Protein 1QO2 (pdb70)

Structure (mmCIF, N/CA/C/O backbone):
data_1QO2
#
_entry.id   1QO2
#
_cell.length_a   46.780
_cell.length_b   73.160
_cell.length_c   62.700
_cell.angle_alpha   90.00
_cell.angle_beta   97.42
_cell.angle_gamma   90.00
#
_symmetry.space_grou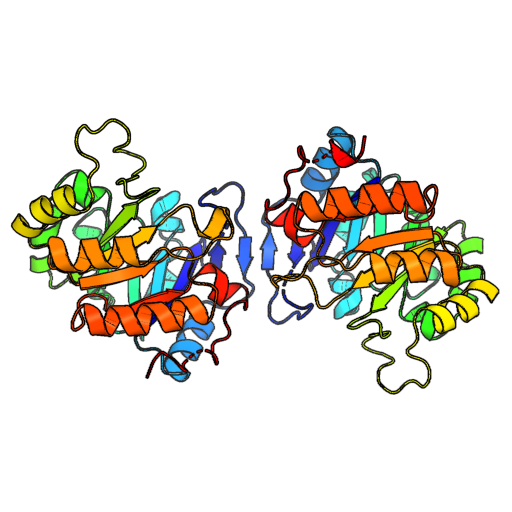p_name_H-M   'P 1 21 1'
#
loop_
_entity.id
_entity.type
_entity.pdbx_description
1 polymer '1-(5-phosphoribosyl)-5-[(5-phosphoribosylamino)methylideneamino] imidazole-4-carboxamide isomerase'
2 water water
#
loop_
_atom_site.group_PDB
_atom_site.id
_atom_site.type_symbol
_atom_site.label_atom_id
_atom_site.label_alt_id
_atom_site.label_comp_id
_atom_site.label_asym_id
_atom_site.label_entity_id
_atom_site.label_seq_id
_atom_site.pdbx_PDB_ins_code
_atom_site.Cartn_x
_atom_site.Cartn_y
_atom_site.Cartn_z
_atom_site.occupancy
_atom_site.B_iso_or_equiv
_atom_site.auth_seq_id
_atom_site.auth_comp_id
_atom_site.auth_asym_id
_atom_site.auth_atom_id
_atom_site.pdbx_PDB_model_num
ATOM 9 N N . LEU A 1 2 ? 2.389 0.372 37.409 1.00 16.23 2 LEU A N 1
ATOM 10 C CA . LEU A 1 2 ? 2.663 -0.212 36.106 1.00 15.92 2 LEU A CA 1
ATOM 11 C C . LEU A 1 2 ? 3.040 0.860 35.092 1.00 14.55 2 LEU A C 1
ATOM 12 O O . LEU A 1 2 ? 2.415 1.916 35.029 1.00 14.23 2 LEU A O 1
ATOM 17 N N . VAL A 1 3 ? 4.079 0.588 34.312 1.00 13.14 3 VAL A N 1
ATOM 18 C CA . VAL A 1 3 ? 4.493 1.495 33.250 1.00 12.88 3 VAL A CA 1
ATOM 19 C C . VAL A 1 3 ? 4.378 0.586 32.036 1.00 12.37 3 VAL A C 1
ATOM 20 O O . VAL A 1 3 ? 5.203 -0.299 31.827 1.00 13.10 3 VAL A O 1
ATOM 24 N N . VAL A 1 4 ? 3.323 0.801 31.258 1.00 12.89 4 VAL A N 1
ATOM 25 C CA . VAL A 1 4 ? 3.009 -0.042 30.107 1.00 11.42 4 VAL A CA 1
ATOM 26 C C . VAL A 1 4 ? 3.447 0.461 28.734 1.00 12.13 4 VAL A C 1
ATOM 27 O O . VAL A 1 4 ? 2.882 1.424 28.205 1.00 12.41 4 VAL A O 1
ATOM 31 N N . PRO A 1 5 ? 4.461 -0.185 28.132 1.00 11.57 5 PRO A N 1
ATOM 32 C CA . PRO A 1 5 ? 4.885 0.281 26.809 1.00 11.82 5 PRO A CA 1
ATOM 33 C C . PRO A 1 5 ? 3.744 -0.050 25.853 1.00 11.67 5 PRO A C 1
ATOM 34 O O . PRO A 1 5 ? 3.050 -1.051 26.044 1.00 11.26 5 PRO A O 1
ATOM 38 N N . ALA A 1 6 ? 3.540 0.786 24.843 1.00 10.99 6 ALA A N 1
ATOM 39 C CA . ALA A 1 6 ? 2.466 0.556 23.891 1.00 10.85 6 ALA A CA 1
ATOM 40 C C . ALA A 1 6 ? 2.956 0.664 22.458 1.00 11.09 6 ALA A C 1
ATOM 41 O O . ALA A 1 6 ? 3.777 1.522 22.134 1.00 10.64 6 ALA A O 1
ATOM 43 N N . ILE A 1 7 ? 2.455 -0.222 21.603 1.00 11.05 7 ILE A N 1
ATOM 44 C CA . ILE A 1 7 ? 2.834 -0.199 20.199 1.00 13.59 7 ILE A CA 1
ATOM 45 C C . ILE A 1 7 ? 1.628 -0.530 19.340 1.00 13.52 7 ILE A C 1
ATOM 46 O O . ILE A 1 7 ? 0.762 -1.320 19.732 1.00 14.84 7 ILE A O 1
ATOM 51 N N . ASP A 1 8 ? 1.572 0.099 18.175 1.00 13.34 8 ASP A N 1
ATOM 52 C CA . ASP A 1 8 ? 0.504 -0.133 17.220 1.00 12.56 8 ASP A CA 1
ATOM 53 C C . ASP A 1 8 ? 1.107 -1.025 16.147 1.00 12.41 8 ASP A C 1
ATOM 54 O O . ASP A 1 8 ? 2.306 -0.919 15.837 1.00 12.47 8 ASP A O 1
ATOM 59 N N . LEU A 1 9 ? 0.285 -1.916 15.604 1.00 11.21 9 LEU A N 1
ATOM 60 C CA . LEU A 1 9 ? 0.710 -2.832 14.554 1.00 12.58 9 LEU A CA 1
ATOM 61 C C . LEU A 1 9 ? -0.145 -2.565 13.331 1.00 12.50 9 LEU A C 1
ATOM 62 O O . LEU A 1 9 ? -1.359 -2.437 13.429 1.00 12.42 9 LEU A O 1
ATOM 67 N N . PHE A 1 10 ? 0.498 -2.473 12.179 1.00 14.38 10 PHE A N 1
ATOM 68 C CA . PHE A 1 10 ? -0.223 -2.212 10.947 1.00 16.25 10 PHE A CA 1
ATOM 69 C C . PHE A 1 10 ? 0.513 -2.957 9.849 1.00 16.80 10 PHE A C 1
ATOM 70 O O . PHE A 1 10 ? 1.695 -2.722 9.625 1.00 16.55 10 PHE A O 1
ATOM 78 N N . ARG A 1 11 ? -0.181 -3.879 9.191 1.00 18.39 11 ARG A N 1
ATOM 79 C CA . ARG A 1 11 ? 0.413 -4.654 8.105 1.00 19.69 11 ARG A CA 1
ATOM 80 C C . ARG A 1 11 ? 1.686 -5.380 8.547 1.00 19.62 11 ARG A C 1
ATOM 81 O O . ARG A 1 11 ? 2.692 -5.390 7.834 1.00 19.70 11 ARG A O 1
ATOM 89 N N . GLY A 1 12 ? 1.632 -5.976 9.735 1.00 18.63 12 GLY A N 1
ATOM 90 C CA . GLY A 1 12 ? 2.766 -6.716 10.258 1.00 18.16 12 GLY A CA 1
ATOM 91 C C . GLY A 1 12 ? 3.925 -5.903 10.808 1.00 18.04 12 GLY A C 1
ATOM 92 O O . GLY A 1 12 ? 4.922 -6.475 11.249 1.00 17.84 12 GLY A O 1
ATOM 93 N N . LYS A 1 13 ? 3.802 -4.580 10.814 1.00 17.11 13 LYS A N 1
ATOM 94 C CA . LYS A 1 13 ? 4.893 -3.737 11.298 1.00 17.55 13 LYS A CA 1
ATOM 95 C C . LYS A 1 13 ? 4.511 -2.794 12.437 1.00 16.50 13 LYS A C 1
ATOM 96 O O . LYS A 1 13 ? 3.351 -2.424 12.587 1.00 15.22 13 LYS A O 1
ATOM 102 N N . VAL A 1 14 ? 5.505 -2.416 13.235 1.00 16.02 14 VAL A N 1
ATOM 103 C CA . VAL A 1 14 ? 5.299 -1.471 14.328 1.00 15.53 14 VAL A CA 1
ATOM 104 C C . VAL A 1 14 ? 4.967 -0.156 13.626 1.00 15.90 14 VAL A C 1
ATOM 105 O O . VAL A 1 14 ? 5.713 0.289 12.749 1.00 15.46 14 VAL A O 1
ATOM 109 N N . ALA A 1 15 ? 3.855 0.464 14.000 1.00 16.17 15 ALA A N 1
ATOM 110 C CA . ALA A 1 15 ? 3.438 1.694 13.343 1.00 17.53 15 ALA A CA 1
ATOM 111 C C . ALA A 1 15 ? 2.881 2.761 14.266 1.00 19.22 15 ALA A C 1
ATOM 112 O O . ALA A 1 15 ? 2.718 2.555 15.471 1.00 18.34 15 ALA A O 1
ATOM 114 N N . ARG A 1 16 ? 2.575 3.908 13.672 1.00 20.28 16 ARG A N 1
ATOM 115 C CA . ARG A 1 16 ? 2.036 5.036 14.407 1.00 22.60 16 ARG A CA 1
ATOM 116 C C . ARG A 1 16 ? 1.331 5.956 13.421 1.00 23.32 16 ARG A C 1
ATOM 117 O O . ARG A 1 16 ? 1.904 6.327 12.398 1.00 23.52 16 ARG A O 1
ATOM 133 N N . ILE A 1 18 ? -0.108 9.531 13.055 1.00 26.54 18 ILE A N 1
ATOM 134 C CA . ILE A 1 18 ? -0.071 10.855 13.666 1.00 26.80 18 ILE A CA 1
ATOM 135 C C . ILE A 1 18 ? -1.449 11.439 13.957 1.00 26.85 18 ILE A C 1
ATOM 136 O O . ILE A 1 18 ? -2.282 11.584 13.060 1.00 25.36 18 ILE A O 1
ATOM 141 N N . LYS A 1 19 ? -1.668 11.768 15.229 1.00 27.57 19 LYS A N 1
ATOM 142 C CA . LYS A 1 19 ? -2.925 12.338 15.706 1.00 28.62 19 LYS A CA 1
ATOM 143 C C . LYS A 1 19 ? -4.149 11.566 15.223 1.00 29.04 19 LYS A C 1
ATOM 144 O O . LYS A 1 19 ? -5.196 12.148 14.932 1.00 29.36 19 LYS A O 1
ATOM 150 N N . GLY A 1 20 ? -4.000 10.246 15.145 1.00 29.64 20 GLY A N 1
ATOM 151 C CA . GLY A 1 20 ? -5.089 9.383 14.726 1.00 29.87 20 GLY A CA 1
ATOM 152 C C . GLY A 1 20 ? -5.482 9.468 13.265 1.00 30.12 20 GLY A C 1
ATOM 153 O O . GLY A 1 20 ? -6.552 8.986 12.886 1.00 30.55 20 GLY A O 1
ATOM 154 N N . ARG A 1 21 ? -4.630 10.068 12.441 1.00 29.49 21 ARG A N 1
ATOM 155 C CA . ARG A 1 21 ? -4.923 10.202 11.016 1.00 29.53 21 ARG A CA 1
ATOM 156 C C . ARG A 1 21 ? -4.197 9.140 10.191 1.00 29.05 21 ARG A C 1
ATOM 157 O O . ARG A 1 21 ? -2.970 9.097 10.164 1.00 28.45 21 ARG A O 1
ATOM 165 N N . LYS A 1 22 ? -4.960 8.292 9.508 1.00 28.94 22 LYS A N 1
ATOM 166 C CA . LYS A 1 22 ? -4.376 7.227 8.696 1.00 29.20 22 LYS A CA 1
ATOM 167 C C . LYS A 1 22 ? -3.589 7.728 7.493 1.00 29.29 22 LYS A C 1
ATOM 168 O O . LYS A 1 22 ? -2.659 7.063 7.036 1.00 29.25 22 LYS A O 1
ATOM 174 N N . GLU A 1 23 ? -3.958 8.893 6.971 1.00 29.11 23 GLU A N 1
ATOM 175 C CA . GLU A 1 23 ? -3.248 9.443 5.823 1.00 29.38 23 GLU A CA 1
ATOM 176 C C . GLU A 1 23 ? -1.831 9.834 6.237 1.00 29.46 23 GLU A C 1
ATOM 177 O O . GLU A 1 23 ? -0.978 10.086 5.388 1.00 29.49 23 GLU A O 1
ATOM 183 N N . ASN A 1 24 ? -1.593 9.890 7.546 1.00 28.80 24 ASN A N 1
ATOM 184 C CA . ASN A 1 24 ? -0.277 10.238 8.076 1.00 28.09 24 ASN A CA 1
ATOM 185 C C . ASN A 1 24 ? 0.249 9.082 8.916 1.00 27.34 24 ASN A C 1
ATOM 186 O O . ASN A 1 24 ? 0.410 9.200 10.130 1.00 26.39 24 ASN A O 1
ATOM 191 N N . THR A 1 25 ? 0.513 7.962 8.253 1.00 26.52 25 THR A N 1
ATOM 192 C CA . THR A 1 25 ? 1.014 6.773 8.925 1.00 26.11 25 THR A CA 1
ATOM 193 C C . THR A 1 25 ? 2.521 6.638 8.773 1.00 25.37 25 THR A C 1
ATOM 194 O O . THR A 1 25 ? 3.086 6.944 7.719 1.00 24.63 25 THR A O 1
ATOM 198 N N . ILE A 1 26 ? 3.172 6.181 9.836 1.00 24.15 26 ILE A N 1
ATOM 199 C CA . ILE A 1 26 ? 4.612 5.980 9.801 1.00 23.31 26 ILE A CA 1
ATOM 200 C C . ILE A 1 26 ? 4.910 4.573 10.310 1.00 23.06 26 ILE A C 1
ATOM 201 O O . ILE A 1 26 ? 4.146 4.015 11.102 1.00 22.02 26 ILE A O 1
ATOM 206 N N . PHE A 1 27 ? 6.015 4.006 9.838 1.00 22.00 27 PHE A N 1
ATOM 207 C CA . PHE A 1 27 ? 6.429 2.664 10.224 1.00 22.17 27 PHE A CA 1
ATOM 208 C C . PHE A 1 27 ? 7.803 2.698 10.877 1.00 21.90 27 PHE A C 1
ATOM 209 O O . PHE A 1 27 ? 8.725 3.334 10.366 1.00 21.74 27 PHE A O 1
ATOM 217 N N . TYR A 1 28 ? 7.937 2.016 12.009 1.00 21.34 28 TYR A N 1
ATOM 218 C CA . TYR A 1 28 ? 9.212 1.968 12.709 1.00 21.58 28 TYR A CA 1
ATOM 219 C C . TYR A 1 28 ? 10.002 0.757 12.246 1.00 22.62 28 TYR A C 1
ATOM 220 O O . TYR A 1 28 ? 9.440 -0.315 12.040 1.00 23.51 28 TYR A O 1
ATOM 229 N N . GLU A 1 29 ? 11.305 0.930 12.067 1.00 23.33 29 GLU A N 1
ATOM 230 C CA . GLU A 1 29 ? 12.146 -0.177 11.646 1.00 25.23 29 GLU A CA 1
ATOM 231 C C . GLU A 1 29 ? 12.536 -0.964 12.884 1.00 25.16 29 GLU A C 1
ATOM 232 O O . GLU A 1 29 ? 13.660 -0.871 13.384 1.00 26.55 29 GLU A O 1
ATOM 238 N N . LYS A 1 30 ? 11.582 -1.726 13.392 1.00 24.95 30 LYS A N 1
ATOM 239 C CA . LYS A 1 30 ? 11.810 -2.534 14.570 1.00 24.40 30 LYS A CA 1
ATOM 240 C C . LYS A 1 30 ? 10.912 -3.749 14.451 1.00 22.87 30 LYS A C 1
ATOM 241 O O . LYS A 1 30 ? 9.711 -3.617 14.213 1.00 21.94 30 LYS A O 1
ATOM 247 N N . ASP A 1 31 ? 11.497 -4.933 14.588 1.00 21.21 31 ASP A N 1
ATOM 248 C CA . ASP A 1 31 ? 10.717 -6.155 14.506 1.00 20.01 31 ASP A CA 1
ATOM 249 C C . ASP A 1 31 ? 9.794 -6.218 15.719 1.00 19.05 31 ASP A C 1
ATOM 250 O O . ASP A 1 31 ? 10.250 -6.139 16.857 1.00 19.41 31 ASP A O 1
ATOM 255 N N . PRO A 1 32 ? 8.481 -6.367 15.493 1.00 18.21 32 PRO A N 1
ATOM 256 C CA . PRO A 1 32 ? 7.539 -6.428 16.618 1.00 17.42 32 PRO A CA 1
ATOM 257 C C . PRO A 1 32 ? 7.813 -7.524 17.652 1.00 16.99 32 PRO A C 1
ATOM 258 O O . PRO A 1 32 ? 7.640 -7.311 18.852 1.00 15.44 32 PRO A O 1
ATOM 262 N N . VAL A 1 33 ? 8.245 -8.694 17.195 1.00 17.25 33 VAL A N 1
ATOM 263 C CA . VAL A 1 33 ? 8.525 -9.786 18.120 1.00 17.74 33 VAL A CA 1
ATOM 264 C C . VAL A 1 33 ? 9.779 -9.525 18.950 1.00 17.27 33 VAL A C 1
ATOM 265 O O . VAL A 1 33 ? 9.778 -9.743 20.161 1.00 18.17 33 VAL A O 1
ATOM 269 N N . GLU A 1 34 ? 10.845 -9.057 18.307 1.00 16.89 34 GLU A N 1
ATOM 270 C CA . GLU A 1 34 ? 12.085 -8.771 19.025 1.00 16.49 34 GLU A CA 1
ATOM 271 C C . GLU A 1 34 ? 11.856 -7.637 20.023 1.00 15.30 34 GLU A C 1
ATOM 272 O O . GLU A 1 34 ? 12.430 -7.630 21.107 1.00 14.06 34 GLU A O 1
ATOM 278 N N . LEU A 1 35 ? 11.017 -6.677 19.645 1.00 14.43 35 LEU A N 1
ATOM 279 C CA . LEU A 1 35 ? 10.709 -5.538 20.513 1.00 13.67 35 LEU A CA 1
ATOM 280 C C . LEU A 1 35 ? 10.010 -6.018 21.787 1.00 13.30 35 LEU A C 1
ATOM 281 O O . LEU A 1 35 ? 10.425 -5.688 22.900 1.00 13.27 35 LEU A O 1
ATOM 286 N N . VAL A 1 36 ? 8.947 -6.798 21.626 1.00 12.52 36 VAL A N 1
ATOM 287 C CA . VAL A 1 36 ? 8.219 -7.315 22.780 1.00 13.92 36 VAL A CA 1
ATOM 288 C C . VAL A 1 36 ? 9.129 -8.192 23.641 1.00 14.39 36 VAL A C 1
ATOM 289 O O . VAL A 1 36 ? 9.090 -8.122 24.866 1.00 15.28 36 VAL A O 1
ATOM 293 N N . GLU A 1 37 ? 9.946 -9.021 22.998 1.00 16.71 37 GLU A N 1
ATOM 294 C CA . GLU A 1 37 ? 10.864 -9.887 23.729 1.00 17.81 37 GLU A CA 1
ATOM 295 C C . GLU A 1 37 ? 11.816 -9.060 24.591 1.00 17.18 37 GLU A C 1
ATOM 296 O O . GLU A 1 37 ? 12.087 -9.410 25.740 1.00 16.72 37 GLU A O 1
ATOM 302 N N . LYS A 1 38 ? 12.324 -7.967 24.029 1.00 16.72 38 LYS A N 1
ATOM 303 C CA . LYS A 1 38 ? 13.242 -7.091 24.756 1.00 16.83 38 LYS A CA 1
ATOM 304 C C . LYS A 1 38 ? 12.547 -6.457 25.958 1.00 16.67 38 LYS A C 1
ATOM 305 O O . LYS A 1 38 ? 13.130 -6.356 27.036 1.00 15.02 38 LYS A O 1
ATOM 311 N N . LEU A 1 39 ? 11.303 -6.021 25.763 1.00 16.22 39 LEU A N 1
ATOM 312 C CA . LEU A 1 39 ? 10.538 -5.399 26.842 1.00 16.51 39 LEU A CA 1
ATOM 313 C C . LEU A 1 39 ? 10.320 -6.387 27.987 1.00 16.84 39 LEU A C 1
ATOM 314 O O . LEU A 1 39 ? 10.436 -6.028 29.159 1.00 16.41 39 LEU A O 1
ATOM 319 N N . ILE A 1 40 ? 10.002 -7.630 27.644 1.00 17.43 40 ILE A N 1
ATOM 320 C CA . ILE A 1 40 ? 9.796 -8.665 28.651 1.00 18.88 40 ILE A CA 1
ATOM 321 C C . ILE A 1 40 ? 11.108 -8.861 29.419 1.00 19.95 40 ILE A C 1
ATOM 322 O O . ILE A 1 40 ? 11.116 -9.005 30.645 1.00 19.42 40 ILE A O 1
ATOM 327 N N . GLU A 1 41 ? 12.218 -8.853 28.688 1.00 20.73 41 GLU A N 1
ATOM 328 C CA . GLU A 1 41 ? 13.529 -9.023 29.297 1.00 22.29 41 GLU A CA 1
ATOM 329 C C . GLU A 1 41 ? 13.881 -7.844 30.203 1.00 22.60 41 GLU A C 1
ATOM 330 O O . GLU A 1 41 ? 14.512 -8.021 31.250 1.00 22.28 41 GLU A O 1
ATOM 336 N N . GLU A 1 42 ? 13.470 -6.642 29.806 1.00 22.03 42 GLU A N 1
ATOM 337 C CA . GLU A 1 42 ? 13.750 -5.450 30.601 1.00 22.24 42 GLU A CA 1
ATOM 338 C C . GLU A 1 42 ? 12.852 -5.345 31.834 1.00 21.55 42 GLU A C 1
ATOM 339 O O . GLU A 1 42 ? 12.915 -4.365 32.577 1.00 22.06 42 GLU A O 1
ATOM 345 N N . GLY A 1 43 ? 12.013 -6.353 32.046 1.00 20.94 43 GLY A N 1
ATOM 346 C CA . GLY A 1 43 ? 11.157 -6.359 33.219 1.00 19.87 43 GLY A CA 1
ATOM 347 C C . GLY A 1 43 ? 9.719 -5.882 33.110 1.00 19.67 43 GLY A C 1
ATOM 348 O O . GLY A 1 43 ? 8.993 -5.909 34.105 1.00 19.09 43 GLY A O 1
ATOM 349 N N . PHE A 1 44 ? 9.289 -5.438 31.935 1.00 18.52 44 PHE A N 1
ATOM 350 C CA . PHE A 1 44 ? 7.911 -4.980 31.805 1.00 18.77 44 PHE A CA 1
ATOM 351 C C . PHE A 1 44 ? 6.978 -6.188 31.841 1.00 17.99 44 PHE A C 1
ATOM 352 O O . PHE A 1 44 ? 7.222 -7.191 31.170 1.00 19.35 44 PHE A O 1
ATOM 360 N N . THR A 1 45 ? 5.917 -6.095 32.637 1.00 16.82 45 THR A N 1
ATOM 361 C CA . THR A 1 45 ? 4.970 -7.195 32.773 1.00 15.97 45 THR A CA 1
ATOM 362 C C . THR A 1 45 ? 3.665 -7.000 32.002 1.00 14.68 45 THR A C 1
ATOM 363 O O . THR A 1 45 ? 2.893 -7.944 31.835 1.00 15.17 45 THR A O 1
ATOM 367 N N . LEU A 1 46 ? 3.421 -5.780 31.537 1.00 13.24 46 LEU A N 1
ATOM 368 C CA . LEU A 1 46 ? 2.213 -5.490 30.773 1.00 11.85 46 LEU A CA 1
ATOM 369 C C . LEU A 1 46 ? 2.554 -4.589 29.595 1.00 11.16 46 LEU A C 1
ATOM 370 O O . LEU A 1 46 ? 3.182 -3.544 29.763 1.00 10.07 46 LEU A O 1
ATOM 375 N N . ILE A 1 47 ? 2.143 -5.015 28.403 1.00 10.40 47 ILE A N 1
ATOM 376 C CA . ILE A 1 47 ? 2.401 -4.278 27.170 1.00 9.87 47 ILE A CA 1
ATOM 377 C C . ILE A 1 47 ? 1.078 -4.071 26.427 1.00 9.98 47 ILE A C 1
ATOM 378 O O . ILE A 1 47 ? 0.283 -5.004 26.298 1.00 9.94 47 ILE A O 1
ATOM 383 N N . HIS A 1 48 ? 0.853 -2.847 25.952 1.00 10.02 48 HIS A N 1
ATOM 384 C CA . HIS A 1 48 ? -0.376 -2.469 25.240 1.00 10.39 48 HIS A CA 1
ATOM 385 C C . HIS A 1 48 ? -0.151 -2.567 23.729 1.00 10.05 48 HIS A C 1
ATOM 386 O O . HIS A 1 48 ? 0.675 -1.841 23.169 1.00 9.26 48 HIS A O 1
ATOM 393 N N . VAL A 1 49 ? -0.889 -3.460 23.074 1.00 9.61 49 VAL A N 1
ATOM 394 C CA . VAL A 1 49 ? -0.747 -3.655 21.631 1.00 9.58 49 VAL A CA 1
ATOM 395 C C . VAL A 1 49 ? -2.063 -3.430 20.908 1.00 10.33 49 VAL A C 1
ATOM 396 O O . VAL A 1 49 ? -3.093 -3.972 21.302 1.00 9.10 49 VAL A O 1
ATOM 400 N N . VAL A 1 50 ? -2.023 -2.621 19.853 1.00 10.24 50 VAL A N 1
ATOM 401 C CA . VAL A 1 50 ? -3.220 -2.335 19.077 1.00 11.20 50 VAL A CA 1
ATOM 402 C C . VAL A 1 50 ? -3.046 -2.765 17.633 1.00 11.35 50 VAL A C 1
ATOM 403 O O . VAL A 1 50 ? -2.104 -2.344 16.955 1.00 10.86 50 VAL A O 1
ATOM 407 N N . ASP A 1 51 ? -3.957 -3.622 17.180 1.00 11.73 51 ASP A N 1
ATOM 408 C CA . ASP A 1 51 ? -3.947 -4.130 15.812 1.00 11.74 51 ASP A CA 1
ATOM 409 C C . ASP A 1 51 ? -4.733 -3.158 14.940 1.00 11.63 51 ASP A C 1
ATOM 410 O O . ASP A 1 51 ? -5.956 -3.246 14.854 1.00 11.16 51 ASP A O 1
ATOM 415 N N . LEU A 1 52 ? -4.026 -2.228 14.306 1.00 12.51 52 LEU A N 1
ATOM 416 C CA . LEU A 1 52 ? -4.667 -1.244 13.448 1.00 13.06 52 LEU A CA 1
ATOM 417 C C . LEU A 1 52 ? -5.185 -1.852 12.145 1.00 13.64 52 LEU A C 1
ATOM 418 O O . LEU A 1 52 ? -6.137 -1.335 11.558 1.00 15.07 52 LEU A O 1
ATOM 423 N N . SER A 1 53 ? -4.568 -2.936 11.683 1.00 13.71 53 SER A N 1
ATOM 424 C CA . SER A 1 53 ? -5.035 -3.573 10.451 1.00 14.64 53 SER A CA 1
ATOM 425 C C . SER A 1 53 ? -6.459 -4.076 10.638 1.00 13.93 53 SER A C 1
ATOM 426 O O . SER A 1 53 ? -7.283 -3.969 9.736 1.00 14.82 53 SER A O 1
ATOM 429 N N . ASN A 1 54 ? -6.753 -4.625 11.813 1.00 13.95 54 ASN A N 1
ATOM 430 C CA . ASN A 1 54 ? -8.097 -5.125 12.081 1.00 13.14 54 ASN A CA 1
ATOM 431 C C . ASN A 1 54 ? -9.043 -3.968 12.368 1.00 13.72 54 ASN A C 1
ATOM 432 O O . ASN A 1 54 ? -10.177 -3.935 11.882 1.00 13.73 54 ASN A O 1
ATOM 437 N N . ALA A 1 55 ? -8.565 -3.010 13.151 1.00 13.80 55 ALA A N 1
ATOM 438 C CA . ALA A 1 55 ? -9.375 -1.865 13.528 1.00 14.79 55 ALA A CA 1
ATOM 439 C C . ALA A 1 55 ? -9.754 -0.952 12.368 1.00 16.29 55 ALA A C 1
ATOM 440 O O . ALA A 1 55 ? -10.916 -0.551 12.243 1.00 17.42 55 ALA A O 1
ATOM 442 N N . ILE A 1 56 ? -8.785 -0.639 11.516 1.00 16.60 56 ILE A N 1
ATOM 443 C CA . ILE A 1 56 ? -9.017 0.275 10.397 1.00 18.75 56 ILE A CA 1
ATOM 444 C C . ILE A 1 56 ? -9.329 -0.342 9.038 1.00 18.81 56 ILE A C 1
ATOM 445 O O . ILE A 1 56 ? -10.127 0.205 8.277 1.00 19.32 56 ILE A O 1
ATOM 450 N N . GLU A 1 57 ? -8.701 -1.467 8.725 1.00 18.36 57 GLU A N 1
ATOM 451 C CA . GLU A 1 57 ? -8.920 -2.090 7.428 1.00 19.23 57 GLU A CA 1
ATOM 452 C C . GLU A 1 57 ? -9.592 -3.453 7.466 1.00 19.13 57 GLU A C 1
ATOM 453 O O . GLU A 1 57 ? -9.635 -4.145 6.450 1.00 18.97 57 GLU A O 1
ATOM 459 N N . ASN A 1 58 ? -10.116 -3.831 8.631 1.00 19.16 58 ASN A N 1
ATOM 460 C CA . ASN A 1 58 ? -10.801 -5.112 8.792 1.00 19.57 58 ASN A CA 1
ATOM 461 C C . ASN A 1 58 ? -9.963 -6.235 8.179 1.00 18.81 58 ASN A C 1
ATOM 462 O O . ASN A 1 58 ? -10.489 -7.187 7.595 1.00 18.37 58 ASN A O 1
ATOM 467 N N . SER A 1 59 ? -8.647 -6.110 8.331 1.00 17.36 59 SER A N 1
ATOM 468 C CA . SER A 1 59 ? -7.698 -7.082 7.798 1.00 16.47 59 SER A CA 1
ATOM 469 C C . SER A 1 59 ? -7.071 -7.954 8.879 1.00 16.70 59 SER A C 1
ATOM 470 O O . SER A 1 59 ? -6.832 -7.498 9.999 1.00 15.49 59 SER A O 1
ATOM 473 N N . GLY A 1 60 ? -6.804 -9.210 8.531 1.00 15.44 60 GLY A N 1
ATOM 474 C CA . GLY A 1 60 ? -6.179 -10.125 9.470 1.00 16.34 60 GLY A CA 1
ATOM 475 C C . GLY A 1 60 ? -4.671 -10.208 9.276 1.00 16.17 60 GLY A C 1
ATOM 476 O O . GLY A 1 60 ? -4.023 -11.116 9.801 1.00 16.75 60 GLY A O 1
ATOM 477 N N . GLU A 1 61 ? -4.106 -9.256 8.535 1.00 16.46 61 GLU A N 1
ATOM 478 C CA . GLU A 1 61 ? -2.666 -9.237 8.263 1.00 16.81 61 GLU A CA 1
ATOM 479 C C . GLU A 1 61 ? -1.768 -9.330 9.496 1.00 16.89 61 GLU A C 1
ATOM 480 O O . GLU A 1 61 ? -0.636 -9.808 9.401 1.00 16.24 61 GLU A O 1
ATOM 486 N N . ASN A 1 62 ? -2.260 -8.873 10.646 1.00 16.08 62 ASN A N 1
ATOM 487 C CA . ASN A 1 62 ? -1.465 -8.926 11.873 1.00 15.97 62 ASN A CA 1
ATOM 488 C C . ASN A 1 62 ? -1.611 -10.214 12.679 1.00 16.19 62 ASN A C 1
ATOM 489 O O . ASN A 1 62 ? -0.919 -10.401 13.688 1.00 15.03 62 ASN A O 1
ATOM 494 N N . LEU A 1 63 ? -2.493 -11.108 12.244 1.00 16.08 63 LEU A N 1
ATOM 495 C CA . LEU A 1 63 ? -2.684 -12.358 12.970 1.00 17.11 63 LEU A CA 1
ATOM 496 C C . LEU A 1 63 ? -1.398 -13.168 13.126 1.00 16.99 63 LEU A C 1
ATOM 497 O O . LEU A 1 63 ? -1.099 -13.656 14.216 1.00 16.44 63 LEU A O 1
ATOM 502 N N . PRO A 1 64 ? -0.623 -13.337 12.042 1.00 17.29 64 PRO A N 1
ATOM 503 C CA . PRO A 1 64 ? 0.612 -14.113 12.217 1.00 17.46 64 PRO A CA 1
ATOM 504 C C . PRO A 1 64 ? 1.549 -13.559 13.293 1.00 16.97 64 PRO A C 1
ATOM 505 O O . PRO A 1 64 ? 2.170 -14.328 14.033 1.00 16.53 64 PRO A O 1
ATOM 509 N N . VAL A 1 65 ? 1.648 -12.233 13.382 1.00 16.43 65 VAL A N 1
ATOM 510 C CA . VAL A 1 65 ? 2.498 -11.599 14.392 1.00 15.97 65 VAL A CA 1
ATOM 511 C C . VAL A 1 65 ? 1.887 -11.826 15.770 1.00 15.29 65 VAL A C 1
ATOM 512 O O . VAL A 1 65 ? 2.599 -12.126 16.728 1.00 14.63 65 VAL A O 1
ATOM 516 N N . LEU A 1 66 ? 0.567 -11.687 15.870 1.00 14.08 66 LEU A N 1
ATOM 517 C CA . LEU A 1 66 ? -0.107 -11.893 17.149 1.00 14.38 66 LEU A CA 1
ATOM 518 C C . LEU A 1 66 ? 0.004 -13.351 17.598 1.00 14.83 66 LEU A C 1
ATOM 519 O O . LEU A 1 66 ? -0.030 -13.645 18.796 1.00 14.82 66 LEU A O 1
ATOM 524 N N . GLU A 1 67 ? 0.141 -14.267 16.644 1.00 15.20 67 GLU A N 1
ATOM 525 C CA . GLU A 1 67 ? 0.276 -15.672 17.004 1.00 15.83 67 GLU A CA 1
ATOM 526 C C . GLU A 1 67 ? 1.712 -15.905 17.476 1.00 15.53 67 GLU A C 1
ATOM 527 O O . GLU A 1 67 ? 1.960 -16.717 18.366 1.00 14.49 67 GLU A O 1
ATOM 533 N N . LYS A 1 68 ? 2.660 -15.176 16.893 1.00 15.13 68 LYS A N 1
ATOM 534 C CA . LYS A 1 68 ? 4.051 -15.306 17.312 1.00 16.19 68 LYS A CA 1
ATOM 535 C C . LYS A 1 68 ? 4.226 -14.633 18.676 1.00 15.86 68 LYS A C 1
ATOM 536 O O . LYS A 1 68 ? 5.103 -15.001 19.453 1.00 16.86 68 LYS A O 1
ATOM 542 N N . LEU A 1 69 ? 3.379 -13.651 18.969 1.00 15.00 69 LEU A N 1
ATOM 543 C CA . LEU A 1 69 ? 3.446 -12.947 20.249 1.00 14.79 69 LEU A CA 1
ATOM 544 C C . LEU A 1 69 ? 2.619 -13.643 21.334 1.00 15.46 69 LEU A C 1
ATOM 545 O O . LEU A 1 69 ? 2.654 -13.241 22.499 1.00 14.12 69 LEU A O 1
ATOM 550 N N . SER A 1 70 ? 1.877 -14.682 20.958 1.00 15.97 70 SER A N 1
ATOM 551 C CA . SER A 1 70 ? 1.047 -15.395 21.929 1.00 16.93 70 SER A CA 1
ATOM 552 C C . SER A 1 70 ? 1.910 -15.969 23.050 1.00 16.58 70 SER A C 1
ATOM 553 O O . SER A 1 70 ? 1.422 -16.250 24.142 1.00 16.18 70 SER A O 1
ATOM 556 N N . GLU A 1 71 ? 3.200 -16.131 22.773 1.00 17.14 71 GLU A N 1
ATOM 557 C CA . GLU A 1 71 ? 4.142 -16.648 23.753 1.00 17.66 71 GLU A CA 1
ATOM 558 C C . GLU A 1 71 ? 4.222 -15.699 24.954 1.00 17.05 71 GLU A C 1
ATOM 559 O O . GLU A 1 71 ? 4.572 -16.108 26.062 1.00 16.85 71 GLU A O 1
ATOM 565 N N . PHE A 1 72 ? 3.890 -14.432 24.725 1.00 16.16 72 PHE A N 1
ATOM 566 C CA . PHE A 1 72 ? 3.934 -13.423 25.780 1.00 15.53 72 PHE A CA 1
ATOM 567 C C . PHE A 1 72 ? 2.550 -12.854 26.076 1.00 14.59 72 PHE A C 1
ATOM 568 O O . PHE A 1 72 ? 2.426 -11.853 26.780 1.00 13.61 72 PHE A O 1
ATOM 576 N N . ALA A 1 73 ? 1.518 -13.503 25.546 1.00 13.60 73 ALA A N 1
ATOM 577 C CA . ALA A 1 73 ? 0.140 -13.044 25.704 1.00 13.77 73 ALA A CA 1
ATOM 578 C C . ALA A 1 73 ? -0.318 -12.696 27.118 1.00 13.73 73 ALA A C 1
ATOM 579 O O . ALA A 1 73 ? -1.176 -11.837 27.290 1.00 12.71 73 ALA A O 1
ATOM 581 N N . GLU A 1 74 ? 0.237 -13.354 28.131 1.00 13.85 74 GLU A N 1
ATOM 582 C CA . GLU A 1 74 ? -0.176 -13.059 29.500 1.00 13.84 74 GLU A CA 1
ATOM 583 C C . GLU A 1 74 ? 0.264 -11.659 29.905 1.00 13.13 74 GLU A C 1
ATOM 584 O O . GLU A 1 74 ? -0.270 -11.072 30.847 1.00 12.69 74 GLU A O 1
ATOM 590 N N . HIS A 1 75 ? 1.240 -11.127 29.182 1.00 11.86 75 HIS A N 1
ATOM 591 C CA . HIS A 1 75 ? 1.776 -9.805 29.465 1.00 11.84 75 HIS A CA 1
ATOM 592 C C . HIS A 1 75 ? 1.329 -8.788 28.429 1.00 11.53 75 HIS A C 1
ATOM 593 O O . HIS A 1 75 ? 1.886 -7.693 28.335 1.00 11.34 75 HIS A O 1
ATOM 600 N N . ILE A 1 76 ? 0.315 -9.149 27.653 1.00 9.94 76 ILE A N 1
ATOM 601 C CA . ILE A 1 76 ? -0.172 -8.245 26.618 1.00 9.59 76 ILE A CA 1
ATOM 602 C C . ILE A 1 76 ? -1.671 -7.993 26.688 1.00 9.82 76 ILE A C 1
ATOM 603 O O . ILE A 1 76 ? -2.459 -8.926 26.854 1.00 10.03 76 ILE A O 1
ATOM 608 N N . GLN A 1 77 ? -2.060 -6.727 26.583 1.00 8.62 77 GLN A N 1
ATOM 609 C CA . GLN A 1 77 ? -3.472 -6.398 26.528 1.00 9.04 77 GLN A CA 1
ATOM 610 C C . GLN A 1 77 ? -3.614 -5.937 25.084 1.00 9.54 77 GLN A C 1
ATOM 611 O O . GLN A 1 77 ? -2.905 -5.036 24.627 1.00 10.49 77 GLN A O 1
ATOM 617 N N . ILE A 1 78 ? -4.503 -6.601 24.354 1.00 9.54 78 ILE A N 1
ATOM 618 C CA . ILE A 1 78 ? -4.696 -6.332 22.933 1.00 8.03 78 ILE A CA 1
ATOM 619 C C . ILE A 1 78 ? -5.989 -5.605 22.581 1.00 8.24 78 ILE A C 1
ATOM 620 O O . ILE A 1 78 ? -7.048 -5.879 23.149 1.00 8.12 78 ILE A O 1
ATOM 625 N N . GLY A 1 79 ? -5.886 -4.675 21.636 1.00 8.20 79 GLY A N 1
ATOM 626 C CA . GLY A 1 79 ? -7.054 -3.939 21.185 1.00 8.92 79 GLY A CA 1
ATOM 627 C C . GLY A 1 79 ? -7.034 -3.847 19.669 1.00 9.72 79 GLY A C 1
ATOM 628 O O . GLY A 1 79 ? -6.073 -4.291 19.030 1.00 9.37 79 GLY A O 1
ATOM 629 N N . GLY A 1 80 ? -8.095 -3.293 19.089 1.00 9.78 80 GLY A N 1
ATOM 630 C CA . GLY A 1 80 ? -8.135 -3.131 17.646 1.00 10.85 80 GLY A CA 1
ATOM 631 C C . GLY A 1 80 ? -9.261 -3.850 16.934 1.00 10.91 80 GLY A C 1
ATOM 632 O O . GLY A 1 80 ? -9.082 -4.964 16.448 1.00 12.16 80 GLY A O 1
ATOM 633 N N . GLY A 1 81 ? -10.426 -3.215 16.874 1.00 11.40 81 GLY A N 1
ATOM 634 C CA . GLY A 1 81 ? -11.554 -3.818 16.188 1.00 11.06 81 GLY A CA 1
ATOM 635 C C . GLY A 1 81 ? -12.182 -5.025 16.856 1.00 11.40 81 GLY A C 1
ATOM 636 O O . GLY A 1 81 ? -12.800 -5.854 16.184 1.00 10.66 81 GLY A O 1
ATOM 637 N N . ILE A 1 82 ? -12.030 -5.142 18.172 1.00 10.77 82 ILE A N 1
ATOM 638 C CA . ILE A 1 82 ? -12.629 -6.261 18.888 1.00 11.27 82 ILE A CA 1
ATOM 639 C C . ILE A 1 82 ? -14.093 -5.906 19.109 1.00 12.46 82 ILE A C 1
ATOM 640 O O . ILE A 1 82 ? -14.452 -5.292 20.115 1.00 12.54 82 ILE A O 1
ATOM 645 N N . ARG A 1 83 ? -14.932 -6.306 18.156 1.00 13.42 83 ARG A N 1
ATOM 646 C CA . ARG A 1 83 ? -16.359 -5.996 18.199 1.00 14.68 83 ARG A CA 1
ATOM 647 C C . ARG A 1 83 ? -17.281 -7.210 18.155 1.00 14.77 83 ARG A C 1
ATOM 648 O O . ARG A 1 83 ? -18.498 -7.060 18.033 1.00 14.94 83 ARG A O 1
ATOM 656 N N . SER A 1 84 ? -16.719 -8.409 18.242 1.00 13.64 84 SER A N 1
ATOM 657 C CA . SER A 1 84 ? -17.546 -9.606 18.211 1.00 12.98 84 SER A CA 1
ATOM 658 C C . SER A 1 84 ? -17.008 -10.652 19.173 1.00 13.25 84 SER A C 1
ATOM 659 O O . SER A 1 84 ? -15.819 -10.675 19.477 1.00 12.40 84 SER A O 1
ATOM 662 N N . LEU A 1 85 ? -17.893 -11.516 19.653 1.00 12.66 85 LEU A N 1
ATOM 663 C CA . LEU A 1 85 ? -17.489 -12.564 20.572 1.00 14.16 85 LEU A CA 1
ATOM 664 C C . LEU A 1 85 ? -16.621 -13.607 19.881 1.00 14.17 85 LEU A C 1
ATOM 665 O O . LEU A 1 85 ? -15.715 -14.167 20.500 1.00 12.93 85 LEU A O 1
ATOM 670 N N . ASP A 1 86 ? -16.890 -13.869 18.602 1.00 14.36 86 ASP A N 1
ATOM 671 C CA . ASP A 1 86 ? -16.095 -14.846 17.866 1.00 15.49 86 ASP A CA 1
ATOM 672 C C . ASP A 1 86 ? -14.626 -14.417 17.819 1.00 14.71 86 ASP A C 1
ATOM 673 O O . ASP A 1 86 ? -13.721 -15.232 18.022 1.00 13.61 86 ASP A O 1
ATOM 678 N N . TYR A 1 87 ? -14.389 -13.135 17.556 1.00 14.06 87 TYR A N 1
ATOM 679 C CA . TYR A 1 87 ? -13.022 -12.639 17.490 1.00 13.68 87 TYR A CA 1
ATOM 680 C C . TYR A 1 87 ? -12.379 -12.610 18.877 1.00 12.57 87 TYR A C 1
ATOM 681 O O . TYR A 1 87 ? -11.198 -12.910 19.024 1.00 12.10 87 TYR A O 1
ATOM 690 N N . ALA A 1 88 ? -13.149 -12.246 19.897 1.00 11.60 88 ALA A N 1
ATOM 691 C CA . ALA A 1 88 ? -12.607 -12.222 21.253 1.00 11.40 88 ALA A CA 1
ATOM 692 C C . ALA A 1 88 ? -12.183 -13.633 21.654 1.00 11.97 88 ALA A C 1
ATOM 693 O O . ALA A 1 88 ? -11.134 -13.830 22.274 1.00 10.12 88 ALA A O 1
ATOM 695 N N . GLU A 1 89 ? -13.001 -14.619 21.296 1.00 12.60 89 GLU A N 1
ATOM 696 C CA . GLU A 1 89 ? -12.694 -16.007 21.616 1.00 13.34 89 GLU A CA 1
ATOM 697 C C . GLU A 1 89 ? -11.411 -16.447 20.930 1.00 12.69 89 GLU A C 1
ATOM 698 O O . GLU A 1 89 ? -10.618 -17.197 21.503 1.00 13.43 89 GLU A O 1
ATOM 704 N N . LYS A 1 90 ? -11.210 -15.992 19.698 1.00 12.88 90 LYS A N 1
ATOM 705 C CA . LYS A 1 90 ? -10.005 -16.354 18.960 1.00 13.19 90 LYS A CA 1
ATOM 706 C C . LYS A 1 90 ? -8.771 -15.793 19.665 1.00 11.96 90 LYS A C 1
ATOM 707 O O . LYS A 1 90 ? -7.795 -16.511 19.874 1.00 11.30 90 LYS A O 1
ATOM 713 N N . LEU A 1 91 ? -8.819 -14.518 20.042 1.00 11.36 91 LEU A N 1
ATOM 714 C CA . LEU A 1 91 ? -7.686 -13.901 20.733 1.00 10.99 91 LEU A CA 1
ATOM 715 C C . LEU A 1 91 ? -7.465 -14.561 22.091 1.00 10.79 91 LEU A C 1
ATOM 716 O O . LEU A 1 91 ? -6.329 -14.770 22.505 1.00 11.55 91 LEU A O 1
ATOM 721 N N . ARG A 1 92 ? -8.550 -14.884 22.787 1.00 10.36 92 ARG A N 1
ATOM 722 C CA . ARG A 1 92 ? -8.428 -15.524 24.094 1.00 10.03 92 ARG A CA 1
ATOM 723 C C . ARG A 1 92 ? -7.788 -16.908 23.946 1.00 10.80 92 ARG A C 1
ATOM 724 O O . ARG A 1 92 ? -7.033 -17.347 24.816 1.00 10.87 92 ARG A O 1
ATOM 732 N N . LYS A 1 93 ? -8.091 -17.601 22.852 1.00 10.63 93 LYS A N 1
ATOM 733 C 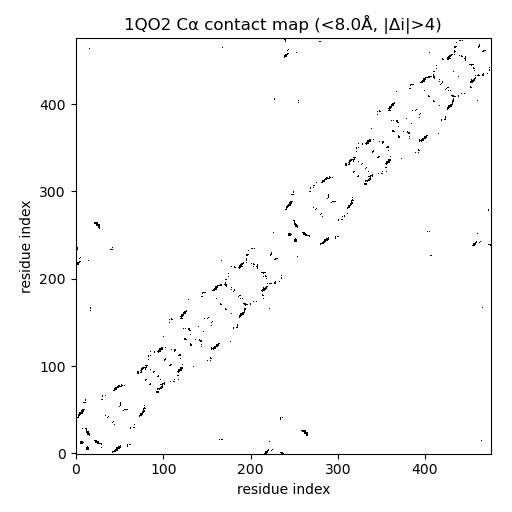CA . LYS A 1 93 ? -7.491 -18.910 22.619 1.00 11.85 93 LYS A CA 1
ATOM 734 C C . LYS A 1 93 ? -5.978 -18.737 22.489 1.00 12.03 93 LYS A C 1
ATOM 735 O O . LYS A 1 93 ? -5.206 -19.628 22.849 1.00 12.19 93 LYS A O 1
ATOM 741 N N . LEU A 1 94 ? -5.562 -17.581 21.974 1.00 11.78 94 LEU A N 1
ATOM 742 C CA . LEU A 1 94 ? -4.143 -17.279 21.794 1.00 11.90 94 LEU A CA 1
ATOM 743 C C . LEU A 1 94 ? -3.498 -16.827 23.097 1.00 11.98 94 LEU A C 1
ATOM 744 O O . LEU A 1 94 ? -2.297 -16.566 23.145 1.00 12.05 94 LEU A O 1
ATOM 749 N N . GLY A 1 95 ? -4.299 -16.731 24.153 1.00 12.38 95 GLY A N 1
ATOM 750 C CA . GLY A 1 95 ? -3.757 -16.334 25.441 1.00 12.64 95 GLY A CA 1
ATOM 751 C C . GLY A 1 95 ? -4.007 -14.890 25.834 1.00 13.02 95 GLY A C 1
ATOM 752 O O . GLY A 1 95 ? -3.634 -14.473 26.932 1.00 12.96 95 GLY A O 1
ATOM 753 N N . TYR A 1 96 ? -4.633 -14.118 24.952 1.00 12.31 96 TYR A N 1
ATOM 754 C CA . TYR A 1 96 ? -4.905 -12.722 25.268 1.00 12.35 96 TYR A CA 1
ATOM 755 C C . TYR A 1 96 ? -6.152 -12.624 26.125 1.00 12.13 96 TYR A C 1
ATOM 756 O O . TYR A 1 96 ? -7.277 -12.647 25.628 1.00 12.58 96 TYR A O 1
ATOM 765 N N . ARG A 1 97 ? -5.934 -12.532 27.429 1.00 12.21 97 ARG A N 1
ATOM 766 C CA . ARG A 1 97 ? -7.022 -12.453 28.385 1.00 12.40 97 ARG A CA 1
ATOM 767 C C . ARG A 1 97 ? -7.517 -11.025 28.551 1.00 11.40 97 ARG A C 1
ATOM 768 O O . ARG A 1 97 ? -8.723 -10.792 28.686 1.00 11.49 97 ARG A O 1
ATOM 776 N N . ARG A 1 98 ? -6.587 -10.074 28.544 1.00 10.08 98 ARG A N 1
ATOM 777 C CA . ARG A 1 98 ? -6.932 -8.659 28.656 1.00 9.57 98 ARG A CA 1
ATOM 778 C C . ARG A 1 98 ? -7.165 -8.116 27.253 1.00 9.14 98 ARG A C 1
ATOM 779 O O . ARG A 1 98 ? -6.239 -8.064 26.434 1.00 8.59 98 ARG A O 1
ATOM 787 N N . GLN A 1 99 ? -8.402 -7.714 26.980 1.00 8.34 99 GLN A N 1
ATOM 788 C CA . GLN A 1 99 ? -8.756 -7.180 25.674 1.00 8.28 99 GLN A CA 1
ATOM 789 C C . GLN A 1 99 ? -9.362 -5.784 25.788 1.00 8.21 99 GLN A C 1
ATOM 790 O O . GLN A 1 99 ? -10.250 -5.535 26.614 1.00 8.07 99 GLN A O 1
ATOM 796 N N . ILE A 1 100 ? -8.855 -4.883 24.954 1.00 8.65 100 ILE A N 1
ATOM 797 C CA . ILE A 1 100 ? -9.300 -3.498 24.915 1.00 9.61 100 ILE A CA 1
ATOM 798 C C . ILE A 1 100 ? -10.511 -3.385 23.998 1.00 9.86 100 ILE A C 1
ATOM 799 O O . ILE A 1 100 ? -10.466 -3.802 22.840 1.00 9.69 100 ILE A O 1
ATOM 804 N N . VAL A 1 101 ? -11.598 -2.829 24.513 1.00 9.92 101 VAL A N 1
ATOM 805 C CA . VAL A 1 101 ? -12.806 -2.692 23.711 1.00 11.06 101 VAL A CA 1
ATOM 806 C C . VAL A 1 101 ? -13.394 -1.308 23.897 1.00 12.04 101 VAL A C 1
ATOM 807 O O . VAL A 1 101 ? -13.119 -0.639 24.896 1.00 10.70 101 VAL A O 1
ATOM 811 N N . SER A 1 102 ? -14.209 -0.870 22.943 1.00 12.44 102 SER A N 1
ATOM 812 C CA . SER A 1 102 ? -14.796 0.454 23.065 1.00 13.91 102 SER A CA 1
ATOM 813 C C . SER A 1 102 ? -16.149 0.646 22.394 1.00 14.28 102 SER A C 1
ATOM 814 O O . SER A 1 102 ? -17.196 0.576 23.047 1.00 12.29 102 SER A O 1
ATOM 817 N N . SER A 1 103 ? -16.125 0.902 21.091 1.00 14.93 103 SER A N 1
ATOM 818 C CA . SER A 1 103 ? -17.354 1.149 20.348 1.00 16.35 103 SER A CA 1
ATOM 819 C C . SER A 1 103 ? -18.426 0.073 20.505 1.00 15.91 103 SER A C 1
ATOM 820 O O . SER A 1 103 ? -19.610 0.391 20.634 1.00 16.48 103 SER A O 1
ATOM 823 N N . LYS A 1 104 ? -18.024 -1.196 20.495 1.00 15.02 104 LYS A N 1
ATOM 824 C CA . LYS A 1 104 ? -18.994 -2.280 20.630 1.00 15.22 104 LYS A CA 1
ATOM 825 C C . LYS A 1 104 ? -19.721 -2.198 21.967 1.00 14.66 104 LYS A C 1
ATOM 826 O O . LYS A 1 104 ? -20.916 -2.475 22.046 1.00 13.44 104 LYS A O 1
ATOM 832 N N . VAL A 1 105 ? -18.999 -1.814 23.017 1.00 13.89 105 VAL A N 1
ATOM 833 C CA . VAL A 1 105 ? -19.594 -1.698 24.346 1.00 14.39 105 VAL A CA 1
ATOM 834 C C . VAL A 1 105 ? -20.619 -0.568 24.394 1.00 15.75 105 VAL A C 1
ATOM 835 O O . VAL A 1 105 ? -21.638 -0.670 25.084 1.00 16.05 105 VAL A O 1
ATOM 839 N N . LEU A 1 106 ? -20.343 0.509 23.664 1.00 16.93 106 LEU A N 1
ATOM 840 C CA . LEU A 1 106 ? -21.253 1.648 23.612 1.00 17.95 106 LEU A CA 1
ATOM 841 C C . LEU A 1 106 ? -22.523 1.274 22.848 1.00 18.65 106 LEU A C 1
ATOM 842 O O . LEU A 1 106 ? -23.612 1.763 23.150 1.00 19.46 106 LEU A O 1
ATOM 847 N N . GLU A 1 107 ? -22.373 0.401 21.860 1.00 19.13 107 GLU A N 1
ATOM 848 C CA . GLU A 1 107 ? -23.498 -0.053 21.053 1.00 19.53 107 GLU A CA 1
ATOM 849 C C . GLU A 1 107 ? -24.312 -1.119 21.790 1.00 19.31 107 GLU A C 1
ATOM 850 O O . GLU A 1 107 ? -25.544 -1.114 21.759 1.00 18.71 107 GLU A O 1
ATOM 856 N N . ASP A 1 108 ? -23.607 -2.023 22.461 1.00 18.86 108 ASP A N 1
ATOM 857 C CA . ASP A 1 108 ? -24.227 -3.120 23.198 1.00 19.20 108 ASP A CA 1
ATOM 858 C C . ASP A 1 108 ? -23.450 -3.398 24.483 1.00 18.63 108 ASP A C 1
ATOM 859 O O . ASP A 1 108 ? -22.521 -4.205 24.498 1.00 18.69 108 ASP A O 1
ATOM 864 N N . PRO A 1 109 ? -23.823 -2.729 25.584 1.00 18.41 109 PRO A N 1
ATOM 865 C CA . PRO A 1 109 ? -23.125 -2.931 26.859 1.00 17.75 109 PRO A CA 1
ATOM 866 C C . PRO A 1 109 ? -23.108 -4.365 27.392 1.00 17.06 109 PRO A C 1
ATOM 867 O O . PRO A 1 109 ? -22.261 -4.708 28.218 1.00 15.80 109 PRO A O 1
ATOM 871 N N . SER A 1 110 ? -24.026 -5.204 26.920 1.00 16.27 110 SER A N 1
ATOM 872 C CA . SER A 1 110 ? -24.060 -6.589 27.376 1.00 15.80 110 SER A CA 1
ATOM 873 C C . SER A 1 110 ? -22.814 -7.327 26.880 1.00 15.02 110 SER A C 1
ATOM 874 O O . SER A 1 110 ? -22.494 -8.418 27.358 1.00 14.81 110 SER A O 1
ATOM 877 N N . PHE A 1 111 ? -22.114 -6.715 25.925 1.00 14.34 111 PHE A N 1
ATOM 878 C CA . PHE A 1 111 ? -20.886 -7.280 25.362 1.00 13.76 111 PHE A CA 1
ATOM 879 C C . PHE A 1 111 ? -19.887 -7.530 26.498 1.00 12.75 111 PHE A C 1
ATOM 880 O O . PHE A 1 111 ? -19.152 -8.520 26.495 1.00 11.84 111 PHE A O 1
ATOM 888 N N . LEU A 1 112 ? -19.876 -6.634 27.481 1.00 12.74 112 LEU A N 1
ATOM 889 C CA . LEU A 1 112 ? -18.978 -6.765 28.628 1.00 13.30 112 LEU A CA 1
ATOM 890 C C . LEU A 1 112 ? -19.166 -8.082 29.386 1.00 14.68 112 LEU A C 1
ATOM 891 O O . LEU A 1 112 ? -18.192 -8.760 29.735 1.00 14.02 112 LEU A O 1
ATOM 896 N N . LYS A 1 113 ? -20.421 -8.436 29.647 1.00 15.03 113 LYS A N 1
ATOM 897 C CA . LYS A 1 113 ? -20.746 -9.667 30.361 1.00 15.95 113 LYS A CA 1
ATOM 898 C C . LYS A 1 113 ? -20.403 -10.875 29.503 1.00 15.18 113 LYS A C 1
ATOM 899 O O . LYS A 1 113 ? -19.894 -11.883 29.997 1.00 14.20 113 LYS A O 1
ATOM 905 N N . SER A 1 114 ? -20.697 -10.773 28.212 1.00 15.35 114 SER A N 1
ATOM 906 C CA . SER A 1 114 ? -20.416 -11.855 27.276 1.00 15.18 114 SER A CA 1
ATOM 907 C C . SER A 1 114 ? -18.929 -12.178 27.223 1.00 14.52 114 SER A C 1
ATOM 908 O O . SER A 1 114 ? -18.539 -13.337 27.081 1.00 14.37 114 SER A O 1
ATOM 911 N N . LEU A 1 115 ? -18.096 -11.148 27.325 1.00 14.22 115 LEU A N 1
ATOM 912 C CA . LEU A 1 115 ? -16.656 -11.349 27.290 1.00 13.70 115 LEU A CA 1
ATOM 913 C C . LEU A 1 115 ? -16.194 -12.045 28.562 1.00 13.95 115 LEU A C 1
ATOM 914 O O . LEU A 1 115 ? -15.297 -12.886 28.530 1.00 13.35 115 LEU A O 1
ATOM 919 N N . ARG A 1 116 ? -16.812 -11.701 29.687 1.00 15.04 116 ARG A N 1
ATOM 920 C CA . ARG A 1 116 ? -16.437 -12.326 30.948 1.00 16.31 116 ARG A CA 1
ATOM 921 C C . ARG A 1 116 ? -16.795 -13.806 30.944 1.00 16.45 116 ARG A C 1
ATOM 922 O O . ARG A 1 116 ? -16.162 -14.607 31.629 1.00 16.60 116 ARG A O 1
ATOM 930 N N . GLU A 1 117 ? -17.798 -14.169 30.152 1.00 17.35 117 GLU A N 1
ATOM 931 C CA . GLU A 1 117 ? -18.219 -15.558 30.060 1.00 18.77 117 GLU A CA 1
ATOM 932 C C . GLU A 1 117 ? -17.153 -16.433 29.410 1.00 17.83 117 GLU A C 1
ATOM 933 O O . GLU A 1 117 ? -17.152 -17.651 29.583 1.00 17.45 117 GLU A O 1
ATOM 939 N N . ILE A 1 118 ? -16.247 -15.816 28.661 1.00 16.32 118 ILE A N 1
ATOM 940 C CA . ILE A 1 118 ? -15.178 -16.569 28.017 1.00 15.26 118 ILE A CA 1
ATOM 941 C C . ILE A 1 118 ? -13.844 -16.242 28.683 1.00 14.49 118 ILE A C 1
ATOM 942 O O . ILE A 1 118 ? -12.783 -16.400 28.089 1.00 15.04 118 ILE A O 1
ATOM 947 N N . ASP A 1 119 ? -13.920 -15.806 29.934 1.00 13.89 119 ASP A N 1
ATOM 948 C CA . ASP A 1 119 ? -12.755 -15.437 30.735 1.00 13.66 119 ASP A CA 1
ATOM 949 C C . ASP A 1 119 ? -11.846 -14.400 30.089 1.00 13.89 119 ASP A C 1
ATOM 950 O O . ASP A 1 119 ? -10.635 -14.585 29.986 1.00 14.06 119 ASP A O 1
ATOM 955 N N . VAL A 1 120 ? -12.448 -13.307 29.642 1.00 13.67 120 VAL A N 1
ATOM 956 C CA . VAL A 1 120 ? -11.697 -12.203 29.069 1.00 12.61 120 VAL A CA 1
ATOM 957 C C . VAL A 1 120 ? -11.942 -11.053 30.037 1.00 13.56 120 VAL A C 1
ATOM 958 O O . VAL A 1 120 ? -13.032 -10.939 30.597 1.00 14.10 120 VAL A O 1
ATOM 962 N N . GLU A 1 121 ? -10.927 -10.231 30.278 1.00 12.90 121 GLU A N 1
ATOM 963 C CA . GLU A 1 121 ? -11.102 -9.078 31.146 1.00 13.50 121 GLU A CA 1
ATOM 964 C C . GLU A 1 121 ? -11.301 -7.934 30.155 1.00 12.90 121 GLU A C 1
ATOM 965 O O . GLU A 1 121 ? -10.352 -7.488 29.520 1.00 13.04 121 GLU A O 1
ATOM 971 N N . PRO A 1 122 ? -12.543 -7.460 29.992 1.00 13.09 122 PRO A N 1
ATOM 972 C CA . PRO A 1 122 ? -12.784 -6.369 29.043 1.00 13.50 122 PRO A CA 1
ATOM 973 C C . PRO A 1 122 ? -12.346 -5.009 29.568 1.00 13.09 122 PRO A C 1
ATOM 974 O O . PRO A 1 122 ? -12.997 -4.438 30.442 1.00 14.71 122 PRO A O 1
ATOM 978 N N . VAL A 1 123 ? -11.243 -4.494 29.038 1.00 12.09 123 VAL A N 1
ATOM 979 C CA . VAL A 1 123 ? -10.750 -3.194 29.470 1.00 11.09 123 VAL A CA 1
ATOM 980 C C . VAL A 1 123 ? -11.318 -2.143 28.523 1.00 11.01 123 VAL A C 1
ATOM 981 O O . VAL A 1 123 ? -10.950 -2.079 27.350 1.00 10.04 123 VAL A O 1
ATOM 985 N N . PHE A 1 124 ? -12.235 -1.337 29.046 1.00 10.98 124 PHE A N 1
ATOM 986 C CA . PHE A 1 124 ? -12.889 -0.293 28.265 1.00 10.74 124 PHE A CA 1
ATOM 987 C C . PHE A 1 124 ? -11.975 0.888 27.980 1.00 11.25 124 PHE A C 1
ATOM 988 O O . PHE A 1 124 ? -11.355 1.443 28.891 1.00 10.71 124 PHE A O 1
ATOM 996 N N . SER A 1 125 ? -11.887 1.276 26.713 1.00 12.25 125 SER A N 1
ATOM 997 C CA . SER A 1 125 ? -11.058 2.412 26.350 1.00 14.28 125 SER A CA 1
ATOM 998 C C . SER A 1 125 ? -11.918 3.678 26.399 1.00 14.36 125 SER A C 1
ATOM 999 O O . SER A 1 125 ? -12.721 3.936 25.498 1.00 14.81 125 SER A O 1
ATOM 1002 N N . LEU A 1 126 ? -11.762 4.440 27.481 1.00 13.18 126 LEU A N 1
ATOM 1003 C CA . LEU A 1 126 ? -12.499 5.686 27.682 1.00 12.60 126 LEU A CA 1
ATOM 1004 C C . LEU A 1 126 ? -11.692 6.856 27.133 1.00 12.52 126 LEU A C 1
ATOM 1005 O O . LEU A 1 126 ? -10.657 7.225 27.693 1.00 11.89 126 LEU A O 1
ATOM 1010 N N . ASP A 1 127 ? -12.172 7.434 26.039 1.00 11.66 127 ASP A N 1
ATOM 1011 C CA . ASP A 1 127 ? -11.501 8.567 25.407 1.00 12.32 127 ASP A CA 1
ATOM 1012 C C . ASP A 1 127 ? -12.169 9.866 25.823 1.00 11.97 127 ASP A C 1
ATOM 1013 O O . ASP A 1 127 ? -13.395 9.998 25.733 1.00 11.65 127 ASP A O 1
ATOM 1018 N N . THR A 1 128 ? -11.366 10.830 26.261 1.00 12.19 128 THR A N 1
ATOM 1019 C CA . THR A 1 128 ? -11.900 12.120 26.672 1.00 12.06 128 THR A CA 1
ATOM 1020 C C . THR A 1 128 ? -11.051 13.280 26.165 1.00 12.76 128 THR A C 1
ATOM 1021 O O . THR A 1 128 ? -9.877 13.113 25.826 1.00 12.01 128 THR A O 1
ATOM 1025 N N . ARG A 1 129 ? -11.670 14.455 26.115 1.00 12.34 129 ARG A N 1
ATOM 1026 C CA . ARG A 1 129 ? -10.991 15.682 25.725 1.00 13.08 129 ARG A CA 1
ATOM 1027 C C . ARG A 1 129 ? -11.633 16.815 26.518 1.00 13.23 129 ARG A C 1
ATOM 1028 O O . ARG A 1 129 ? -12.850 16.996 26.472 1.00 13.18 129 ARG A O 1
ATOM 1036 N N . GLY A 1 130 ? -10.821 17.566 27.256 1.00 13.64 130 GLY A N 1
ATOM 1037 C CA . GLY A 1 130 ? -11.364 18.655 28.047 1.00 14.56 130 GLY A CA 1
ATOM 1038 C C . GLY A 1 130 ? -12.307 18.152 29.126 1.00 14.92 130 GLY A C 1
ATOM 1039 O O . GLY A 1 130 ? -13.197 18.878 29.574 1.00 15.66 130 GLY A O 1
ATOM 1040 N N . GLY A 1 131 ? -12.114 16.901 29.537 1.00 15.39 131 GLY A N 1
ATOM 1041 C CA . GLY A 1 131 ? -12.952 16.307 30.566 1.00 15.56 131 GLY A CA 1
ATOM 1042 C C . GLY A 1 131 ? -14.268 15.747 30.055 1.00 16.04 131 GLY A C 1
ATOM 1043 O O . GLY A 1 131 ? -15.083 15.248 30.835 1.00 17.15 131 GLY A O 1
ATOM 1044 N N . ARG A 1 132 ? -14.478 15.818 28.746 1.00 15.09 132 ARG A N 1
ATOM 1045 C CA . ARG A 1 132 ? -15.709 15.320 28.140 1.00 14.98 132 ARG A CA 1
ATOM 1046 C C . ARG A 1 132 ? -15.453 14.041 27.341 1.00 14.41 132 ARG A C 1
ATOM 1047 O O . ARG A 1 132 ? -14.393 13.885 26.725 1.00 12.50 132 ARG A O 1
ATOM 1055 N N . VAL A 1 133 ? -16.420 13.125 27.360 1.00 13.52 133 VAL A N 1
ATOM 1056 C CA . VAL A 1 133 ? -16.296 11.874 26.615 1.00 13.33 133 VAL A CA 1
ATOM 1057 C C . VAL A 1 133 ? -16.256 12.262 25.142 1.00 13.74 133 VAL A C 1
ATOM 1058 O O . VAL A 1 133 ? -17.119 13.001 24.669 1.00 13.29 133 VAL A O 1
ATOM 1062 N N . ALA A 1 134 ? -15.250 11.771 24.425 1.00 13.72 134 ALA A N 1
ATOM 1063 C CA . ALA A 1 134 ? -15.084 12.100 23.011 1.00 14.91 134 ALA A CA 1
ATOM 1064 C C . ALA A 1 134 ? -14.879 10.870 22.129 1.00 15.84 134 ALA A C 1
ATOM 1065 O O . ALA A 1 134 ? -13.746 10.455 21.892 1.00 16.91 134 ALA A O 1
ATOM 1067 N N . PHE A 1 135 ? -15.978 10.296 21.640 1.00 17.46 135 PHE A N 1
ATOM 1068 C CA . PHE A 1 135 ? -15.924 9.112 20.776 1.00 18.49 135 PHE A CA 1
ATOM 1069 C C . PHE A 1 135 ? -16.467 9.412 19.377 1.00 19.97 135 PHE A C 1
ATOM 1070 O O . PHE A 1 135 ? -17.480 10.091 19.228 1.00 18.70 135 PHE A O 1
ATOM 1078 N N . LYS A 1 136 ? -15.801 8.877 18.358 1.00 21.24 136 LYS A N 1
ATOM 1079 C CA . LYS A 1 136 ? -16.204 9.098 16.975 1.00 23.95 136 LYS A CA 1
ATOM 1080 C C . LYS A 1 136 ? -17.697 8.934 16.695 1.00 24.59 136 LYS A C 1
ATOM 1081 O O . LYS A 1 136 ? -18.296 9.764 16.020 1.00 25.62 136 LYS A O 1
ATOM 1087 N N . GLY A 1 137 ? -18.306 7.873 17.205 1.00 25.95 137 GLY A N 1
ATOM 1088 C CA . GLY A 1 137 ? -19.719 7.668 16.931 1.00 27.62 137 GLY A CA 1
ATOM 1089 C C . GLY A 1 137 ? -20.703 8.176 17.966 1.00 28.24 137 GLY A C 1
ATOM 1090 O O . GLY A 1 137 ? -21.898 7.904 17.860 1.00 29.70 137 GLY A O 1
ATOM 1091 N N . TRP A 1 138 ? -20.220 8.918 18.957 1.00 28.19 138 TRP A N 1
ATOM 1092 C CA . TRP A 1 138 ? -21.085 9.434 20.016 1.00 28.35 138 TRP A CA 1
ATOM 1093 C C . TRP A 1 138 ? -20.922 10.937 20.242 1.00 27.04 138 TRP A C 1
ATOM 1094 O O . TRP A 1 138 ? -21.020 11.422 21.370 1.00 25.24 138 TRP A O 1
ATOM 1105 N N . LEU A 1 139 ? -20.694 11.670 19.159 1.00 26.12 139 LEU A N 1
ATOM 1106 C CA . LEU A 1 139 ? -20.492 13.111 19.235 1.00 26.09 139 LEU A CA 1
ATOM 1107 C C . LEU A 1 139 ? -21.756 13.926 19.495 1.00 26.25 139 LEU A C 1
ATOM 1108 O O . LEU A 1 139 ? -21.681 15.068 19.949 1.00 25.84 139 LEU A O 1
ATOM 1113 N N . ALA A 1 140 ? -22.915 13.343 19.216 1.00 26.76 140 ALA A N 1
ATOM 1114 C CA . ALA A 1 140 ? -24.177 14.046 19.414 1.00 27.92 140 ALA A CA 1
ATOM 1115 C C . ALA A 1 140 ? -24.921 13.590 20.665 1.00 29.17 140 ALA A C 1
ATOM 1116 O O . ALA A 1 140 ? -25.977 14.133 20.995 1.00 29.46 140 ALA A O 1
ATOM 1118 N N . GLU A 1 141 ? -24.368 12.602 21.361 1.00 30.68 141 GLU A N 1
ATOM 1119 C CA . GLU A 1 141 ? -24.988 12.079 22.575 1.00 32.56 141 GLU A CA 1
ATOM 1120 C C . GLU A 1 141 ? -25.217 13.136 23.647 1.00 34.03 141 GLU A C 1
ATOM 1121 O O . GLU A 1 141 ? -24.376 14.005 23.875 1.00 34.01 141 GLU A O 1
ATOM 1127 N N . GLU A 1 142 ? -26.362 13.038 24.315 1.00 35.15 142 GLU A N 1
ATOM 1128 C CA . GLU A 1 142 ? -26.733 13.983 25.361 1.00 36.58 142 GLU A CA 1
ATOM 1129 C C . GLU A 1 142 ? -25.773 13.942 26.548 1.00 36.52 142 GLU A C 1
ATOM 1130 O O . GLU A 1 142 ? -25.348 14.985 27.045 1.00 37.39 142 GLU A O 1
ATOM 1136 N N . GLU A 1 143 ? -25.433 12.740 27.002 1.00 36.60 143 GLU A N 1
ATOM 1137 C CA . GLU A 1 143 ? -24.519 12.591 28.131 1.00 35.95 143 GLU A CA 1
ATOM 1138 C C . GLU A 1 143 ? -23.082 12.359 27.685 1.00 34.50 143 GLU A C 1
ATOM 1139 O O . GLU A 1 143 ? -22.792 11.408 26.956 1.00 34.77 143 GLU A O 1
ATOM 1145 N N . ILE A 1 144 ? -22.181 13.228 28.128 1.00 31.95 144 ILE A N 1
ATOM 1146 C CA . ILE A 1 144 ? -20.775 13.090 27.783 1.00 29.20 144 ILE A CA 1
ATOM 1147 C C . ILE A 1 144 ? -19.896 13.310 29.007 1.00 27.32 144 ILE A C 1
ATOM 1148 O O . ILE A 1 144 ? -18.749 13.745 28.896 1.00 25.11 144 ILE A O 1
ATOM 1153 N N . ASP A 1 145 ? -20.458 13.016 30.179 1.00 25.61 145 ASP A N 1
ATOM 1154 C CA . ASP A 1 145 ? -19.736 13.127 31.442 1.00 24.09 145 ASP A CA 1
ATOM 1155 C C . ASP A 1 145 ? -19.116 11.749 31.669 1.00 21.97 145 ASP A C 1
ATOM 1156 O O . ASP A 1 145 ? -19.828 10.750 31.776 1.00 21.95 145 ASP A O 1
ATOM 1161 N N . PRO A 1 146 ? -17.777 11.680 31.735 1.00 20.25 146 PRO A N 1
ATOM 1162 C CA . PRO A 1 146 ? -17.039 10.428 31.937 1.00 18.30 146 PRO A CA 1
ATOM 1163 C C . PRO A 1 146 ? -17.536 9.541 33.074 1.00 16.99 146 PRO A C 1
ATOM 1164 O O . PRO A 1 146 ? -17.821 8.363 32.869 1.00 15.72 146 PRO A O 1
ATOM 1168 N N . VAL A 1 147 ? -17.629 10.108 34.273 1.00 16.25 147 VAL A N 1
ATOM 1169 C CA . VAL A 1 147 ? -18.062 9.347 35.442 1.00 15.69 147 VAL A CA 1
ATOM 1170 C C . VAL A 1 147 ? -19.448 8.755 35.252 1.00 15.39 147 VAL A C 1
ATOM 1171 O O . VAL A 1 147 ? -19.684 7.599 35.604 1.00 14.49 147 VAL A O 1
ATOM 1175 N N . SER A 1 148 ? -20.352 9.554 34.686 1.00 15.66 148 SER A N 1
ATOM 1176 C CA . SER A 1 148 ? -21.726 9.136 34.426 1.00 16.05 148 SER A CA 1
ATOM 1177 C C . SER A 1 148 ? -21.748 7.916 33.516 1.00 15.99 148 SER A C 1
ATOM 1178 O O . SER A 1 148 ? -22.458 6.945 33.773 1.00 15.88 148 SER A O 1
ATOM 1181 N N . LEU A 1 149 ? -20.969 7.975 32.444 1.00 16.19 149 LEU A N 1
ATOM 1182 C CA . LEU A 1 149 ? -20.889 6.873 31.494 1.00 15.76 149 LEU A CA 1
ATOM 1183 C C . LEU A 1 149 ? -20.358 5.604 32.153 1.00 15.44 149 LEU A C 1
ATOM 1184 O O . LEU A 1 149 ? -20.909 4.521 31.969 1.00 15.20 149 LEU A O 1
ATOM 1189 N N . LEU A 1 150 ? -19.284 5.740 32.923 1.00 15.83 150 LEU A N 1
ATOM 1190 C CA . LEU A 1 150 ? -18.688 4.584 33.580 1.00 16.03 150 LEU A CA 1
ATOM 1191 C C . LEU A 1 150 ? -19.617 3.941 34.602 1.00 16.56 150 LEU A C 1
ATOM 1192 O O . LEU A 1 150 ? -19.683 2.717 34.697 1.00 15.79 150 LEU A O 1
ATOM 1197 N N . LYS A 1 151 ? -20.333 4.759 35.368 1.00 17.68 151 LYS A N 1
ATOM 1198 C CA . LYS A 1 151 ? -21.257 4.225 36.362 1.00 18.93 151 LYS A CA 1
ATOM 1199 C C . LYS A 1 151 ? -22.271 3.324 35.672 1.00 19.34 151 LYS A C 1
ATOM 1200 O O . LYS A 1 151 ? -22.640 2.269 36.186 1.00 19.01 151 LYS A O 1
ATOM 1206 N N . ARG A 1 152 ? -22.706 3.752 34.493 1.00 19.71 152 ARG A N 1
ATOM 1207 C CA . ARG A 1 152 ? -23.679 3.010 33.708 1.00 20.17 152 ARG A CA 1
ATOM 1208 C C . ARG A 1 152 ? -23.102 1.661 33.262 1.00 19.37 152 ARG A C 1
ATOM 1209 O O . ARG A 1 152 ? -23.783 0.636 33.313 1.00 18.99 152 ARG A O 1
ATOM 1217 N N . LEU A 1 153 ? -21.841 1.666 32.835 1.00 18.31 153 LEU A N 1
ATOM 1218 C CA . LEU A 1 153 ? -21.183 0.448 32.369 1.00 17.19 153 LEU A CA 1
ATOM 1219 C C . LEU A 1 153 ? -20.819 -0.523 33.491 1.00 17.69 153 LEU A C 1
ATOM 1220 O O . LEU A 1 153 ? -20.696 -1.724 33.259 1.00 17.58 153 LEU A O 1
ATOM 1225 N N . LYS A 1 154 ? -20.646 -0.019 34.707 1.00 18.46 154 LYS A N 1
ATOM 1226 C CA . LYS A 1 154 ? -20.298 -0.907 35.808 1.00 19.95 154 LYS A CA 1
ATOM 1227 C C . LYS A 1 154 ? -21.453 -1.854 36.102 1.00 20.57 154 LYS A C 1
ATOM 1228 O O . LYS A 1 154 ? -21.244 -2.966 36.586 1.00 20.32 154 LYS A O 1
ATOM 1234 N N . GLU A 1 155 ? -22.670 -1.411 35.805 1.00 21.77 155 GLU A N 1
ATOM 1235 C CA . GLU A 1 155 ? -23.845 -2.245 36.024 1.00 23.40 155 GLU A CA 1
ATOM 1236 C C . GLU A 1 155 ? -23.722 -3.467 35.128 1.00 23.02 155 GLU A C 1
ATOM 1237 O O . GLU A 1 155 ? -24.267 -4.530 35.423 1.00 23.86 155 GLU A O 1
ATOM 1243 N N . TYR A 1 156 ? -22.995 -3.307 34.029 1.00 21.86 156 TYR A N 1
ATOM 1244 C CA . TYR A 1 156 ? -22.797 -4.400 33.097 1.00 20.91 156 TYR A CA 1
ATOM 1245 C C . TYR A 1 156 ? -21.505 -5.171 33.340 1.00 20.02 156 TYR A C 1
ATOM 1246 O O . TYR A 1 156 ? -21.088 -5.962 32.500 1.00 20.28 156 TYR A O 1
ATOM 1255 N N . GLY A 1 157 ? -20.871 -4.937 34.485 1.00 19.09 157 GLY A N 1
ATOM 1256 C CA . GLY A 1 157 ? -19.655 -5.665 34.805 1.00 18.14 157 GLY A CA 1
ATOM 1257 C C . GLY A 1 157 ? -18.317 -4.975 34.603 1.00 17.31 157 GLY A C 1
ATOM 1258 O O . GLY A 1 157 ? -17.277 -5.563 34.909 1.00 17.42 157 GLY A O 1
ATOM 1259 N N . LEU A 1 158 ? -18.324 -3.742 34.104 1.00 16.50 158 LEU A N 1
ATOM 1260 C CA . LEU A 1 158 ? -17.074 -3.019 33.882 1.00 15.90 158 LEU A CA 1
ATOM 1261 C C . LEU A 1 158 ? -16.289 -2.837 35.178 1.00 15.87 158 LEU A C 1
ATOM 1262 O O . LEU A 1 158 ? -16.843 -2.406 36.190 1.00 15.36 158 LEU A O 1
ATOM 1267 N N . GLU A 1 159 ? -14.998 -3.166 35.145 1.00 16.26 159 GLU A N 1
ATOM 1268 C CA . GLU A 1 159 ? -14.143 -3.009 36.320 1.00 16.58 159 GLU A CA 1
ATOM 1269 C C . GLU A 1 159 ? -12.858 -2.225 36.032 1.00 16.26 159 GLU A C 1
ATOM 1270 O O . GLU A 1 159 ? -12.290 -1.608 36.938 1.00 16.68 159 GLU A O 1
ATOM 1276 N N . GLU A 1 160 ? -12.399 -2.243 34.782 1.00 14.71 160 GLU A N 1
ATOM 1277 C CA . GLU A 1 160 ? -11.161 -1.549 34.434 1.00 14.09 160 GLU A CA 1
ATOM 1278 C C . GLU A 1 160 ? -11.224 -0.802 33.108 1.00 12.74 160 GLU A C 1
ATOM 1279 O O . GLU A 1 160 ? -11.925 -1.209 32.186 1.00 10.29 160 GLU A O 1
ATOM 1285 N N . ILE A 1 161 ? -10.460 0.282 33.014 1.00 10.94 161 ILE A N 1
ATOM 1286 C CA . ILE A 1 161 ? -10.440 1.078 31.797 1.00 10.18 161 ILE A CA 1
ATOM 1287 C C . ILE A 1 161 ? -9.059 1.630 31.498 1.00 10.65 161 ILE A C 1
ATOM 1288 O O . ILE A 1 161 ? -8.133 1.541 32.309 1.00 9.90 161 ILE A O 1
ATOM 1293 N N . VAL A 1 162 ? -8.942 2.193 30.304 1.00 9.72 162 VAL A N 1
ATOM 1294 C CA . VAL A 1 162 ? -7.741 2.886 29.894 1.00 9.58 162 VAL A CA 1
ATOM 1295 C C . VAL A 1 162 ? -8.333 4.278 29.711 1.00 9.97 162 VAL A C 1
ATOM 1296 O O . VAL A 1 162 ? -9.288 4.445 28.947 1.00 9.21 162 VAL A O 1
ATOM 1300 N N . HIS A 1 163 ? -7.828 5.266 30.441 1.00 9.76 163 HIS A N 1
ATOM 1301 C CA . HIS A 1 163 ? -8.352 6.611 30.262 1.00 9.81 163 HIS A CA 1
ATOM 1302 C C . HIS A 1 163 ? -7.366 7.399 29.420 1.00 10.19 163 HIS A C 1
ATOM 1303 O O . HIS A 1 163 ? -6.249 7.699 29.862 1.00 10.56 163 HIS A O 1
ATOM 1310 N N . THR A 1 164 ? -7.776 7.724 28.202 1.00 9.31 164 THR A N 1
ATOM 1311 C CA . THR A 1 164 ? -6.917 8.476 27.302 1.00 8.71 164 THR A CA 1
ATOM 1312 C C . THR A 1 164 ? -7.432 9.888 27.068 1.00 8.69 164 THR A C 1
ATOM 1313 O O . THR A 1 164 ? -8.561 10.077 26.619 1.00 9.05 164 THR A O 1
ATOM 1317 N N . GLU A 1 165 ? -6.610 10.877 27.411 1.00 9.12 165 GLU A N 1
ATOM 1318 C CA . GLU A 1 165 ? -6.944 12.272 27.157 1.00 9.81 165 GLU A CA 1
ATOM 1319 C C . GLU A 1 165 ? -6.362 12.407 25.750 1.00 9.95 165 GLU A C 1
ATOM 1320 O O . GLU A 1 165 ? -5.173 12.653 25.563 1.00 10.59 165 GLU A O 1
ATOM 1326 N N . ILE A 1 166 ? -7.233 12.213 24.763 1.00 12.25 166 ILE A N 1
ATOM 1327 C CA . ILE A 1 166 ? -6.855 12.178 23.352 1.00 12.90 166 ILE A CA 1
ATOM 1328 C C . ILE A 1 166 ? -6.166 13.327 22.629 1.00 13.79 166 ILE A C 1
ATOM 1329 O O . ILE A 1 166 ? -5.571 13.100 21.577 1.00 13.58 166 ILE A O 1
ATOM 1334 N N . GLU A 1 167 ? -6.213 14.541 23.161 1.00 14.67 167 GLU A N 1
ATOM 1335 C CA . GLU A 1 167 ? -5.568 15.646 22.454 1.00 15.94 167 GLU A CA 1
ATOM 1336 C C . GLU A 1 167 ? -4.150 15.972 22.922 1.00 15.81 167 GLU A C 1
ATOM 1337 O O . GLU A 1 167 ? -3.432 16.722 22.252 1.00 15.58 167 GLU A O 1
ATOM 1343 N N . LYS A 1 168 ? -3.736 15.399 24.052 1.00 14.82 168 LYS A N 1
ATOM 1344 C CA . LYS A 1 168 ? -2.410 15.681 24.605 1.00 15.45 168 LYS A CA 1
ATOM 1345 C C . LYS A 1 168 ? -1.223 15.407 23.685 1.00 15.56 168 LYS A C 1
ATOM 1346 O O . LYS A 1 168 ? -0.348 16.265 23.539 1.00 16.21 168 LYS A O 1
ATOM 1352 N N . ASP A 1 169 ? -1.173 14.221 23.084 1.00 15.73 169 ASP A N 1
ATOM 1353 C CA . ASP A 1 169 ? -0.069 13.879 22.189 1.00 17.10 169 ASP A CA 1
ATOM 1354 C C . ASP A 1 169 ? 0.044 14.884 21.049 1.00 18.34 169 ASP A C 1
ATOM 1355 O O . ASP A 1 169 ? 1.138 15.160 20.558 1.00 19.98 169 ASP A O 1
ATOM 1360 N N . GLY A 1 170 ? -1.093 15.418 20.620 1.00 19.07 170 GLY A N 1
ATOM 1361 C CA . GLY A 1 170 ? -1.084 16.370 19.526 1.00 19.69 170 GLY A CA 1
ATOM 1362 C C . GLY A 1 170 ? -0.706 17.785 19.922 1.00 20.59 170 GLY A C 1
ATOM 1363 O O . GLY A 1 170 ? 0.042 18.458 19.210 1.00 20.79 170 GLY A O 1
ATOM 1364 N N . THR A 1 171 ? -1.225 18.238 21.057 1.00 19.96 171 THR A N 1
ATOM 1365 C CA . THR A 1 171 ? -0.962 19.587 21.546 1.00 20.10 171 THR A CA 1
ATOM 1366 C C . THR A 1 171 ? 0.384 19.697 22.253 1.00 20.42 171 THR A C 1
ATOM 1367 O O . THR A 1 171 ? 0.748 20.762 22.751 1.00 21.59 171 THR A O 1
ATOM 1371 N N . LEU A 1 172 ? 1.118 18.591 22.294 1.00 20.26 172 LEU A N 1
ATOM 1372 C CA . LEU A 1 172 ? 2.421 18.548 22.943 1.00 20.62 172 LEU A CA 1
ATOM 1373 C C . LEU A 1 172 ? 2.352 18.996 24.399 1.00 20.09 172 LEU A C 1
ATOM 1374 O O . LEU A 1 172 ? 3.238 19.696 24.888 1.00 20.57 172 LEU A O 1
ATOM 1379 N N . GLN A 1 173 ? 1.284 18.591 25.079 1.00 18.24 173 GLN A N 1
ATOM 1380 C CA . GLN A 1 173 ? 1.081 18.900 26.491 1.00 17.20 173 GLN A CA 1
ATOM 1381 C C . GLN A 1 173 ? 1.068 17.567 27.230 1.00 16.53 173 GLN A C 1
ATOM 1382 O O . GLN A 1 173 ? 0.877 16.517 26.613 1.00 15.09 173 GLN A O 1
ATOM 1388 N N . GLU A 1 174 ? 1.275 17.603 28.542 1.00 15.15 174 GLU A N 1
ATOM 1389 C CA . GLU A 1 174 ? 1.281 16.380 29.332 1.00 14.82 174 GLU A CA 1
ATOM 1390 C C . GLU A 1 174 ? -0.084 16.069 29.929 1.00 14.01 174 GLU A C 1
ATOM 1391 O O . GLU A 1 174 ? -0.961 16.929 29.995 1.00 13.22 174 GLU A O 1
ATOM 1397 N N . HIS A 1 175 ? -0.240 14.826 30.366 1.00 12.71 175 HIS A N 1
ATOM 1398 C CA . HIS A 1 175 ? -1.481 14.332 30.954 1.00 12.42 175 HIS A CA 1
ATOM 1399 C C . HIS A 1 175 ? -1.949 15.172 32.146 1.00 12.51 175 HIS A C 1
ATOM 1400 O O . HIS A 1 175 ? -1.137 15.657 32.931 1.00 11.89 175 HIS A O 1
ATOM 1407 N N . ASP A 1 176 ? -3.262 15.338 32.264 1.00 12.33 176 ASP A N 1
ATOM 1408 C CA . ASP A 1 176 ? -3.860 16.056 33.387 1.00 12.77 176 ASP A CA 1
ATOM 1409 C C . ASP A 1 176 ? -4.375 14.946 34.298 1.00 11.91 176 ASP A C 1
ATOM 1410 O O . ASP A 1 176 ? -5.432 14.360 34.047 1.00 11.40 176 ASP A O 1
ATOM 1415 N N . PHE A 1 177 ? -3.621 14.646 35.346 1.00 11.66 177 PHE A N 1
ATOM 1416 C CA . PHE A 1 177 ? -4.003 13.581 36.258 1.00 11.88 177 PHE A CA 1
ATOM 1417 C C . PHE A 1 177 ? -5.158 13.890 37.202 1.00 12.32 177 PHE A C 1
ATOM 1418 O O . PHE A 1 177 ? -5.670 12.984 37.862 1.00 11.84 177 PHE A O 1
ATOM 1426 N N . SER A 1 178 ? -5.574 15.150 37.285 1.00 12.50 178 SER A N 1
ATOM 1427 C CA . SER A 1 178 ? -6.690 15.472 38.172 1.00 12.33 178 SER A CA 1
ATOM 1428 C C . SER A 1 178 ? -7.960 14.798 37.650 1.00 12.94 178 SER A C 1
ATOM 1429 O O . SER A 1 178 ? -8.771 14.290 38.434 1.00 11.66 178 SER A O 1
ATOM 1432 N N . LEU A 1 179 ? -8.120 14.782 36.328 1.00 12.47 179 LEU A N 1
ATOM 1433 C CA . LEU A 1 179 ? -9.292 14.165 35.704 1.00 13.29 179 LEU A CA 1
ATOM 1434 C C . LEU A 1 179 ? -9.247 12.654 35.906 1.00 12.34 179 LEU A C 1
ATOM 1435 O O . LEU A 1 179 ? -10.242 12.034 36.278 1.00 14.08 179 LEU A O 1
ATOM 1440 N N . THR A 1 180 ? -8.089 12.066 35.640 1.00 10.97 180 THR A N 1
ATOM 1441 C CA . THR A 1 180 ? -7.902 10.633 35.809 1.00 10.94 180 THR A CA 1
ATOM 1442 C C . THR A 1 180 ? -8.205 10.224 37.246 1.00 11.11 180 THR A C 1
ATOM 1443 O O . THR A 1 180 ? -8.846 9.206 37.487 1.00 10.01 180 THR A O 1
ATOM 1447 N N . LYS A 1 181 ? -7.735 11.021 38.198 1.00 11.43 181 LYS A N 1
ATOM 1448 C CA . LYS A 1 181 ? -7.971 10.739 39.608 1.00 12.17 181 LYS A CA 1
ATOM 1449 C C . LYS A 1 181 ? -9.462 10.792 39.912 1.00 12.33 181 LYS A C 1
ATOM 1450 O O . LYS A 1 181 ? -10.003 9.907 40.579 1.00 13.41 181 LYS A O 1
ATOM 1456 N N . LYS A 1 182 ? -10.118 11.841 39.430 1.00 13.30 182 LYS A N 1
ATOM 1457 C CA . LYS A 1 182 ? -11.548 12.015 39.647 1.00 13.71 182 LYS A CA 1
ATOM 1458 C C . LYS A 1 182 ? -12.311 10.809 39.104 1.00 13.41 182 LYS A C 1
ATOM 1459 O O . LYS A 1 182 ? -13.197 10.272 39.768 1.00 12.90 182 LYS A O 1
ATOM 1465 N N . ILE A 1 183 ? -11.970 10.390 37.890 1.00 13.37 183 ILE A N 1
ATOM 1466 C CA . ILE A 1 183 ? -12.630 9.238 37.279 1.00 13.00 183 ILE A CA 1
ATOM 1467 C C . ILE A 1 183 ? -12.398 7.981 38.110 1.00 13.02 183 ILE A C 1
ATOM 1468 O O . ILE A 1 183 ? -13.334 7.239 38.409 1.00 13.80 183 ILE A O 1
ATOM 1473 N N . ALA A 1 184 ? -11.146 7.746 38.487 1.00 12.86 184 ALA A N 1
ATOM 1474 C CA . ALA A 1 184 ? -10.804 6.569 39.273 1.00 13.88 184 ALA A CA 1
ATOM 1475 C C . ALA A 1 184 ? -11.609 6.489 40.562 1.00 14.63 184 ALA A C 1
ATOM 1476 O O . ALA A 1 184 ? -12.265 5.483 40.837 1.00 14.78 184 ALA A O 1
ATOM 1478 N N . ILE A 1 185 ? -11.558 7.559 41.348 1.00 15.48 185 ILE A N 1
ATOM 1479 C CA . ILE A 1 185 ? -12.253 7.607 42.630 1.00 15.91 185 ILE A CA 1
ATOM 1480 C C . ILE A 1 185 ? -13.780 7.625 42.561 1.00 16.86 185 ILE A C 1
ATOM 1481 O O . ILE A 1 185 ? -14.446 6.840 43.243 1.00 17.27 185 ILE A O 1
ATOM 1486 N N . GLU A 1 186 ? -14.340 8.506 41.739 1.00 17.41 186 GLU A N 1
ATOM 1487 C CA . GLU A 1 186 ? -15.791 8.615 41.643 1.00 17.71 186 GLU A CA 1
ATOM 1488 C C . GLU A 1 186 ? -16.496 7.432 40.977 1.00 17.73 186 GLU A C 1
ATOM 1489 O O . GLU A 1 186 ? -17.571 7.027 41.418 1.00 17.72 186 GLU A O 1
ATOM 1495 N N . ALA A 1 187 ? -15.902 6.869 39.930 1.00 17.18 187 ALA A N 1
ATOM 1496 C CA . ALA A 1 187 ? -16.520 5.725 39.262 1.00 17.45 187 ALA A CA 1
ATOM 1497 C C . ALA A 1 187 ? -16.069 4.434 39.934 1.00 17.72 187 ALA A C 1
ATOM 1498 O O . ALA A 1 187 ? -16.655 3.373 39.720 1.00 17.65 187 ALA A O 1
ATOM 1500 N N . GLU A 1 188 ? -15.026 4.543 40.750 1.00 18.18 188 GLU A N 1
ATOM 1501 C CA . GLU A 1 188 ? -14.468 3.410 41.474 1.00 18.94 188 GLU A CA 1
ATOM 1502 C C . GLU A 1 188 ? -14.076 2.303 40.498 1.00 18.74 188 GLU A C 1
ATOM 1503 O O . GLU A 1 188 ? -14.537 1.158 40.598 1.00 18.76 188 GLU A O 1
ATOM 1509 N N . VAL A 1 189 ? -13.219 2.668 39.547 1.00 17.13 189 VAL A N 1
ATOM 1510 C CA . VAL A 1 189 ? -12.725 1.745 38.531 1.00 16.25 189 VAL A CA 1
ATOM 1511 C C . VAL A 1 189 ? -11.199 1.782 38.491 1.00 15.21 189 VAL A C 1
ATOM 1512 O O . VAL A 1 189 ? -10.573 2.775 38.890 1.00 14.10 189 VAL A O 1
ATOM 1516 N N . LYS A 1 190 ? -10.609 0.690 38.018 1.00 13.41 190 LYS A N 1
ATOM 1517 C CA . LYS A 1 190 ? -9.164 0.591 37.893 1.00 12.78 190 LYS A CA 1
ATOM 1518 C C . LYS A 1 190 ? -8.840 1.314 36.596 1.00 12.40 190 LYS A C 1
ATOM 1519 O O . LYS A 1 190 ? -9.520 1.131 35.583 1.00 12.13 190 LYS A O 1
ATOM 1525 N N . VAL A 1 191 ? -7.796 2.127 36.627 1.00 10.49 191 VAL A N 1
ATOM 1526 C CA . VAL A 1 191 ? -7.448 2.938 35.471 1.00 10.00 191 VAL A CA 1
ATOM 1527 C C . VAL A 1 191 ? -5.989 2.899 35.055 1.00 9.88 191 VAL A C 1
ATOM 1528 O O . VAL A 1 191 ? -5.093 2.843 35.894 1.00 8.40 191 VAL A O 1
ATOM 1532 N N . LEU A 1 192 ? -5.775 2.909 33.742 1.00 9.97 192 LEU A N 1
ATOM 1533 C CA . LEU A 1 192 ? -4.439 3.000 33.162 1.00 9.78 192 LEU A CA 1
ATOM 1534 C C . LEU A 1 192 ? -4.527 4.330 32.414 1.00 10.40 192 LEU A C 1
ATOM 1535 O O . LEU A 1 192 ? -5.346 4.484 31.503 1.00 10.97 192 LEU A O 1
ATOM 1540 N N . ALA A 1 193 ? -3.717 5.301 32.823 1.00 9.89 193 ALA A N 1
ATOM 1541 C CA . ALA A 1 193 ? -3.731 6.620 32.197 1.00 10.09 193 ALA A CA 1
ATOM 1542 C C . ALA A 1 193 ? -2.915 6.662 30.910 1.00 9.97 193 ALA A C 1
ATOM 1543 O O . ALA A 1 193 ? -1.797 6.153 30.872 1.00 9.27 193 ALA A O 1
ATOM 1545 N N . ALA A 1 194 ? -3.473 7.288 29.871 1.00 10.06 194 ALA A N 1
ATOM 1546 C CA . ALA A 1 194 ? -2.798 7.414 28.576 1.00 9.86 194 ALA A 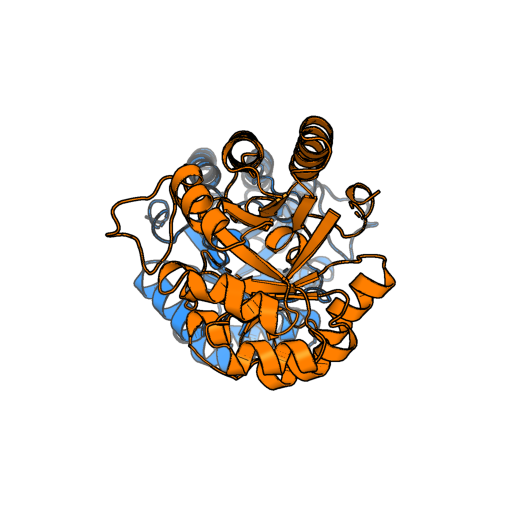CA 1
ATOM 1547 C C . ALA A 1 194 ? -2.989 8.808 27.985 1.00 9.87 194 ALA A C 1
ATOM 1548 O O . ALA A 1 194 ? -3.895 9.544 28.379 1.00 9.52 194 ALA A O 1
ATOM 1550 N N . GLY A 1 195 ? -2.130 9.160 27.031 1.00 10.06 195 GLY A N 1
ATOM 1551 C CA . GLY A 1 195 ? -2.200 10.468 26.407 1.00 10.23 195 GLY A CA 1
ATOM 1552 C C . GLY A 1 195 ? -1.355 11.458 27.190 1.00 10.23 195 GLY A C 1
ATOM 1553 O O . GLY A 1 195 ? -1.563 11.626 28.391 1.00 10.33 195 GLY A O 1
ATOM 1554 N N . GLY A 1 196 ? -0.398 12.104 26.530 1.00 9.61 196 GLY A N 1
ATOM 1555 C CA . GLY A 1 196 ? 0.443 13.063 27.234 1.00 10.26 196 GLY A CA 1
ATOM 1556 C C . GLY A 1 196 ? 1.349 12.449 28.293 1.00 10.86 196 GLY A C 1
ATOM 1557 O O . GLY A 1 196 ? 1.579 13.041 29.348 1.00 11.76 196 GLY A O 1
ATOM 1558 N N . ILE A 1 197 ? 1.855 11.251 28.030 1.00 11.09 197 ILE A N 1
ATOM 1559 C CA . ILE A 1 197 ? 2.757 10.584 28.967 1.00 11.42 197 ILE A CA 1
ATOM 1560 C C . ILE A 1 197 ? 4.128 10.590 28.295 1.00 12.79 197 ILE A C 1
ATOM 1561 O O . ILE A 1 197 ? 4.544 9.585 27.706 1.00 12.44 197 ILE A O 1
ATOM 1566 N N . SER A 1 198 ? 4.830 11.718 28.369 1.00 13.49 198 SER A N 1
ATOM 1567 C CA . SER A 1 198 ? 6.129 11.812 27.710 1.00 15.56 198 SER A CA 1
ATOM 1568 C C . SER A 1 198 ? 7.241 12.478 28.504 1.00 16.33 198 SER A C 1
ATOM 1569 O O . SER A 1 198 ? 8.250 12.878 27.929 1.00 17.52 198 SER A O 1
ATOM 1572 N N . SER A 1 199 ? 7.075 12.587 29.818 1.00 16.68 199 SER A N 1
ATOM 1573 C CA . SER A 1 199 ? 8.108 13.198 30.649 1.00 16.63 199 SER A CA 1
ATOM 1574 C C . SER A 1 199 ? 8.199 12.498 31.994 1.00 17.33 199 SER A C 1
ATOM 1575 O O . SER A 1 199 ? 7.257 11.823 32.426 1.00 17.00 199 SER A O 1
ATOM 1578 N N . GLU A 1 200 ? 9.332 12.665 32.666 1.00 17.16 200 GLU A N 1
ATOM 1579 C CA . GLU A 1 200 ? 9.503 12.040 33.965 1.00 18.39 200 GLU A CA 1
ATOM 1580 C C . GLU A 1 200 ? 8.512 12.626 34.966 1.00 17.63 200 GLU A C 1
ATOM 1581 O O . GLU A 1 200 ? 8.051 11.926 35.864 1.00 17.38 200 GLU A O 1
ATOM 1587 N N . ASN A 1 201 ? 8.174 13.906 34.811 1.00 16.55 201 ASN A N 1
ATOM 1588 C CA . ASN A 1 201 ? 7.237 14.533 35.737 1.00 16.04 201 ASN A CA 1
ATOM 1589 C C . ASN A 1 201 ? 5.889 13.835 35.673 1.00 15.76 201 ASN A C 1
ATOM 1590 O O . ASN A 1 201 ? 5.211 13.678 36.684 1.00 15.05 201 ASN A O 1
ATOM 1595 N N . SER A 1 202 ? 5.495 13.423 34.475 1.00 15.04 202 SER A N 1
ATOM 1596 C CA . SER A 1 202 ? 4.229 12.723 34.324 1.00 14.98 202 SER A CA 1
ATOM 1597 C C . SER A 1 202 ? 4.271 11.389 35.057 1.00 13.90 202 SER A C 1
ATOM 1598 O O . SER A 1 202 ? 3.281 10.976 35.649 1.00 14.48 202 SER A O 1
ATOM 1601 N N . LEU A 1 203 ? 5.413 10.710 35.016 1.00 14.21 203 LEU A N 1
ATOM 1602 C CA . LEU A 1 203 ? 5.537 9.429 35.709 1.00 14.25 203 LEU A CA 1
ATOM 1603 C C . LEU A 1 203 ? 5.553 9.662 37.211 1.00 13.84 203 LEU A C 1
ATOM 1604 O O . LEU A 1 203 ? 4.939 8.923 37.975 1.00 13.85 203 LEU A O 1
ATOM 1609 N N . LYS A 1 204 ? 6.280 10.691 37.630 1.00 14.66 204 LYS A N 1
ATOM 1610 C CA . LYS A 1 204 ? 6.377 11.023 39.048 1.00 14.87 204 LYS A CA 1
ATOM 1611 C C . LYS A 1 204 ? 4.984 11.351 39.590 1.00 14.12 204 LYS A C 1
ATOM 1612 O O . LYS A 1 204 ? 4.606 10.911 40.684 1.00 13.52 204 LYS A O 1
ATOM 1618 N N . THR A 1 205 ? 4.223 12.113 38.812 1.00 13.61 205 THR A N 1
ATOM 1619 C CA . THR A 1 205 ? 2.870 12.519 39.202 1.00 13.98 205 THR A CA 1
ATOM 1620 C C . THR A 1 205 ? 1.944 11.309 39.269 1.00 13.67 205 THR A C 1
ATOM 1621 O O . THR A 1 205 ? 1.184 11.152 40.224 1.00 13.53 205 THR A O 1
ATOM 1625 N N . ALA A 1 206 ? 2.009 10.458 38.249 1.00 12.88 206 ALA A N 1
ATOM 1626 C CA . ALA A 1 206 ? 1.180 9.258 38.204 1.00 13.56 206 ALA A CA 1
ATOM 1627 C C . ALA A 1 206 ? 1.422 8.382 39.435 1.00 14.16 206 ALA A C 1
ATOM 1628 O O . ALA A 1 206 ? 0.481 7.830 39.999 1.00 13.17 206 ALA A O 1
ATOM 1630 N N . GLN A 1 207 ? 2.681 8.260 39.851 1.00 14.65 207 GLN A N 1
ATOM 1631 C CA . GLN A 1 207 ? 3.012 7.445 41.021 1.00 16.42 207 GLN A CA 1
ATOM 1632 C C . GLN A 1 207 ? 2.352 8.013 42.277 1.00 16.13 207 GLN A C 1
ATOM 1633 O O . GLN A 1 207 ? 1.934 7.270 43.166 1.00 15.99 207 GLN A O 1
ATOM 1639 N N . LYS A 1 208 ? 2.272 9.337 42.347 1.00 16.54 208 LYS A N 1
ATOM 1640 C CA . LYS A 1 208 ? 1.652 10.009 43.486 1.00 16.81 208 LYS A CA 1
ATOM 1641 C C . LYS A 1 208 ? 0.152 9.738 43.481 1.00 16.62 208 LYS A C 1
ATOM 1642 O O . LYS A 1 208 ? -0.434 9.405 44.510 1.00 16.57 208 LYS A O 1
ATOM 1648 N N . VAL A 1 209 ? -0.466 9.884 42.312 1.00 15.81 209 VAL A N 1
ATOM 1649 C CA . VAL A 1 209 ? -1.897 9.652 42.175 1.00 15.48 209 VAL A CA 1
ATOM 1650 C C . VAL A 1 209 ? -2.200 8.171 42.381 1.00 15.86 209 VAL A C 1
ATOM 1651 O O . VAL A 1 209 ? -3.292 7.801 42.804 1.00 15.23 209 VAL A O 1
ATOM 1655 N N . HIS A 1 210 ? -1.221 7.324 42.081 1.00 16.56 210 HIS A N 1
ATOM 1656 C CA . HIS A 1 210 ? -1.361 5.882 42.266 1.00 17.78 210 HIS A CA 1
ATOM 1657 C C . HIS A 1 210 ? -1.605 5.650 43.753 1.00 18.29 210 HIS A C 1
ATOM 1658 O O . HIS A 1 210 ? -2.434 4.823 44.147 1.00 18.51 210 HIS A O 1
ATOM 1665 N N . THR A 1 211 ? -0.880 6.404 44.573 1.00 18.18 211 THR A N 1
ATOM 1666 C CA . THR A 1 211 ? -0.993 6.303 46.023 1.00 19.06 211 THR A CA 1
ATOM 1667 C C . THR A 1 211 ? -2.246 6.993 46.554 1.00 18.41 211 THR A C 1
ATOM 1668 O O . THR A 1 211 ? -2.955 6.439 47.390 1.00 19.43 211 THR A O 1
ATOM 1672 N N . GLU A 1 212 ? -2.526 8.196 46.062 1.00 18.17 212 GLU A N 1
ATOM 1673 C CA . GLU A 1 212 ? -3.696 8.944 46.515 1.00 17.79 212 GLU A CA 1
ATOM 1674 C C . GLU A 1 212 ? -4.996 8.195 46.218 1.00 17.88 212 GLU A C 1
ATOM 1675 O O . GLU A 1 212 ? -6.006 8.399 46.895 1.00 17.46 212 GLU A O 1
ATOM 1681 N N . THR A 1 213 ? -4.964 7.326 45.209 1.00 17.45 213 THR A N 1
ATOM 1682 C CA . THR A 1 213 ? -6.144 6.557 44.820 1.00 18.03 213 THR A CA 1
ATOM 1683 C C . THR A 1 213 ? -6.112 5.137 45.373 1.00 18.34 213 THR A C 1
ATOM 1684 O O . THR A 1 213 ? -6.944 4.305 45.023 1.00 18.74 213 THR A O 1
ATOM 1688 N N . ASN A 1 214 ? -5.150 4.872 46.248 1.00 19.71 214 ASN A N 1
ATOM 1689 C CA . ASN A 1 214 ? -4.995 3.556 46.854 1.00 20.15 214 ASN A CA 1
ATOM 1690 C C . ASN A 1 214 ? -4.957 2.442 45.810 1.00 19.54 214 ASN A C 1
ATOM 1691 O O . ASN A 1 214 ? -5.550 1.376 45.995 1.00 18.32 214 ASN A O 1
ATOM 1696 N N . GLY A 1 215 ? -4.262 2.704 44.703 1.00 17.01 215 GLY A N 1
ATOM 1697 C CA . GLY A 1 215 ? -4.125 1.695 43.668 1.00 16.17 215 GLY A CA 1
ATOM 1698 C C . GLY A 1 215 ? -5.091 1.694 42.501 1.00 14.54 215 GLY A C 1
ATOM 1699 O O . GLY A 1 215 ? -4.831 1.015 41.507 1.00 13.79 215 GLY A O 1
ATOM 1700 N N . LEU A 1 216 ? -6.196 2.426 42.600 1.00 14.16 216 LEU A N 1
ATOM 1701 C CA . LEU A 1 216 ? -7.161 2.457 41.502 1.00 14.23 216 LEU A CA 1
ATOM 1702 C C . LEU A 1 216 ? -6.456 2.892 40.221 1.00 13.65 216 LEU A C 1
ATOM 1703 O O . LEU A 1 216 ? -6.703 2.329 39.151 1.00 13.15 216 LEU A O 1
ATOM 1708 N N . LEU A 1 217 ? -5.591 3.900 40.318 1.00 13.23 217 LEU A N 1
ATOM 1709 C CA . LEU A 1 217 ? -4.817 4.298 39.142 1.00 12.92 217 LEU A CA 1
ATOM 1710 C C . LEU A 1 217 ? -3.694 3.275 39.165 1.00 13.19 217 LEU A C 1
ATOM 1711 O O . LEU A 1 217 ? -2.783 3.380 39.983 1.00 12.56 217 LEU A O 1
ATOM 1716 N N . LYS A 1 218 ? -3.768 2.288 38.275 1.00 12.66 218 LYS A N 1
ATOM 1717 C CA . LYS A 1 218 ? -2.785 1.211 38.217 1.00 13.20 218 LYS A CA 1
ATOM 1718 C C . LYS A 1 218 ? -1.442 1.617 37.644 1.00 12.96 218 LYS A C 1
ATOM 1719 O O . LYS A 1 218 ? -0.417 1.004 37.948 1.00 12.90 218 LYS A O 1
ATOM 1725 N N . GLY A 1 219 ? -1.449 2.640 36.803 1.00 11.93 219 GLY A N 1
ATOM 1726 C CA . GLY A 1 219 ? -0.218 3.069 36.182 1.00 10.75 219 GLY A CA 1
ATOM 1727 C C . GLY A 1 219 ? -0.515 3.837 34.920 1.00 10.01 219 GLY A C 1
ATOM 1728 O O . GLY A 1 219 ? -1.619 4.352 34.745 1.00 9.28 219 GLY A O 1
ATOM 1729 N N . VAL A 1 220 ? 0.460 3.885 34.022 1.00 10.01 220 VAL A N 1
ATOM 1730 C CA . VAL A 1 220 ? 0.310 4.641 32.794 1.00 9.28 220 VAL A CA 1
ATOM 1731 C C . VAL A 1 220 ? 0.722 3.861 31.554 1.00 10.03 220 VAL A C 1
ATOM 1732 O O . VAL A 1 220 ? 1.387 2.825 31.637 1.00 9.06 220 VAL A O 1
ATOM 1736 N N . ILE A 1 221 ? 0.330 4.391 30.402 1.00 9.01 221 ILE A N 1
ATOM 1737 C CA . ILE A 1 221 ? 0.661 3.785 29.119 1.00 10.73 221 ILE A CA 1
ATOM 1738 C C . ILE A 1 221 ? 1.557 4.754 28.364 1.00 10.86 221 ILE A C 1
ATOM 1739 O O . ILE A 1 221 ? 1.187 5.909 28.150 1.00 10.73 221 ILE A O 1
ATOM 1744 N N . VAL A 1 222 ? 2.742 4.285 27.979 1.00 11.48 222 VAL A N 1
ATOM 1745 C CA . VAL A 1 222 ? 3.690 5.115 27.246 1.00 12.21 222 VAL A CA 1
ATOM 1746 C C . VAL A 1 222 ? 3.707 4.678 25.788 1.00 12.56 222 VAL A C 1
ATOM 1747 O O . VAL A 1 222 ? 4.146 3.574 25.473 1.00 12.78 222 VAL A O 1
ATOM 1751 N N . GLY A 1 223 ? 3.221 5.545 24.904 1.00 13.15 223 GLY A N 1
ATOM 1752 C CA . GLY A 1 223 ? 3.184 5.212 23.491 1.00 14.20 223 GLY A CA 1
ATOM 1753 C C . GLY A 1 223 ? 4.207 5.969 22.665 1.00 14.50 223 GLY A C 1
ATOM 1754 O O . GLY A 1 223 ? 5.359 5.550 22.544 1.00 13.79 223 GLY A O 1
ATOM 1755 N N . ARG A 1 224 ? 3.778 7.088 22.094 1.00 15.53 224 ARG A N 1
ATOM 1756 C CA . ARG A 1 224 ? 4.639 7.925 21.262 1.00 16.66 224 ARG A CA 1
ATOM 1757 C C . ARG A 1 224 ? 6.005 8.186 21.896 1.00 16.02 224 ARG A C 1
ATOM 1758 O O . ARG A 1 224 ? 7.039 8.026 21.245 1.00 15.65 224 ARG A O 1
ATOM 1766 N N . ALA A 1 225 ? 6.001 8.584 23.168 1.00 15.19 225 ALA A N 1
ATOM 1767 C CA . ALA A 1 225 ? 7.232 8.890 23.893 1.00 15.33 225 ALA A CA 1
ATOM 1768 C C . ALA A 1 225 ? 8.173 7.696 24.005 1.00 15.35 225 ALA A C 1
ATOM 1769 O O . ALA A 1 225 ? 9.395 7.854 24.073 1.00 15.29 225 ALA A O 1
ATOM 1771 N N . PHE A 1 226 ? 7.599 6.500 24.044 1.00 15.02 226 PHE A N 1
ATOM 1772 C CA . PHE A 1 226 ? 8.383 5.281 24.140 1.00 15.36 226 PHE A CA 1
ATOM 1773 C C . PHE A 1 226 ? 9.049 4.990 22.797 1.00 15.95 226 PHE A C 1
ATOM 1774 O O . PHE A 1 226 ? 10.270 4.834 22.721 1.00 15.82 226 PHE A O 1
ATOM 1782 N N . LEU A 1 227 ? 8.244 4.933 21.741 1.00 16.47 227 LEU A N 1
ATOM 1783 C CA . LEU A 1 227 ? 8.751 4.657 20.400 1.00 17.85 227 LEU A CA 1
ATOM 1784 C C . LEU A 1 227 ? 9.662 5.756 19.848 1.00 18.55 227 LEU A C 1
ATOM 1785 O O . LEU A 1 227 ? 10.548 5.486 19.034 1.00 18.80 227 LEU A O 1
ATOM 1790 N N . GLU A 1 228 ? 9.447 6.992 20.283 1.00 19.10 228 GLU A N 1
ATOM 1791 C CA . GLU A 1 228 ? 10.262 8.112 19.817 1.00 20.12 228 GLU A CA 1
ATOM 1792 C C . GLU A 1 228 ? 11.500 8.309 20.681 1.00 20.70 228 GLU A C 1
ATOM 1793 O O . GLU A 1 228 ? 12.335 9.170 20.396 1.00 21.13 228 GLU A O 1
ATOM 1799 N N . GLY A 1 229 ? 11.615 7.510 21.737 1.00 20.85 229 GLY A N 1
ATOM 1800 C CA . GLY A 1 229 ? 12.764 7.618 22.624 1.00 22.00 229 GLY A CA 1
ATOM 1801 C C . GLY A 1 229 ? 12.757 8.847 23.518 1.00 22.13 229 GLY A C 1
ATOM 1802 O O . GLY A 1 229 ? 13.756 9.152 24.174 1.00 22.31 229 GLY A O 1
ATOM 1803 N N . ILE A 1 230 ? 11.638 9.563 23.546 1.00 22.44 230 ILE A N 1
ATOM 1804 C CA . ILE A 1 230 ? 11.525 10.756 24.377 1.00 22.56 230 ILE A CA 1
ATOM 1805 C C . ILE A 1 230 ? 11.579 10.338 25.847 1.00 23.00 230 ILE A C 1
ATOM 1806 O O . ILE A 1 230 ? 12.103 11.064 26.700 1.00 23.25 230 ILE A O 1
ATOM 1811 N N . LEU A 1 231 ? 11.029 9.160 26.130 1.00 22.61 231 LEU A N 1
ATOM 1812 C CA . LEU A 1 231 ? 11.051 8.577 27.467 1.00 22.25 231 LEU A CA 1
ATOM 1813 C C . LEU A 1 231 ? 11.806 7.264 27.314 1.00 22.94 231 LEU A C 1
ATOM 1814 O O . LEU A 1 231 ? 11.276 6.297 26.769 1.00 22.70 231 LEU A O 1
ATOM 1819 N N . THR A 1 232 ? 13.048 7.238 27.787 1.00 22.98 232 THR A N 1
ATOM 1820 C CA . THR A 1 232 ? 13.888 6.050 27.682 1.00 23.19 232 THR A CA 1
ATOM 1821 C C . THR A 1 232 ? 13.370 4.905 28.543 1.00 23.39 232 THR A C 1
ATOM 1822 O O . THR A 1 232 ? 12.648 5.127 29.516 1.00 23.19 232 THR A O 1
ATOM 1826 N N . VAL A 1 233 ? 13.738 3.678 28.188 1.00 23.77 233 VAL A N 1
ATOM 1827 C CA . VAL A 1 233 ? 13.297 2.526 28.962 1.00 24.76 233 VAL A CA 1
ATOM 1828 C C . VAL A 1 233 ? 13.898 2.594 30.359 1.00 24.47 233 VAL A C 1
ATOM 1829 O O . VAL A 1 233 ? 13.319 2.079 31.314 1.00 24.48 233 VAL A O 1
ATOM 1833 N N . GLU A 1 234 ? 15.059 3.233 30.473 1.00 24.69 234 GLU A N 1
ATOM 1834 C CA . GLU A 1 234 ? 15.726 3.377 31.764 1.00 24.44 234 GLU A CA 1
ATOM 1835 C C . GLU A 1 234 ? 14.795 4.122 32.713 1.00 23.52 234 GLU A C 1
ATOM 1836 O O . GLU A 1 234 ? 14.502 3.650 33.813 1.00 23.20 234 GLU A O 1
ATOM 1842 N N . VAL A 1 235 ? 14.339 5.291 32.270 1.00 22.33 235 VAL A N 1
ATOM 1843 C CA . VAL A 1 235 ? 13.447 6.131 33.059 1.00 22.35 235 VAL A CA 1
ATOM 1844 C C . VAL A 1 235 ? 12.125 5.418 33.310 1.00 22.05 235 VAL A C 1
ATOM 1845 O O . VAL A 1 235 ? 11.580 5.480 34.408 1.00 22.24 235 VAL A O 1
ATOM 1857 N N . LYS A 1 237 ? 11.639 2.203 33.435 1.00 22.25 237 LYS A N 1
ATOM 1858 C CA . LYS A 1 237 ? 11.905 1.123 34.381 1.00 24.15 237 LYS A CA 1
ATOM 1859 C C . LYS A 1 237 ? 12.032 1.630 35.816 1.00 24.57 237 LYS A C 1
ATOM 1860 O O . LYS A 1 237 ? 11.658 0.941 36.767 1.00 24.73 237 LYS A O 1
ATOM 1866 N N . ARG A 1 238 ? 12.567 2.834 35.968 1.00 26.32 238 ARG A N 1
ATOM 1867 C CA . ARG A 1 238 ? 12.748 3.424 37.288 1.00 28.13 238 ARG A CA 1
ATOM 1868 C C . ARG A 1 238 ? 11.418 3.538 38.027 1.00 28.66 238 ARG A C 1
ATOM 1869 O O . ARG A 1 238 ? 11.379 3.497 39.254 1.00 28.00 238 ARG A O 1
ATOM 1877 N N . TYR A 1 239 ? 10.330 3.678 37.276 1.00 29.85 239 TYR A N 1
ATOM 1878 C CA . TYR A 1 239 ? 9.007 3.803 37.878 1.00 31.09 239 TYR A CA 1
ATOM 1879 C C . TYR A 1 239 ? 8.164 2.539 37.773 1.00 31.92 239 TYR A C 1
ATOM 1880 O O . TYR A 1 239 ? 7.049 2.490 38.291 1.00 32.08 239 TYR A O 1
ATOM 1889 N N . ALA A 1 240 ? 8.699 1.521 37.107 1.00 33.45 240 ALA A N 1
ATOM 1890 C CA . ALA A 1 240 ? 7.997 0.253 36.930 1.00 34.77 240 ALA A CA 1
ATOM 1891 C C . ALA A 1 240 ? 7.966 -0.553 38.225 1.00 35.81 240 ALA A C 1
ATOM 1892 O O . ALA A 1 240 ? 6.910 -1.030 38.640 1.00 36.23 240 ALA A O 1
ATOM 1894 N N . ARG A 1 241 ? 9.126 -0.704 38.857 1.00 36.91 241 ARG A N 1
ATOM 1895 C CA . ARG A 1 241 ? 9.240 -1.440 40.116 1.00 38.02 241 ARG A CA 1
ATOM 1896 C C . ARG A 1 241 ? 8.634 -2.846 40.060 1.00 38.59 241 ARG A C 1
ATOM 1897 O O . ARG A 1 241 ? 9.405 -3.825 40.175 1.00 39.53 241 ARG A O 1
ATOM 1908 N N . LEU B 1 2 ? 13.320 32.553 3.979 1.00 16.80 2 LEU B N 1
ATOM 1909 C CA . LEU B 1 2 ? 13.125 31.220 3.433 1.00 15.06 2 LEU B CA 1
ATOM 1910 C C . LEU B 1 2 ? 12.726 30.229 4.517 1.00 14.43 2 LEU B C 1
ATOM 1911 O O . LEU B 1 2 ? 13.336 30.193 5.582 1.00 14.17 2 LEU B O 1
ATOM 1916 N N . VAL B 1 3 ? 11.689 29.445 4.243 1.00 13.43 3 VAL B N 1
ATOM 1917 C CA . VAL B 1 3 ? 11.235 28.397 5.160 1.00 12.54 3 VAL B CA 1
ATOM 1918 C C . VAL B 1 3 ? 11.340 27.145 4.300 1.00 11.99 3 VAL B C 1
ATOM 1919 O O . VAL B 1 3 ? 10.484 26.860 3.460 1.00 12.14 3 VAL B O 1
ATOM 1923 N N . VAL B 1 4 ? 12.421 26.412 4.515 1.00 10.99 4 VAL B N 1
ATOM 1924 C CA . VAL B 1 4 ? 12.734 25.233 3.730 1.00 10.53 4 VAL B CA 1
ATOM 1925 C C . VAL B 1 4 ? 12.255 23.907 4.289 1.00 10.97 4 VAL B C 1
ATOM 1926 O O . VAL B 1 4 ? 12.746 23.451 5.324 1.00 9.88 4 VAL B O 1
ATOM 1930 N N . PRO B 1 5 ? 11.279 23.268 3.612 1.00 11.45 5 PRO B N 1
ATOM 1931 C CA . PRO B 1 5 ? 10.778 21.976 4.087 1.00 12.00 5 PRO B CA 1
ATOM 1932 C C . PRO B 1 5 ? 11.921 20.993 3.868 1.00 12.04 5 PRO B C 1
ATOM 1933 O O . PRO B 1 5 ? 12.644 21.096 2.875 1.00 11.32 5 PRO B O 1
ATOM 1937 N N . ALA B 1 6 ? 12.080 20.036 4.773 1.00 11.99 6 ALA B N 1
ATOM 1938 C CA . ALA B 1 6 ? 13.167 19.081 4.649 1.00 12.81 6 ALA B CA 1
ATOM 1939 C C . ALA B 1 6 ? 12.732 17.637 4.796 1.00 13.34 6 ALA B C 1
ATOM 1940 O O . ALA B 1 6 ? 11.850 17.320 5.591 1.00 12.76 6 ALA B O 1
ATOM 1942 N N . ILE B 1 7 ? 13.358 16.764 4.015 1.00 13.50 7 ILE B N 1
ATOM 1943 C CA . ILE B 1 7 ? 13.066 15.344 4.094 1.00 14.87 7 ILE B CA 1
ATOM 1944 C C . ILE B 1 7 ? 14.363 14.551 3.989 1.00 14.42 7 ILE B C 1
ATOM 1945 O O . ILE B 1 7 ? 15.275 14.922 3.245 1.00 14.56 7 ILE B O 1
ATOM 1950 N N . ASP B 1 8 ? 14.437 13.465 4.751 1.00 13.60 8 ASP B N 1
ATOM 1951 C CA . ASP B 1 8 ? 15.583 12.569 4.727 1.00 13.27 8 ASP B CA 1
ATOM 1952 C C . ASP B 1 8 ? 15.135 11.369 3.897 1.00 13.43 8 ASP B C 1
ATOM 1953 O O . ASP B 1 8 ? 13.952 11.028 3.894 1.00 12.68 8 ASP B O 1
ATOM 1958 N N . LEU B 1 9 ? 16.070 10.745 3.189 1.00 13.40 9 LEU B N 1
ATOM 1959 C CA . LEU B 1 9 ? 15.763 9.573 2.373 1.00 14.06 9 LEU B CA 1
ATOM 1960 C C . LEU B 1 9 ? 16.625 8.408 2.834 1.00 14.45 9 LEU B C 1
ATOM 1961 O O . LEU B 1 9 ? 17.813 8.571 3.117 1.00 13.47 9 LEU B O 1
ATOM 1966 N N . PHE B 1 10 ? 16.015 7.231 2.907 1.00 14.86 10 PHE B N 1
ATOM 1967 C CA . PHE B 1 10 ? 16.717 6.026 3.321 1.00 15.99 10 PHE B CA 1
ATOM 1968 C C . PHE B 1 10 ? 16.043 4.873 2.587 1.00 17.24 10 PHE B C 1
ATOM 1969 O O . PHE B 1 10 ? 14.860 4.607 2.790 1.00 16.56 10 PHE B O 1
ATOM 1977 N N . ARG B 1 11 ? 16.798 4.216 1.711 1.00 18.78 11 ARG B N 1
ATOM 1978 C CA . ARG B 1 11 ? 16.289 3.096 0.924 1.00 20.34 11 ARG B CA 1
ATOM 1979 C C . ARG B 1 11 ? 15.103 3.499 0.050 1.00 20.11 11 ARG B C 1
ATOM 1980 O O . ARG B 1 11 ? 14.108 2.772 -0.041 1.00 20.53 11 ARG B O 1
ATOM 1988 N N . GLY B 1 12 ? 15.214 4.662 -0.585 1.00 19.46 12 GLY B N 1
ATOM 1989 C CA . GLY B 1 12 ? 14.164 5.147 -1.464 1.00 18.71 12 GLY B CA 1
ATOM 1990 C C . GLY B 1 12 ? 12.897 5.652 -0.796 1.00 18.41 12 GLY B C 1
ATOM 1991 O O . GLY B 1 12 ? 11.949 6.048 -1.476 1.00 18.66 12 GLY B O 1
ATOM 1992 N N . LYS B 1 13 ? 12.872 5.662 0.530 1.00 17.71 13 LYS B N 1
ATOM 1993 C CA . LYS B 1 13 ? 11.687 6.107 1.251 1.00 16.84 13 LYS B CA 1
ATOM 1994 C C . LYS B 1 13 ? 11.904 7.355 2.096 1.00 15.93 13 LYS B C 1
ATOM 1995 O O . LYS B 1 13 ? 13.022 7.638 2.529 1.00 14.23 13 LYS B O 1
ATOM 2001 N N . VAL B 1 14 ? 10.828 8.111 2.309 1.00 14.44 14 VAL B N 1
ATOM 2002 C CA . VAL B 1 14 ? 10.899 9.300 3.150 1.00 14.36 14 VAL B CA 1
ATOM 2003 C C . VAL B 1 14 ? 11.126 8.728 4.548 1.00 14.21 14 VAL B C 1
ATOM 2004 O O . VAL B 1 14 ? 10.379 7.854 5.002 1.00 13.01 14 VAL B O 1
ATOM 2008 N N . ALA B 1 15 ? 12.149 9.214 5.236 1.00 13.70 15 ALA B N 1
ATOM 2009 C CA . ALA B 1 15 ? 12.455 8.660 6.541 1.00 14.29 15 ALA B CA 1
ATOM 2010 C C . ALA B 1 15 ? 13.000 9.666 7.538 1.00 14.95 15 ALA B C 1
ATOM 2011 O O . ALA B 1 15 ? 13.195 10.838 7.225 1.00 14.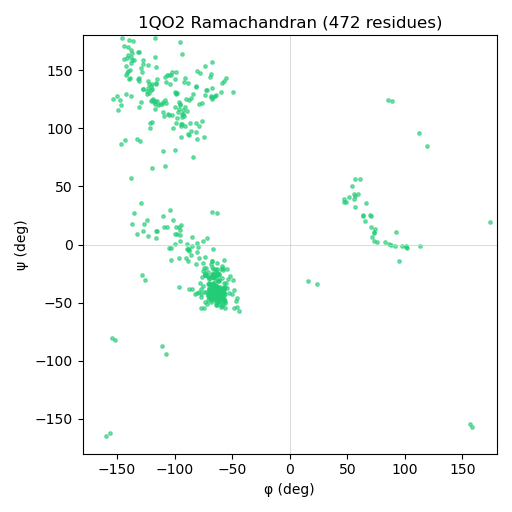67 15 ALA B O 1
ATOM 2013 N N . ARG B 1 16 ? 13.240 9.184 8.749 1.00 15.71 16 ARG B N 1
ATOM 2014 C CA . ARG B 1 16 ? 13.786 10.017 9.808 1.00 17.25 16 ARG B CA 1
ATOM 2015 C C . ARG B 1 16 ? 14.466 9.087 10.799 1.00 17.28 16 ARG B C 1
ATOM 2016 O O . ARG B 1 16 ? 13.949 8.014 11.105 1.00 17.32 16 ARG B O 1
ATOM 2032 N N . ILE B 1 18 ? 15.879 8.811 14.620 1.00 19.59 18 ILE B N 1
ATOM 2033 C CA . ILE B 1 18 ? 15.839 9.456 15.927 1.00 20.72 18 ILE B CA 1
ATOM 2034 C C . ILE B 1 18 ? 17.254 9.630 16.473 1.00 21.17 18 ILE B C 1
ATOM 2035 O O . ILE B 1 18 ? 17.972 8.652 16.681 1.00 21.09 18 ILE B O 1
ATOM 2040 N N . LYS B 1 19 ? 17.645 10.882 16.689 1.00 21.62 19 LYS B N 1
ATOM 2041 C CA . LYS B 1 19 ? 18.975 11.211 17.195 1.00 23.35 19 LYS B CA 1
ATOM 2042 C C . LYS B 1 19 ? 20.040 10.788 16.187 1.00 23.96 19 LYS B C 1
ATOM 2043 O O . LYS B 1 19 ? 21.192 10.533 16.548 1.00 24.57 19 LYS B O 1
ATOM 2049 N N . GLY B 1 20 ? 19.640 10.708 14.920 1.00 24.18 20 GLY B N 1
ATOM 2050 C CA . GLY B 1 20 ? 20.565 10.334 13.866 1.00 24.63 20 GLY B CA 1
ATOM 2051 C C . GLY B 1 20 ? 21.006 8.883 13.844 1.00 25.25 20 GLY B C 1
ATOM 2052 O O . GLY B 1 20 ? 21.869 8.521 13.048 1.00 25.53 20 GLY B O 1
ATOM 2053 N N . ARG B 1 21 ? 20.419 8.048 14.699 1.00 25.64 21 ARG B N 1
ATOM 2054 C CA . ARG B 1 21 ? 20.785 6.636 14.757 1.00 26.21 21 ARG B CA 1
ATOM 2055 C C . ARG B 1 21 ? 19.958 5.759 13.825 1.00 25.98 21 ARG B C 1
ATOM 2056 O O . ARG B 1 21 ? 18.729 5.750 13.886 1.00 25.56 21 ARG B O 1
ATOM 2064 N N . LYS B 1 22 ? 20.649 5.017 12.966 1.00 25.69 22 LYS B N 1
ATOM 2065 C CA . LYS B 1 22 ? 20.009 4.128 12.004 1.00 26.48 22 LYS B CA 1
ATOM 2066 C C . LYS B 1 22 ? 19.213 3.033 12.704 1.00 26.34 22 LYS B C 1
ATOM 2067 O O . LYS B 1 22 ? 18.206 2.556 12.180 1.00 25.85 22 LYS B O 1
ATOM 2073 N N . GLU B 1 23 ? 19.673 2.646 13.890 1.00 26.42 23 GLU B N 1
ATOM 2074 C CA . GLU B 1 23 ? 19.033 1.600 14.678 1.00 27.10 23 GLU B CA 1
ATOM 2075 C C . GLU B 1 23 ? 17.648 2.028 15.154 1.00 26.28 23 GLU B C 1
ATOM 2076 O O . GLU B 1 23 ? 16.936 1.253 15.792 1.00 27.12 23 GLU B O 1
ATOM 2082 N N . ASN B 1 24 ? 17.280 3.270 14.861 1.00 24.60 24 ASN B N 1
ATOM 2083 C CA . ASN B 1 24 ? 15.974 3.798 15.242 1.00 23.06 24 ASN B CA 1
ATOM 2084 C C . ASN B 1 24 ? 15.418 4.607 14.089 1.00 21.39 24 ASN B C 1
ATOM 2085 O O . ASN B 1 24 ? 15.106 5.790 14.225 1.00 20.33 24 ASN B O 1
ATOM 2090 N N . THR B 1 25 ? 15.301 3.936 12.952 1.00 20.21 25 THR B N 1
ATOM 2091 C CA . THR B 1 25 ? 14.799 4.544 11.733 1.00 20.73 25 THR B CA 1
ATOM 2092 C C . THR B 1 25 ? 13.290 4.387 11.609 1.00 20.65 25 THR B C 1
ATOM 2093 O O . THR B 1 25 ? 12.723 3.365 12.007 1.00 20.55 25 THR B O 1
ATOM 2097 N N . ILE B 1 26 ? 12.644 5.415 11.072 1.00 20.00 26 ILE B N 1
ATOM 2098 C CA . ILE B 1 26 ? 11.206 5.378 10.870 1.00 20.17 26 ILE B CA 1
ATOM 2099 C C . ILE B 1 26 ? 10.959 5.747 9.414 1.00 20.11 26 ILE B C 1
ATOM 2100 O O . ILE B 1 26 ? 11.716 6.523 8.823 1.00 19.07 26 ILE B O 1
ATOM 2105 N N . PHE B 1 27 ? 9.905 5.180 8.838 1.00 19.59 27 PHE B N 1
ATOM 2106 C CA . PHE B 1 27 ? 9.558 5.433 7.447 1.00 19.62 27 PHE B CA 1
ATOM 2107 C C . PHE B 1 27 ? 8.163 6.034 7.326 1.00 19.65 27 PHE B C 1
ATOM 2108 O O . PHE B 1 27 ? 7.225 5.594 7.998 1.00 19.29 27 PHE B O 1
ATOM 2116 N N . TYR B 1 28 ? 8.035 7.052 6.480 1.00 18.46 28 TYR B N 1
ATOM 2117 C CA . TYR B 1 28 ? 6.748 7.690 6.231 1.00 19.61 28 TYR B CA 1
ATOM 2118 C C . TYR B 1 28 ? 6.262 7.049 4.936 1.00 20.39 28 TYR B C 1
ATOM 2119 O O . TYR B 1 28 ? 7.004 6.996 3.959 1.00 20.42 28 TYR B O 1
ATOM 2128 N N . GLU B 1 29 ? 5.030 6.556 4.902 1.00 22.92 29 GLU B N 1
ATOM 2129 C CA . GLU B 1 29 ? 4.585 5.905 3.675 1.00 24.86 29 GLU B CA 1
ATOM 2130 C C . GLU B 1 29 ? 4.323 6.861 2.513 1.00 25.42 29 GLU B C 1
ATOM 2131 O O . GLU B 1 29 ? 3.869 6.445 1.446 1.00 26.81 29 GLU B O 1
ATOM 2137 N N . LYS B 1 30 ? 4.639 8.135 2.715 1.00 24.52 30 LYS B N 1
ATOM 2138 C CA . LYS B 1 30 ? 4.444 9.155 1.690 1.00 24.23 30 LYS B CA 1
ATOM 2139 C C . LYS B 1 30 ? 5.449 8.987 0.559 1.00 23.10 30 LYS B C 1
ATOM 2140 O O . LYS B 1 30 ? 6.641 8.809 0.804 1.00 22.60 30 LYS B O 1
ATOM 2146 N N . ASP B 1 31 ? 4.971 9.039 -0.679 1.00 22.26 31 ASP B N 1
ATOM 2147 C CA . ASP B 1 31 ? 5.858 8.916 -1.829 1.00 21.58 31 ASP B CA 1
ATOM 2148 C C . ASP B 1 31 ? 6.730 10.170 -1.886 1.00 21.16 31 ASP B C 1
ATOM 2149 O O . ASP B 1 31 ? 6.215 11.291 -1.866 1.00 20.43 31 ASP B O 1
ATOM 2154 N N . PRO B 1 32 ? 8.062 9.999 -1.951 1.00 20.87 32 PRO B N 1
ATOM 2155 C CA . PRO B 1 32 ? 8.975 11.147 -2.006 1.00 20.53 32 PRO B CA 1
ATOM 2156 C C . PRO B 1 32 ? 8.763 12.133 -3.158 1.00 19.88 32 PRO B C 1
ATOM 2157 O O . PRO B 1 32 ? 8.908 13.338 -2.971 1.00 18.87 32 PRO B O 1
ATOM 2161 N N . VAL B 1 33 ? 8.417 11.636 -4.341 1.00 19.91 33 VAL B N 1
ATOM 2162 C CA . VAL B 1 33 ? 8.191 12.523 -5.482 1.00 20.23 33 VAL B CA 1
ATOM 2163 C C . VAL B 1 33 ? 6.908 13.343 -5.337 1.00 20.62 33 VAL B C 1
ATOM 2164 O O . VAL B 1 33 ? 6.918 14.556 -5.543 1.00 20.99 33 VAL B O 1
ATOM 2168 N N . GLU B 1 34 ? 5.805 12.693 -4.979 1.00 20.41 34 GLU B N 1
ATOM 2169 C CA . GLU B 1 34 ? 4.536 13.403 -4.808 1.00 20.64 34 GLU B CA 1
ATOM 2170 C C . GLU B 1 34 ? 4.656 14.464 -3.715 1.00 19.72 34 GLU B C 1
ATOM 2171 O O . GLU B 1 34 ? 4.088 15.549 -3.826 1.00 19.14 34 GLU B O 1
ATOM 2177 N N . LEU B 1 35 ? 5.394 14.136 -2.656 1.00 18.30 35 LEU B N 1
ATOM 2178 C CA . LEU B 1 35 ? 5.589 15.054 -1.539 1.00 17.82 35 LEU B CA 1
ATOM 2179 C C . LEU B 1 35 ? 6.337 16.307 -1.981 1.00 16.92 35 LEU B C 1
ATOM 2180 O O . LEU B 1 35 ? 5.919 17.427 -1.692 1.00 16.53 35 LEU B O 1
ATOM 2185 N N . VAL B 1 36 ? 7.453 16.113 -2.669 1.00 16.04 36 VAL B N 1
ATOM 2186 C CA . VAL B 1 36 ? 8.249 17.235 -3.140 1.00 16.12 36 VAL B CA 1
ATOM 2187 C C . VAL B 1 36 ? 7.429 18.055 -4.134 1.00 16.87 36 VAL B C 1
ATOM 2188 O O . VAL B 1 36 ? 7.405 19.286 -4.078 1.00 15.88 36 VAL B O 1
ATOM 2192 N N . GLU B 1 37 ? 6.740 17.361 -5.031 1.00 17.69 37 GLU B N 1
ATOM 2193 C CA . GLU B 1 37 ? 5.916 18.025 -6.031 1.00 19.36 37 GLU B CA 1
ATOM 2194 C C . GLU B 1 37 ? 4.866 18.927 -5.381 1.00 19.37 37 GLU B C 1
ATOM 2195 O O . GLU B 1 37 ? 4.700 20.083 -5.772 1.00 19.58 37 GLU B O 1
ATOM 2201 N N . LYS B 1 38 ? 4.164 18.406 -4.382 1.00 19.17 38 LYS B N 1
ATOM 2202 C CA . LYS B 1 38 ? 3.137 19.185 -3.701 1.00 20.11 38 LYS B CA 1
ATOM 2203 C C . LYS B 1 38 ? 3.703 20.453 -3.059 1.00 20.05 38 LYS B C 1
ATOM 2204 O O . LYS B 1 38 ? 3.102 21.524 -3.146 1.00 19.74 38 LYS B O 1
ATOM 2210 N N . LEU B 1 39 ? 4.855 20.327 -2.410 1.00 19.56 39 LEU B N 1
ATOM 2211 C CA . LEU B 1 39 ? 5.494 21.468 -1.765 1.00 19.05 39 LEU B CA 1
ATOM 2212 C C . LEU B 1 39 ? 5.800 22.561 -2.787 1.00 18.92 39 LEU B C 1
ATOM 2213 O O . LEU B 1 39 ? 5.577 23.747 -2.536 1.00 18.65 39 LEU B O 1
ATOM 2218 N N . ILE B 1 40 ? 6.308 22.150 -3.943 1.00 19.21 40 ILE B N 1
ATOM 2219 C CA . ILE B 1 40 ? 6.651 23.088 -4.997 1.00 19.25 40 ILE B CA 1
ATOM 2220 C C . ILE B 1 40 ? 5.394 23.721 -5.584 1.00 19.67 40 ILE B C 1
ATOM 2221 O O . ILE B 1 40 ? 5.400 24.896 -5.954 1.00 18.85 40 ILE B O 1
ATOM 2226 N N . GLU B 1 41 ? 4.316 22.945 -5.659 1.00 20.28 41 GLU B N 1
ATOM 2227 C CA . GLU B 1 41 ? 3.053 23.455 -6.185 1.00 20.65 41 GLU B CA 1
ATOM 2228 C C . GLU B 1 41 ? 2.444 24.403 -5.158 1.00 21.31 41 GLU B C 1
ATOM 2229 O O . GLU B 1 41 ? 1.594 25.230 -5.486 1.00 20.87 41 GLU B O 1
ATOM 2235 N N . GLU B 1 42 ? 2.887 24.275 -3.911 1.00 21.12 42 GLU B N 1
AT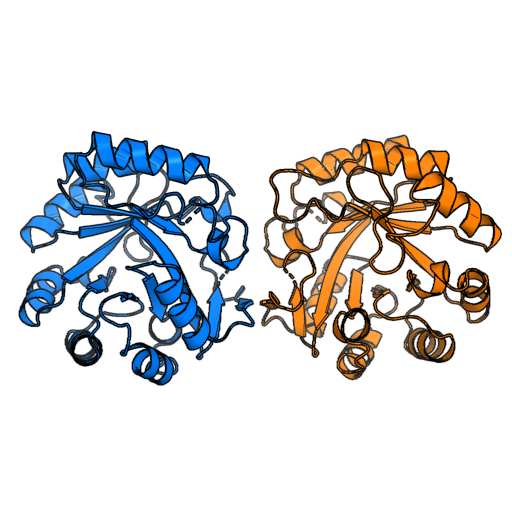OM 2236 C CA . GLU B 1 42 ? 2.394 25.120 -2.830 1.00 21.82 42 GLU B CA 1
ATOM 2237 C C . GLU B 1 42 ? 3.208 26.404 -2.681 1.00 20.94 42 GLU B C 1
ATOM 2238 O O . GLU B 1 42 ? 2.931 27.218 -1.800 1.00 21.50 42 GLU B O 1
ATOM 2244 N N . GLY B 1 43 ? 4.220 26.580 -3.523 1.00 20.08 43 GLY B N 1
ATOM 2245 C CA . GLY B 1 43 ? 5.021 27.789 -3.446 1.00 19.53 43 GLY B CA 1
ATOM 2246 C C . GLY B 1 43 ? 6.377 27.720 -2.761 1.00 18.54 43 GLY B C 1
ATOM 2247 O O . GLY B 1 43 ? 7.070 28.732 -2.684 1.00 18.91 43 GLY B O 1
ATOM 2248 N N . PHE B 1 44 ? 6.770 26.561 -2.242 1.00 17.82 44 PHE B N 1
ATOM 2249 C CA . PHE B 1 44 ? 8.078 26.466 -1.604 1.00 16.06 44 PHE B CA 1
ATOM 2250 C C . PHE B 1 44 ? 9.128 26.421 -2.705 1.00 15.27 44 PHE B C 1
ATOM 2251 O O . PHE B 1 44 ? 9.108 25.541 -3.559 1.00 16.15 44 PHE B O 1
ATOM 2259 N N . THR B 1 45 ? 10.053 27.373 -2.674 1.00 14.64 45 THR B N 1
ATOM 2260 C CA . THR B 1 45 ? 11.080 27.483 -3.700 1.00 13.51 45 THR B CA 1
ATOM 2261 C C . THR B 1 45 ? 12.375 26.726 -3.444 1.00 13.49 45 THR B C 1
ATOM 2262 O O . THR B 1 45 ? 13.200 26.588 -4.345 1.00 13.53 45 THR B O 1
ATOM 2266 N N . LEU B 1 46 ? 12.557 26.235 -2.223 1.00 13.19 46 LEU B N 1
ATOM 2267 C CA . LEU B 1 46 ? 13.772 25.503 -1.886 1.00 12.97 46 LEU B CA 1
ATOM 2268 C C . LEU B 1 46 ? 13.398 24.357 -0.964 1.00 12.81 46 LEU B C 1
ATOM 2269 O O . LEU B 1 46 ? 12.716 24.570 0.039 1.00 12.08 46 LEU B O 1
ATOM 2274 N N . ILE B 1 47 ? 13.851 23.154 -1.306 1.00 12.87 47 ILE B N 1
ATOM 2275 C CA . ILE B 1 47 ? 13.576 21.962 -0.510 1.00 12.39 47 ILE B CA 1
ATOM 2276 C C . ILE B 1 47 ? 14.901 21.312 -0.118 1.00 12.11 47 ILE B C 1
ATOM 2277 O O . ILE B 1 47 ? 15.802 21.158 -0.947 1.00 11.91 47 ILE B O 1
ATOM 2282 N N . HIS B 1 48 ? 15.005 20.923 1.147 1.00 11.71 48 HIS B N 1
ATOM 2283 C CA . HIS B 1 48 ? 16.216 20.300 1.681 1.00 11.76 48 HIS B CA 1
ATOM 2284 C C . HIS B 1 48 ? 16.062 18.777 1.665 1.00 12.23 48 HIS B C 1
ATOM 2285 O O . HIS B 1 48 ? 15.228 18.229 2.384 1.00 12.19 48 HIS B O 1
ATOM 2292 N N . VAL B 1 49 ? 16.863 18.103 0.844 1.00 11.81 49 VAL B N 1
ATOM 2293 C CA . VAL B 1 49 ? 16.808 16.647 0.723 1.00 11.61 49 VAL B CA 1
ATOM 2294 C C . VAL B 1 49 ? 18.150 16.027 1.113 1.00 11.69 49 VAL B C 1
ATOM 2295 O O . VAL B 1 49 ? 19.187 16.385 0.558 1.00 11.36 49 VAL B O 1
ATOM 2299 N N . VAL B 1 50 ? 18.124 15.106 2.075 1.00 11.25 50 VAL B N 1
ATOM 2300 C CA . VAL B 1 50 ? 19.344 14.442 2.537 1.00 11.95 50 VAL B CA 1
ATOM 2301 C C . VAL B 1 50 ? 19.282 12.938 2.294 1.00 12.10 50 VAL B C 1
ATOM 2302 O O . VAL B 1 50 ? 18.342 12.263 2.722 1.00 12.35 50 VAL B O 1
ATOM 2306 N N . ASP B 1 51 ? 20.288 12.431 1.591 1.00 12.16 51 ASP B N 1
ATOM 2307 C CA . ASP B 1 51 ? 20.402 11.015 1.270 1.00 12.32 51 ASP B CA 1
ATOM 2308 C C . ASP B 1 51 ? 21.098 10.323 2.443 1.00 12.79 51 ASP B C 1
ATOM 2309 O O . ASP B 1 51 ? 22.323 10.352 2.541 1.00 12.15 51 ASP B O 1
ATOM 2314 N N . LEU B 1 52 ? 20.318 9.713 3.333 1.00 12.73 52 LEU B N 1
ATOM 2315 C CA . LEU B 1 52 ? 20.889 9.026 4.493 1.00 13.28 52 LEU B CA 1
ATOM 2316 C C . LEU B 1 52 ? 21.517 7.678 4.144 1.00 13.25 52 LEU B C 1
ATOM 2317 O O . LEU B 1 52 ? 22.428 7.221 4.831 1.00 13.38 52 LEU B O 1
ATOM 2322 N N . SER B 1 53 ? 21.030 7.023 3.095 1.00 12.95 53 SER B N 1
ATOM 2323 C CA . SER B 1 53 ? 21.627 5.751 2.716 1.00 12.87 53 SER B CA 1
ATOM 2324 C C . SER B 1 53 ? 23.091 5.998 2.376 1.00 12.90 53 SER B C 1
ATOM 2325 O O . SER B 1 53 ? 23.978 5.264 2.821 1.00 11.55 53 SER B O 1
ATOM 2328 N N . ASN B 1 54 ? 23.356 7.051 1.607 1.00 13.29 54 ASN B N 1
ATOM 2329 C CA . ASN B 1 54 ? 24.731 7.349 1.227 1.00 13.63 54 ASN B CA 1
ATOM 2330 C C . ASN B 1 54 ? 25.523 7.939 2.390 1.00 13.75 54 ASN B C 1
ATOM 2331 O O . ASN B 1 54 ? 26.680 7.580 2.600 1.00 14.58 54 ASN B O 1
ATOM 2336 N N . ALA B 1 55 ? 24.897 8.828 3.157 1.00 13.26 55 ALA B N 1
ATOM 2337 C CA . ALA B 1 55 ? 25.574 9.463 4.292 1.00 13.74 55 ALA B CA 1
ATOM 2338 C C . ALA B 1 55 ? 25.966 8.490 5.400 1.00 14.18 55 ALA B C 1
ATOM 2339 O O . ALA B 1 55 ? 27.100 8.510 5.882 1.00 13.48 55 ALA B O 1
ATOM 2341 N N . ILE B 1 56 ? 25.023 7.649 5.810 1.00 15.55 56 ILE B N 1
ATOM 2342 C CA . ILE B 1 56 ? 25.276 6.697 6.889 1.00 16.34 56 ILE B CA 1
ATOM 2343 C C . ILE B 1 56 ? 25.878 5.360 6.450 1.00 16.78 56 ILE B C 1
ATOM 2344 O O . ILE B 1 56 ? 26.738 4.804 7.143 1.00 17.00 56 ILE B O 1
ATOM 2349 N N . GLU B 1 57 ? 25.444 4.842 5.307 1.00 17.27 57 GLU B N 1
ATOM 2350 C CA . GLU B 1 57 ? 25.935 3.541 4.854 1.00 17.54 57 GLU B CA 1
ATOM 2351 C C . GLU B 1 57 ? 26.738 3.510 3.558 1.00 17.26 57 GLU B C 1
ATOM 2352 O O . GLU B 1 57 ? 27.088 2.431 3.074 1.00 16.69 57 GLU B O 1
ATOM 2358 N N . ASN B 1 58 ? 27.038 4.677 3.001 1.00 16.92 58 ASN B N 1
ATOM 2359 C CA . ASN B 1 58 ? 27.793 4.746 1.752 1.00 16.82 58 ASN B CA 1
ATOM 2360 C C . ASN B 1 58 ? 27.064 3.941 0.681 1.00 16.78 58 ASN B C 1
ATOM 2361 O O . ASN B 1 58 ? 27.691 3.348 -0.198 1.00 17.24 58 ASN B O 1
ATOM 2366 N N . SER B 1 59 ? 25.738 3.923 0.762 1.00 16.44 59 SER B N 1
ATOM 2367 C CA . SER B 1 59 ? 24.917 3.171 -0.180 1.00 15.71 59 SER B CA 1
ATOM 2368 C C . SER B 1 59 ? 24.322 4.011 -1.303 1.00 15.86 59 SER B C 1
ATOM 2369 O O . SER B 1 59 ? 24.017 5.189 -1.123 1.00 15.77 59 SER B O 1
ATOM 2372 N N . GLY B 1 60 ? 24.149 3.388 -2.465 1.00 16.03 60 GLY B N 1
ATOM 2373 C CA . GLY B 1 60 ? 23.568 4.087 -3.598 1.00 15.89 60 GLY B CA 1
ATOM 2374 C C . GLY B 1 60 ? 22.100 3.742 -3.792 1.00 16.47 60 GLY B C 1
ATOM 2375 O O . GLY B 1 60 ? 21.543 3.942 -4.874 1.00 16.50 60 GLY B O 1
ATOM 2376 N N . GLU B 1 61 ? 21.462 3.246 -2.736 1.00 16.25 61 GLU B N 1
ATOM 2377 C CA . GLU B 1 61 ? 20.057 2.860 -2.802 1.00 16.87 61 GLU B CA 1
ATOM 2378 C C . GLU B 1 61 ? 19.086 4.005 -3.094 1.00 17.43 61 GLU B C 1
ATOM 2379 O O . GLU B 1 61 ? 17.933 3.759 -3.453 1.00 17.47 61 GLU B O 1
ATOM 2385 N N . ASN B 1 62 ? 19.535 5.248 -2.942 1.00 16.59 62 ASN B N 1
ATOM 2386 C CA . ASN B 1 62 ? 18.660 6.383 -3.226 1.00 17.13 62 ASN B CA 1
ATOM 2387 C C . ASN B 1 62 ? 18.918 6.993 -4.600 1.00 17.10 62 ASN B C 1
ATOM 2388 O O . ASN B 1 62 ? 18.256 7.953 -4.990 1.00 17.10 62 ASN B O 1
ATOM 2393 N N . LEU B 1 63 ? 19.863 6.430 -5.345 1.00 17.33 63 LEU B N 1
ATOM 2394 C CA . LEU B 1 63 ? 20.162 6.963 -6.666 1.00 18.39 63 LEU B CA 1
ATOM 2395 C C . LEU B 1 63 ? 18.913 6.990 -7.549 1.00 18.65 63 LEU B C 1
ATOM 2396 O O . LEU B 1 63 ? 18.608 8.002 -8.185 1.00 18.40 63 LEU B O 1
ATOM 2401 N N . PRO B 1 64 ? 18.170 5.878 -7.606 1.00 19.42 64 PRO B N 1
ATOM 2402 C CA . PRO B 1 64 ? 16.974 5.920 -8.454 1.00 19.25 64 PRO B CA 1
ATOM 2403 C C . PRO B 1 64 ? 15.981 7.008 -8.030 1.00 19.04 64 PRO B C 1
ATOM 2404 O O . PRO B 1 64 ? 15.406 7.690 -8.880 1.00 18.48 64 PRO B O 1
ATOM 2408 N N . VAL B 1 65 ? 15.782 7.171 -6.722 1.00 18.62 65 VAL B N 1
ATOM 2409 C CA . VAL B 1 65 ? 14.864 8.193 -6.223 1.00 18.85 65 VAL B CA 1
ATOM 2410 C C . VAL B 1 65 ? 15.386 9.594 -6.530 1.00 18.21 65 VAL B C 1
ATOM 2411 O O . VAL B 1 65 ? 14.604 10.501 -6.806 1.00 17.92 65 VAL B O 1
ATOM 2415 N N . LEU B 1 66 ? 16.703 9.775 -6.482 1.00 17.80 66 LEU B N 1
ATOM 2416 C CA . LEU B 1 66 ? 17.274 11.082 -6.771 1.00 17.70 66 LEU B CA 1
ATOM 2417 C C . LEU B 1 66 ? 17.149 11.388 -8.259 1.00 18.13 66 LEU B C 1
ATOM 2418 O O . LEU B 1 66 ? 17.071 12.550 -8.657 1.00 17.40 66 LEU B O 1
ATOM 2423 N N . GLU B 1 67 ? 17.125 10.352 -9.090 1.00 18.69 67 GLU B N 1
ATOM 2424 C CA . GLU B 1 67 ? 16.983 10.589 -10.522 1.00 20.76 67 GLU B CA 1
ATOM 2425 C C . GLU B 1 67 ? 15.532 10.968 -10.803 1.00 20.52 67 GLU B C 1
ATOM 2426 O O . GLU B 1 67 ? 15.259 11.817 -11.651 1.00 21.41 67 GLU B O 1
ATOM 2432 N N . LYS B 1 68 ? 14.606 10.359 -10.065 1.00 20.75 68 LYS B N 1
ATOM 2433 C CA . LYS B 1 68 ? 13.187 10.665 -10.219 1.00 21.39 68 LYS B CA 1
ATOM 2434 C C . LYS B 1 68 ? 12.926 12.099 -9.741 1.00 20.99 68 LYS B C 1
ATOM 2435 O O . LYS B 1 68 ? 12.115 12.818 -10.320 1.00 20.04 68 LYS B O 1
ATOM 2441 N N . LEU B 1 69 ? 13.615 12.501 -8.678 1.00 20.60 69 LEU B N 1
ATOM 2442 C CA . LEU B 1 69 ? 13.457 13.841 -8.119 1.00 21.15 69 LEU B CA 1
ATOM 2443 C C . LEU B 1 69 ? 14.144 14.932 -8.937 1.00 21.97 69 LEU B C 1
ATOM 2444 O O . LEU B 1 69 ? 13.852 16.121 -8.762 1.00 22.00 69 LEU B O 1
ATOM 2449 N N . SER B 1 70 ? 15.050 14.540 -9.831 1.00 22.54 70 SER B N 1
ATOM 2450 C CA . SER B 1 70 ? 15.763 15.517 -10.652 1.00 23.39 70 SER B CA 1
ATOM 2451 C C . SER B 1 70 ? 14.767 16.364 -11.442 1.00 23.53 70 SER B C 1
ATOM 2452 O O . SER B 1 70 ? 15.117 17.401 -12.003 1.00 22.50 70 SER B O 1
ATOM 2455 N N . GLU B 1 71 ? 13.518 15.913 -11.469 1.00 24.10 71 GLU B N 1
ATOM 2456 C CA . GLU B 1 71 ? 12.456 16.623 -12.166 1.00 24.23 71 GLU B CA 1
ATOM 2457 C C . GLU B 1 71 ? 12.247 17.974 -11.482 1.00 23.96 71 GLU B C 1
ATOM 2458 O O . GLU B 1 71 ? 11.778 18.933 -12.097 1.00 24.63 71 GLU B O 1
ATOM 2464 N N . PHE B 1 72 ? 12.621 18.046 -10.208 1.00 22.23 72 PHE B N 1
ATOM 2465 C CA . PHE B 1 72 ? 12.461 19.270 -9.427 1.00 21.10 72 PHE B CA 1
ATOM 2466 C C . PHE B 1 72 ? 13.782 19.742 -8.831 1.00 19.78 72 PHE B C 1
ATOM 2467 O O . PHE B 1 72 ? 13.793 20.506 -7.870 1.00 19.72 72 PHE B O 1
ATOM 2475 N N . ALA B 1 73 ? 14.890 19.293 -9.406 1.00 18.46 73 ALA B N 1
ATOM 2476 C CA . ALA B 1 73 ? 16.216 19.641 -8.904 1.00 18.36 73 ALA B CA 1
ATOM 2477 C C . ALA B 1 73 ? 16.508 21.130 -8.747 1.00 18.38 73 ALA B C 1
ATOM 2478 O O . ALA B 1 73 ? 17.301 21.512 -7.889 1.00 17.21 73 ALA B O 1
ATOM 2480 N N . GLU B 1 74 ? 15.880 21.973 -9.567 1.00 19.00 74 GLU B N 1
ATOM 2481 C CA . GLU B 1 74 ? 16.125 23.410 -9.480 1.00 19.34 74 GLU B CA 1
ATOM 2482 C C . GLU B 1 74 ? 15.641 23.983 -8.152 1.00 18.14 74 GLU B C 1
ATOM 2483 O O . GLU B 1 74 ? 16.086 25.049 -7.731 1.00 18.88 74 GLU B O 1
ATOM 2489 N N . HIS B 1 75 ? 14.732 23.273 -7.491 1.00 17.02 75 HIS B N 1
ATOM 2490 C CA . HIS B 1 75 ? 14.201 23.721 -6.206 1.00 15.56 75 HIS B CA 1
ATOM 2491 C C . HIS B 1 75 ? 14.705 22.864 -5.046 1.00 14.39 75 HIS B C 1
ATOM 2492 O O . HIS B 1 75 ? 14.168 22.933 -3.948 1.00 13.45 75 HIS B O 1
ATOM 2499 N N . ILE B 1 76 ? 15.742 22.073 -5.287 1.00 13.15 76 ILE B N 1
ATOM 2500 C CA . ILE B 1 76 ? 16.271 21.193 -4.245 1.00 12.37 76 ILE B CA 1
ATOM 2501 C C . ILE B 1 76 ? 17.748 21.399 -3.930 1.00 12.75 76 ILE B C 1
ATOM 2502 O O . ILE B 1 76 ? 18.548 21.664 -4.829 1.00 12.48 76 ILE B O 1
ATOM 2507 N N . GLN B 1 77 ? 18.107 21.326 -2.648 1.00 11.61 77 GLN B N 1
ATOM 2508 C CA . GLN B 1 77 ? 19.515 21.366 -2.277 1.00 11.43 77 GLN B CA 1
ATOM 2509 C C . GLN B 1 77 ? 19.709 19.950 -1.743 1.00 12.14 77 GLN B C 1
ATOM 2510 O O . GLN B 1 77 ? 19.003 19.511 -0.834 1.00 12.62 77 GLN B O 1
ATOM 2516 N N . ILE B 1 78 ? 20.634 19.221 -2.355 1.00 12.53 78 ILE B N 1
ATOM 2517 C CA . ILE B 1 78 ? 20.877 17.831 -1.993 1.00 12.01 78 ILE B CA 1
ATOM 2518 C C . ILE B 1 78 ? 22.138 17.627 -1.172 1.00 11.61 78 ILE B C 1
ATOM 2519 O O . ILE B 1 78 ? 23.170 18.235 -1.438 1.00 11.11 78 ILE B O 1
ATOM 2524 N N . GLY B 1 79 ? 22.033 16.770 -0.161 1.00 10.72 79 GLY B N 1
ATOM 2525 C CA . GLY B 1 79 ? 23.174 16.462 0.675 1.00 10.54 79 GLY B CA 1
ATOM 2526 C C . GLY B 1 79 ? 23.191 14.983 1.008 1.00 10.78 79 GLY B C 1
ATOM 2527 O O . GLY B 1 79 ? 22.232 14.258 0.726 1.00 11.04 79 GLY B O 1
ATOM 2528 N N . GLY B 1 80 ? 24.289 14.528 1.600 1.00 10.75 80 GLY B N 1
ATOM 2529 C CA . GLY B 1 80 ? 24.386 13.137 1.981 1.00 10.39 80 GLY B CA 1
ATOM 2530 C C . GLY B 1 80 ? 25.403 12.329 1.206 1.00 10.22 80 GLY B C 1
ATOM 2531 O O . GLY B 1 80 ? 25.116 11.840 0.113 1.00 9.83 80 GLY B O 1
ATOM 2532 N N . GLY B 1 81 ? 26.592 12.190 1.779 1.00 9.49 81 GLY B N 1
ATOM 2533 C CA . GLY B 1 81 ? 27.640 11.406 1.146 1.00 10.86 81 GLY B CA 1
ATOM 2534 C C . GLY B 1 81 ? 28.328 12.009 -0.061 1.00 11.64 81 GLY B C 1
ATOM 2535 O O . GLY B 1 81 ? 29.076 11.317 -0.754 1.00 12.83 81 GLY B O 1
ATOM 2536 N N . ILE B 1 82 ? 28.090 13.289 -0.326 1.00 11.62 82 ILE B N 1
ATOM 2537 C CA . ILE B 1 82 ? 28.731 13.941 -1.466 1.00 11.74 82 ILE B CA 1
ATOM 2538 C C . ILE B 1 82 ? 30.195 14.180 -1.112 1.00 12.02 82 ILE B C 1
ATOM 2539 O O . ILE B 1 82 ? 30.557 15.208 -0.529 1.00 11.64 82 ILE B O 1
ATOM 2544 N N . ARG B 1 83 ? 31.036 13.218 -1.484 1.00 13.39 83 ARG B N 1
ATOM 2545 C CA . ARG B 1 83 ? 32.456 13.272 -1.161 1.00 13.66 83 ARG B CA 1
ATOM 2546 C C . ARG B 1 83 ? 33.380 13.085 -2.357 1.00 14.06 83 ARG B C 1
ATOM 2547 O O . ARG B 1 83 ? 34.582 12.892 -2.18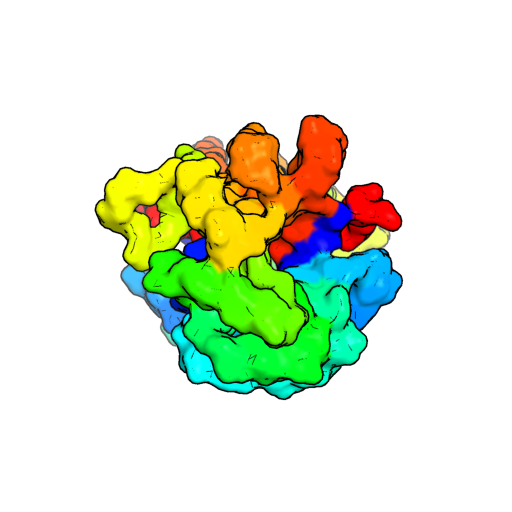3 1.00 14.20 83 ARG B O 1
ATOM 2555 N N . SER B 1 84 ? 32.828 13.131 -3.566 1.00 14.59 84 SER B N 1
ATOM 2556 C CA . SER B 1 84 ? 33.635 12.972 -4.773 1.00 15.15 84 SER B CA 1
ATOM 2557 C C . SER B 1 84 ? 33.150 13.919 -5.860 1.00 15.70 84 SER B C 1
ATOM 2558 O O . SER B 1 84 ? 31.966 14.225 -5.939 1.00 16.19 84 SER B O 1
ATOM 2561 N N . LEU B 1 85 ? 34.075 14.384 -6.694 1.00 16.75 85 LEU B N 1
ATOM 2562 C CA . LEU B 1 85 ? 33.727 15.293 -7.781 1.00 17.29 85 LEU B CA 1
ATOM 2563 C C . LEU B 1 85 ? 32.940 14.543 -8.849 1.00 17.09 85 LEU B C 1
ATOM 2564 O O . LEU B 1 85 ? 32.095 15.117 -9.541 1.00 17.36 85 LEU B O 1
ATOM 2569 N N . ASP B 1 86 ? 33.221 13.251 -8.970 1.00 17.09 86 ASP B N 1
ATOM 2570 C CA . ASP B 1 86 ? 32.532 12.408 -9.936 1.00 17.91 86 ASP B CA 1
ATOM 2571 C C . ASP B 1 86 ? 31.045 12.377 -9.614 1.00 16.62 86 ASP B C 1
ATOM 2572 O O . ASP B 1 86 ? 30.204 12.569 -10.492 1.00 16.49 86 ASP B O 1
ATOM 2577 N N . TYR B 1 87 ? 30.726 12.130 -8.348 1.00 14.97 87 TYR B N 1
ATOM 2578 C CA . TYR B 1 87 ? 29.336 12.065 -7.911 1.00 13.35 87 TYR B CA 1
ATOM 2579 C C . TYR B 1 87 ? 28.703 13.454 -7.951 1.00 13.00 87 TYR B C 1
ATOM 2580 O O . TYR B 1 87 ? 27.559 13.611 -8.383 1.00 12.04 87 TYR B O 1
ATOM 2589 N N . ALA B 1 88 ? 29.449 14.462 -7.498 1.00 13.08 88 ALA B N 1
ATOM 2590 C CA . ALA B 1 88 ? 28.949 15.831 -7.503 1.00 14.08 88 ALA B CA 1
ATOM 2591 C C . ALA B 1 88 ? 28.571 16.244 -8.924 1.00 15.09 88 ALA B C 1
ATOM 2592 O O . ALA B 1 88 ? 27.540 16.883 -9.145 1.00 15.13 88 ALA B O 1
ATOM 2594 N N . GLU B 1 89 ? 29.404 15.866 -9.891 1.00 16.24 89 GLU B N 1
ATOM 2595 C CA . GLU B 1 89 ? 29.140 16.216 -11.286 1.00 16.99 89 GLU B CA 1
ATOM 2596 C C . GLU B 1 89 ? 27.903 15.486 -11.802 1.00 17.00 89 GLU B C 1
ATOM 2597 O O . GLU B 1 89 ? 27.090 16.065 -12.532 1.00 16.02 89 GLU B O 1
ATOM 2603 N N . LYS B 1 90 ? 27.760 14.219 -11.411 1.00 16.22 90 LYS B N 1
ATOM 2604 C CA . LYS B 1 90 ? 26.613 13.407 -11.804 1.00 16.18 90 LYS B CA 1
ATOM 2605 C C . LYS B 1 90 ? 25.332 14.071 -11.304 1.00 15.58 90 LYS B C 1
ATOM 2606 O O . LYS B 1 90 ? 24.336 14.151 -12.029 1.00 15.89 90 LYS B O 1
ATOM 2612 N N . LEU B 1 91 ? 25.358 14.542 -10.061 1.00 14.20 91 LEU B N 1
ATOM 2613 C CA . LEU B 1 91 ? 24.196 15.211 -9.490 1.00 14.43 91 LEU B CA 1
ATOM 2614 C C . LEU B 1 91 ? 23.952 16.562 -10.167 1.00 14.74 91 LEU B C 1
ATOM 2615 O O . LEU B 1 91 ? 22.806 16.941 -10.411 1.00 14.38 91 LEU B O 1
ATOM 2620 N N . ARG B 1 92 ? 25.023 17.287 -10.474 1.00 15.25 92 ARG B N 1
ATOM 2621 C CA . ARG B 1 92 ? 24.865 18.586 -11.123 1.00 17.18 92 ARG B CA 1
ATOM 2622 C C . ARG B 1 92 ? 24.202 18.422 -12.483 1.00 18.06 92 ARG B C 1
ATOM 2623 O O . ARG B 1 92 ? 23.374 19.244 -12.884 1.00 18.07 92 ARG B O 1
ATOM 2631 N N . LYS B 1 93 ? 24.568 17.355 -13.187 1.00 19.10 93 LYS B N 1
ATOM 2632 C CA . LYS B 1 93 ? 24.008 17.086 -14.503 1.00 20.66 93 LYS B CA 1
ATOM 2633 C C . LYS B 1 93 ? 22.528 16.742 -14.419 1.00 20.88 93 LYS B C 1
ATOM 2634 O O . LYS B 1 93 ? 21.782 16.943 -15.381 1.00 20.44 93 LYS B O 1
ATOM 2640 N N . LEU B 1 94 ? 22.100 16.231 -13.268 1.00 20.11 94 LEU B N 1
ATOM 2641 C CA . LEU B 1 94 ? 20.691 15.906 -13.076 1.00 19.80 94 LEU B CA 1
ATOM 2642 C C . LEU B 1 94 ? 19.947 17.208 -12.781 1.00 19.54 94 LEU B C 1
ATOM 2643 O O . LEU B 1 94 ? 18.715 17.256 -12.792 1.00 19.68 94 LEU B O 1
ATOM 2648 N N . GLY B 1 95 ? 20.708 18.266 -12.515 1.00 19.27 95 GLY B N 1
ATOM 2649 C CA . GLY B 1 95 ? 20.097 19.552 -12.236 1.00 18.59 95 GLY B CA 1
ATOM 2650 C C . GLY B 1 95 ? 20.270 20.064 -10.819 1.00 18.29 95 GLY B C 1
ATOM 2651 O O . GLY B 1 95 ? 19.806 21.158 -10.499 1.00 18.35 95 GLY B O 1
ATOM 2652 N N . TYR B 1 96 ? 20.925 19.288 -9.961 1.00 17.05 96 TYR B N 1
ATOM 2653 C CA . TYR B 1 96 ? 21.132 19.723 -8.589 1.00 17.23 96 TYR B CA 1
ATOM 2654 C C . TYR B 1 96 ? 22.281 20.722 -8.521 1.00 17.41 96 TYR B C 1
ATOM 2655 O O . TYR B 1 96 ? 23.450 20.341 -8.557 1.00 17.15 96 TYR B O 1
ATOM 2664 N N . ARG B 1 97 ? 21.931 22.002 -8.420 1.00 17.10 97 ARG B N 1
ATOM 2665 C CA . ARG B 1 97 ? 22.910 23.083 -8.354 1.00 18.25 97 ARG B CA 1
ATOM 2666 C C . ARG B 1 97 ? 23.477 23.313 -6.952 1.00 17.01 97 ARG B C 1
ATOM 2667 O O . ARG B 1 97 ? 24.680 23.533 -6.803 1.00 18.12 97 ARG B O 1
ATOM 2675 N N . ARG B 1 98 ? 22.617 23.276 -5.933 1.00 15.28 98 ARG B N 1
ATOM 2676 C CA . ARG B 1 98 ? 23.057 23.462 -4.550 1.00 13.89 98 ARG B CA 1
ATOM 2677 C C . ARG B 1 98 ? 23.278 22.086 -3.931 1.00 13.22 98 ARG B C 1
ATOM 2678 O O . ARG B 1 98 ? 22.356 21.275 -3.860 1.00 12.32 98 ARG B O 1
ATOM 2686 N N . GLN B 1 99 ? 24.503 21.827 -3.491 1.00 12.37 99 GLN B N 1
ATOM 2687 C CA . GLN B 1 99 ? 24.841 20.548 -2.886 1.00 12.29 99 GLN B CA 1
ATOM 2688 C C . GLN B 1 99 ? 25.432 20.758 -1.500 1.00 12.33 99 GLN B C 1
ATOM 2689 O O . GLN B 1 99 ? 26.345 21.564 -1.322 1.00 12.10 99 GLN B O 1
ATOM 2695 N N . ILE B 1 100 ? 24.886 20.039 -0.522 1.00 11.64 100 ILE B N 1
ATOM 2696 C CA . ILE B 1 100 ? 25.332 20.140 0.861 1.00 12.60 100 ILE B CA 1
ATOM 2697 C C . ILE B 1 100 ? 26.494 19.173 1.087 1.00 12.30 100 ILE B C 1
ATOM 2698 O O . ILE B 1 100 ? 26.367 17.973 0.843 1.00 12.17 100 ILE B O 1
ATOM 2703 N N . VAL B 1 101 ? 27.619 19.703 1.553 1.00 12.61 101 VAL B N 1
ATOM 2704 C CA . VAL B 1 101 ? 28.812 18.902 1.802 1.00 13.22 101 VAL B CA 1
ATOM 2705 C C . VAL B 1 101 ? 29.320 19.133 3.217 1.00 13.34 101 VAL B C 1
ATOM 2706 O O . VAL B 1 101 ? 29.005 20.147 3.838 1.00 12.16 101 VAL B O 1
ATOM 2710 N N . SER B 1 102 ? 30.108 18.192 3.726 1.00 13.91 102 SER B N 1
ATOM 2711 C CA . SER B 1 102 ? 30.642 18.318 5.077 1.00 15.53 102 SER B CA 1
ATOM 2712 C C . SER B 1 102 ? 31.946 17.551 5.285 1.00 15.41 102 SER B C 1
ATOM 2713 O O . SER B 1 102 ? 33.026 18.137 5.238 1.00 15.03 102 SER B O 1
ATOM 2716 N N . SER B 1 103 ? 31.835 16.244 5.513 1.00 15.51 103 SER B N 1
ATOM 2717 C CA . SER B 1 103 ? 32.996 15.392 5.764 1.00 15.82 103 SER B CA 1
ATOM 2718 C C . SER B 1 103 ? 34.140 15.509 4.762 1.00 16.34 103 SER B C 1
ATOM 2719 O O . SER B 1 103 ? 35.303 15.546 5.159 1.00 16.69 103 SER B O 1
ATOM 2722 N N . LYS B 1 104 ? 33.829 15.566 3.471 1.00 16.63 104 LYS B N 1
ATOM 2723 C CA . LYS B 1 104 ? 34.882 15.678 2.464 1.00 17.15 104 LYS B CA 1
ATOM 2724 C C . LYS B 1 104 ? 35.597 17.025 2.561 1.00 17.55 104 LYS B C 1
ATOM 2725 O O . LYS B 1 104 ? 36.794 17.119 2.301 1.00 18.03 104 LYS B O 1
ATOM 2731 N N . VAL B 1 105 ? 34.859 18.066 2.932 1.00 18.04 105 VAL B N 1
ATOM 2732 C CA . VAL B 1 105 ? 35.437 19.398 3.063 1.00 17.95 105 VAL B CA 1
ATOM 2733 C C . VAL B 1 105 ? 36.425 19.451 4.227 1.00 19.04 105 VAL B C 1
ATOM 2734 O O . VAL B 1 105 ? 37.496 20.052 4.116 1.00 19.85 105 VAL B O 1
ATOM 2738 N N . LEU B 1 106 ? 36.065 18.824 5.341 1.00 19.33 106 LEU B N 1
ATOM 2739 C CA . LEU B 1 106 ? 36.940 18.791 6.509 1.00 20.31 106 LEU B CA 1
ATOM 2740 C C . LEU B 1 106 ? 38.227 18.041 6.171 1.00 20.82 106 LEU B C 1
ATOM 2741 O O . LEU B 1 106 ? 39.307 18.394 6.642 1.00 20.44 106 LEU B O 1
ATOM 2746 N N . GLU B 1 107 ? 38.094 17.002 5.354 1.00 21.07 107 GLU B N 1
ATOM 2747 C CA . GLU B 1 107 ? 39.225 16.179 4.939 1.00 21.77 107 GLU B CA 1
ATOM 2748 C C . GLU B 1 107 ? 40.073 16.848 3.863 1.00 22.25 107 GLU B C 1
ATOM 2749 O O . GLU B 1 107 ? 41.300 16.740 3.871 1.00 22.84 107 GLU B O 1
ATOM 2755 N N . ASP B 1 108 ? 39.410 17.538 2.940 1.00 21.66 108 ASP B N 1
ATOM 2756 C CA . ASP B 1 108 ? 40.080 18.205 1.825 1.00 21.99 108 ASP B CA 1
ATOM 2757 C C . ASP B 1 108 ? 39.324 19.482 1.461 1.00 21.62 108 ASP B C 1
ATOM 2758 O O . ASP B 1 108 ? 38.460 19.481 0.586 1.00 20.85 108 ASP B O 1
ATOM 2763 N N . PRO B 1 109 ? 39.650 20.596 2.138 1.00 21.34 109 PRO B N 1
ATOM 2764 C CA . PRO B 1 109 ? 39.011 21.896 1.911 1.00 21.37 109 PRO B CA 1
ATOM 2765 C C . PRO B 1 109 ? 39.035 22.415 0.475 1.00 20.82 109 PRO B C 1
ATOM 2766 O O . PRO B 1 109 ? 38.221 23.264 0.112 1.00 20.81 109 PRO B O 1
ATOM 2770 N N . SER B 1 110 ? 39.955 21.913 -0.342 1.00 20.16 110 SER B N 1
ATOM 2771 C CA . SER B 1 110 ? 40.029 22.356 -1.732 1.00 19.42 110 SER B CA 1
ATOM 2772 C C . SER B 1 110 ? 38.801 21.852 -2.486 1.00 18.31 110 SER B C 1
ATOM 2773 O O . SER B 1 110 ? 38.479 22.333 -3.572 1.00 16.80 110 SER B O 1
ATOM 2776 N N . PHE B 1 111 ? 38.119 20.878 -1.895 1.00 17.75 111 PHE B N 1
ATOM 2777 C CA . PHE B 1 111 ? 36.917 20.303 -2.488 1.00 17.44 111 PHE B CA 1
ATOM 2778 C C . PHE B 1 111 ? 35.890 21.400 -2.786 1.00 17.65 111 PHE B C 1
ATOM 2779 O O . PHE B 1 111 ? 35.140 21.317 -3.760 1.00 17.08 111 PHE B O 1
ATOM 2787 N N . LEU B 1 112 ? 35.868 22.430 -1.944 1.00 18.01 112 LEU B N 1
ATOM 2788 C CA . LEU B 1 112 ? 34.942 23.546 -2.113 1.00 19.15 112 LEU B CA 1
ATOM 2789 C C . LEU B 1 112 ? 35.142 24.253 -3.446 1.00 19.78 112 LEU B C 1
ATOM 2790 O O . LEU B 1 112 ? 34.181 24.491 -4.180 1.00 19.69 112 LEU B O 1
ATOM 2795 N N . LYS B 1 113 ? 36.391 24.586 -3.754 1.00 20.81 113 LYS B N 1
ATOM 2796 C CA . LYS B 1 113 ? 36.707 25.262 -5.005 1.00 21.91 113 LYS B CA 1
ATOM 2797 C C . LYS B 1 113 ? 36.451 24.331 -6.180 1.00 21.52 113 LYS B C 1
ATOM 2798 O O . LYS B 1 113 ? 35.854 24.731 -7.179 1.00 22.03 113 LYS B O 1
ATOM 2804 N N . SER B 1 114 ? 36.912 23.088 -6.064 1.00 20.78 114 SER B N 1
ATOM 2805 C CA . SER B 1 114 ? 36.719 22.121 -7.137 1.00 20.29 114 SER B CA 1
ATOM 2806 C C . SER B 1 114 ? 35.241 22.011 -7.485 1.00 19.13 114 SER B C 1
ATOM 2807 O O . SER B 1 114 ? 34.877 21.864 -8.650 1.00 18.67 114 SER B O 1
ATOM 2810 N N . LEU B 1 115 ? 34.384 22.086 -6.473 1.00 18.69 115 LEU B N 1
ATOM 2811 C CA . LEU B 1 115 ? 32.955 22.010 -6.716 1.00 18.09 115 LEU B CA 1
ATOM 2812 C C . LEU B 1 115 ? 32.481 23.223 -7.518 1.00 18.64 115 LEU B C 1
ATOM 2813 O O . LEU B 1 115 ? 31.690 23.085 -8.450 1.00 18.02 115 LEU B O 1
ATOM 2818 N N . ARG B 1 116 ? 32.970 24.409 -7.173 1.00 19.15 116 ARG B N 1
ATOM 2819 C CA . ARG B 1 116 ? 32.561 25.606 -7.902 1.00 21.16 116 ARG B CA 1
ATOM 2820 C C . ARG B 1 116 ? 32.995 25.562 -9.366 1.00 21.87 116 ARG B C 1
ATOM 2821 O O . ARG B 1 116 ? 32.427 26.258 -10.205 1.00 21.92 116 ARG B O 1
ATOM 2829 N N . GLU B 1 117 ? 33.994 24.739 -9.671 1.00 22.63 117 GLU B N 1
ATOM 2830 C CA . GLU B 1 117 ? 34.491 24.626 -11.036 1.00 23.74 117 GLU B CA 1
ATOM 2831 C C . GLU B 1 117 ? 33.551 23.824 -11.930 1.00 23.75 117 GLU B C 1
ATOM 2832 O O . GLU B 1 117 ? 33.576 23.967 -13.154 1.00 24.25 117 GLU B O 1
ATOM 2838 N N . ILE B 1 118 ? 32.728 22.976 -11.323 1.00 23.18 118 ILE B N 1
ATOM 2839 C CA . ILE B 1 118 ? 31.776 22.188 -12.088 1.00 22.57 118 ILE B CA 1
ATOM 2840 C C . ILE B 1 118 ? 30.382 22.791 -11.924 1.00 22.15 118 ILE B C 1
ATOM 2841 O O . ILE B 1 118 ? 29.370 22.095 -11.983 1.00 21.67 118 ILE B O 1
ATOM 2846 N N . ASP B 1 119 ? 30.363 24.104 -11.710 1.00 21.80 119 ASP B N 1
ATOM 2847 C CA . ASP B 1 119 ? 29.144 24.889 -11.555 1.00 21.42 119 ASP B CA 1
ATOM 2848 C C . ASP B 1 119 ? 28.194 24.450 -10.441 1.00 20.29 119 ASP B C 1
ATOM 2849 O O . ASP B 1 119 ? 26.974 24.441 -10.619 1.00 19.46 119 ASP B O 1
ATOM 2854 N N . VAL B 1 120 ? 28.759 24.103 -9.288 1.00 18.75 120 VAL B N 1
ATOM 2855 C CA . VAL B 1 120 ? 27.964 23.695 -8.130 1.00 17.28 120 VAL B CA 1
ATOM 2856 C C . VAL B 1 120 ? 28.164 24.700 -6.999 1.00 17.03 120 VAL B C 1
ATOM 2857 O O . VAL B 1 120 ? 29.281 25.160 -6.771 1.00 16.64 120 VAL B O 1
ATOM 2861 N N . GLU B 1 121 ? 27.083 25.066 -6.312 1.00 16.68 121 GLU B N 1
ATOM 2862 C CA . GLU B 1 121 ? 27.202 25.979 -5.176 1.00 17.36 121 GLU B CA 1
ATOM 2863 C C . GLU B 1 121 ? 27.305 25.092 -3.936 1.00 16.10 121 GLU B C 1
ATOM 2864 O O . GLU B 1 121 ? 26.308 24.523 -3.487 1.00 15.77 121 GLU B O 1
ATOM 2870 N N . PRO B 1 122 ? 28.516 24.950 -3.376 1.00 15.73 122 PRO B N 1
ATOM 2871 C CA . PRO B 1 122 ? 28.699 24.112 -2.189 1.00 15.01 122 PRO B CA 1
ATOM 2872 C C . PRO B 1 122 ? 28.264 24.791 -0.894 1.00 14.99 122 PRO B C 1
ATOM 2873 O O . PRO B 1 122 ? 28.782 25.846 -0.537 1.00 15.72 122 PRO B O 1
ATOM 2877 N N . VAL B 1 123 ? 27.314 24.175 -0.199 1.00 13.16 123 VAL B N 1
ATOM 2878 C CA . VAL B 1 123 ? 26.819 24.701 1.066 1.00 12.60 123 VAL B CA 1
ATOM 2879 C C . VAL B 1 123 ? 27.373 23.767 2.134 1.00 12.25 123 VAL B C 1
ATOM 2880 O O . VAL B 1 123 ? 27.138 22.562 2.090 1.00 11.67 123 VAL B O 1
ATOM 2884 N N . PHE B 1 124 ? 28.125 24.321 3.076 1.00 11.73 124 PHE B N 1
ATOM 2885 C CA . PHE B 1 124 ? 28.723 23.517 4.132 1.00 12.15 124 PHE B CA 1
ATOM 2886 C C . PHE B 1 124 ? 27.740 23.286 5.273 1.00 12.56 124 PHE B C 1
ATOM 2887 O O . PHE B 1 124 ? 27.138 24.227 5.776 1.00 11.35 124 PHE B O 1
ATOM 2895 N N . SER B 1 125 ? 27.574 22.030 5.677 1.00 13.82 125 SER B N 1
ATOM 2896 C CA . SER B 1 125 ? 26.667 21.731 6.775 1.00 15.51 125 SER B CA 1
ATOM 2897 C C . SER B 1 125 ? 27.462 21.690 8.070 1.00 15.65 125 SER B C 1
ATOM 2898 O O . SER B 1 125 ? 28.199 20.739 8.341 1.00 16.84 125 SER B O 1
ATOM 2901 N N . LEU B 1 126 ? 27.329 22.750 8.852 1.00 15.14 126 LEU B N 1
ATOM 2902 C CA . LEU B 1 126 ? 28.027 22.858 10.125 1.00 14.99 126 LEU B CA 1
ATOM 2903 C C . LEU B 1 126 ? 27.140 22.321 11.246 1.00 15.11 126 LEU B C 1
ATOM 2904 O O . LEU B 1 126 ? 26.109 22.910 11.560 1.00 15.58 126 LEU B O 1
ATOM 2909 N N . ASP B 1 127 ? 27.542 21.197 11.832 1.00 14.64 127 ASP B N 1
ATOM 2910 C CA . ASP B 1 127 ? 26.798 20.588 12.932 1.00 15.03 127 ASP B CA 1
ATOM 2911 C C . ASP B 1 127 ? 27.459 21.010 14.226 1.00 14.48 127 ASP B C 1
ATOM 2912 O O . ASP B 1 127 ? 28.676 20.892 14.369 1.00 13.79 127 ASP B O 1
ATOM 2917 N N . THR B 1 128 ? 26.659 21.499 15.166 1.00 15.24 128 THR B N 1
ATOM 2918 C CA . THR B 1 128 ? 27.190 21.916 16.452 1.00 15.95 128 THR B CA 1
ATOM 2919 C C . THR B 1 128 ? 26.277 21.427 17.565 1.00 16.47 128 THR B C 1
ATOM 2920 O O . THR B 1 128 ? 25.141 21.028 17.332 1.00 16.43 128 THR B O 1
ATOM 2924 N N . ARG B 1 129 ? 26.801 21.457 18.777 1.00 17.38 129 ARG B N 1
ATOM 2925 C CA . ARG B 1 129 ? 26.041 21.084 19.954 1.00 18.33 129 ARG B CA 1
ATOM 2926 C C . ARG B 1 129 ? 26.661 21.843 21.113 1.00 18.02 129 ARG B C 1
ATOM 2927 O O . ARG B 1 129 ? 27.866 21.758 21.340 1.00 17.80 129 ARG B O 1
ATOM 2935 N N . GLY B 1 130 ? 25.837 22.600 21.829 1.00 18.02 130 GLY B N 1
ATOM 2936 C CA . GLY B 1 130 ? 26.342 23.382 22.939 1.00 18.44 130 GLY B CA 1
ATOM 2937 C C . GLY B 1 130 ? 27.281 24.456 22.425 1.00 18.78 130 GLY B C 1
ATOM 2938 O O . GLY B 1 130 ? 28.108 24.985 23.167 1.00 19.86 130 GLY B O 1
ATOM 2939 N N . GLY B 1 131 ? 27.160 24.769 21.139 1.00 18.60 131 GLY B N 1
ATOM 2940 C CA . GLY B 1 131 ? 28.001 25.789 20.543 1.00 18.52 131 GLY B CA 1
ATOM 2941 C C . GLY B 1 131 ? 29.337 25.268 20.046 1.00 18.72 131 GLY B C 1
ATOM 2942 O O . GLY B 1 131 ? 30.149 26.036 19.521 1.00 18.75 131 GLY B O 1
ATOM 2943 N N . ARG B 1 132 ? 29.564 23.966 20.203 1.00 17.66 132 ARG B N 1
ATOM 2944 C CA . ARG B 1 132 ? 30.813 23.344 19.774 1.00 17.68 132 ARG B CA 1
ATOM 2945 C C . ARG B 1 132 ? 30.619 22.533 18.497 1.00 17.23 132 ARG B C 1
ATOM 2946 O O . ARG B 1 132 ? 29.563 21.942 18.286 1.00 16.61 132 ARG B O 1
ATOM 2954 N N . VAL B 1 133 ? 31.643 22.505 17.650 1.00 17.13 133 VAL B N 1
ATOM 2955 C CA . VAL B 1 133 ? 31.576 21.730 16.414 1.00 17.32 133 VAL B CA 1
ATOM 2956 C C . VAL B 1 133 ? 31.462 20.255 16.793 1.00 17.57 133 VAL B C 1
ATOM 2957 O O . VAL B 1 133 ? 32.259 19.751 17.584 1.00 17.54 133 VAL B O 1
ATOM 2961 N N . ALA B 1 134 ? 30.476 19.563 16.233 1.00 17.85 134 ALA B N 1
ATOM 2962 C CA . ALA B 1 134 ? 30.270 18.155 16.549 1.00 18.87 134 ALA B CA 1
ATOM 2963 C C . ALA B 1 134 ? 30.071 17.282 15.315 1.00 19.57 134 ALA B C 1
ATOM 2964 O O . ALA B 1 134 ? 28.948 17.103 14.857 1.00 19.60 134 ALA B O 1
ATOM 2966 N N . PHE B 1 135 ? 31.165 16.742 14.788 1.00 20.89 135 PHE B N 1
ATOM 2967 C CA . PHE B 1 135 ? 31.119 15.872 13.612 1.00 22.01 135 PHE B CA 1
ATOM 2968 C C . PHE B 1 135 ? 31.667 14.492 13.951 1.00 22.79 135 PHE B C 1
ATOM 2969 O O . PHE B 1 135 ? 32.684 14.381 14.630 1.00 22.17 135 PHE B O 1
ATOM 2977 N N . LYS B 1 136 ? 30.999 13.452 13.459 1.00 24.67 136 LYS B N 1
ATOM 2978 C CA . LYS B 1 136 ? 31.414 12.071 13.698 1.00 27.33 136 LYS B CA 1
ATOM 2979 C C . LYS B 1 136 ? 32.899 11.856 13.429 1.00 28.67 136 LYS B C 1
ATOM 2980 O O . LYS B 1 136 ? 33.578 11.124 14.153 1.00 29.48 136 LYS B O 1
ATOM 2986 N N . GLY B 1 137 ? 33.403 12.490 12.381 1.00 29.52 137 GLY B N 1
ATOM 2987 C CA . GLY B 1 137 ? 34.808 12.341 12.060 1.00 31.07 137 GLY B CA 1
ATOM 2988 C C . GLY B 1 137 ? 35.571 13.610 12.370 1.00 31.36 137 GLY B C 1
ATOM 2989 O O . GLY B 1 137 ? 36.046 14.283 11.455 1.00 32.20 137 GLY B O 1
ATOM 2990 N N . TRP B 1 138 ? 35.680 13.942 13.655 1.00 30.88 138 TRP B N 1
ATOM 2991 C CA . TRP B 1 138 ? 36.391 15.145 14.075 1.00 30.07 138 TRP B CA 1
ATOM 2992 C C . TRP B 1 138 ? 36.259 15.413 15.573 1.00 28.57 138 TRP B C 1
ATOM 2993 O O . TRP B 1 138 ? 36.493 16.533 16.022 1.00 28.19 138 TRP B O 1
ATOM 3004 N N . LEU B 1 139 ? 35.893 14.390 16.342 1.00 27.19 139 LEU B N 1
ATOM 3005 C CA . LEU B 1 139 ? 35.725 14.543 17.788 1.00 25.94 139 LEU B CA 1
ATOM 3006 C C . LEU B 1 139 ? 37.055 14.670 18.525 1.00 26.29 139 LEU B C 1
ATOM 3007 O O . LEU B 1 139 ? 37.123 15.261 19.607 1.00 25.00 139 LEU B O 1
ATOM 3012 N N . ALA B 1 140 ? 38.106 14.107 17.941 1.00 26.83 140 ALA B N 1
ATOM 3013 C CA . ALA B 1 140 ? 39.433 14.157 18.542 1.00 28.19 140 ALA B CA 1
ATOM 3014 C C . ALA B 1 140 ? 40.259 15.285 17.929 1.00 29.46 140 ALA B C 1
ATOM 3015 O O . ALA B 1 140 ? 41.462 15.394 18.179 1.00 29.42 140 ALA B O 1
ATOM 3017 N N . GLU B 1 141 ? 39.603 16.125 17.131 1.00 30.82 141 GLU B N 1
ATOM 3018 C CA . GLU B 1 141 ? 40.263 17.240 16.460 1.00 32.58 141 GLU B CA 1
ATOM 3019 C C . GLU B 1 141 ? 40.470 18.465 17.343 1.00 33.23 141 GLU B C 1
ATOM 3020 O O . GLU B 1 141 ? 39.675 18.744 18.239 1.00 33.40 141 GLU B O 1
ATOM 3026 N N . GLU B 1 142 ? 41.539 19.201 17.056 1.00 34.05 142 GLU B N 1
ATOM 3027 C CA . GLU B 1 142 ? 41.921 20.392 17.812 1.00 35.04 142 GLU B CA 1
ATOM 3028 C C . GLU B 1 142 ? 40.888 21.512 17.878 1.00 34.96 142 GLU B C 1
ATOM 3029 O O . GLU B 1 142 ? 40.553 21.990 18.960 1.00 35.08 142 GLU B O 1
ATOM 3035 N N . GLU B 1 143 ? 40.397 21.940 16.720 1.00 35.10 143 GLU B N 1
ATOM 3036 C CA . GLU B 1 143 ? 39.435 23.035 16.671 1.00 34.47 143 GLU B CA 1
ATOM 3037 C C . GLU B 1 143 ? 37.977 22.602 16.622 1.00 33.11 143 GLU B C 1
ATOM 3038 O O . GLU B 1 143 ? 37.549 21.893 15.709 1.00 32.97 143 GLU B O 1
ATOM 3044 N N . ILE B 1 144 ? 37.216 23.041 17.616 1.00 31.35 144 ILE B N 1
ATOM 3045 C CA . ILE B 1 144 ? 35.798 22.732 17.679 1.00 29.45 144 ILE B CA 1
ATOM 3046 C C . ILE B 1 144 ? 35.011 24.024 17.827 1.00 27.93 144 ILE B C 1
ATOM 3047 O O . ILE B 1 144 ? 33.847 24.013 18.227 1.00 27.34 144 ILE B O 1
ATOM 3052 N N . ASP B 1 145 ? 35.660 25.139 17.507 1.00 26.66 145 ASP B N 1
ATOM 3053 C CA . ASP B 1 145 ? 35.004 26.440 17.573 1.00 25.88 145 ASP B CA 1
ATOM 3054 C C . ASP B 1 145 ? 34.425 26.744 16.191 1.00 24.28 145 ASP B C 1
ATOM 3055 O O . ASP B 1 145 ? 35.166 26.902 15.224 1.00 23.51 145 ASP B O 1
ATOM 3060 N N . PRO B 1 146 ? 33.089 26.834 16.091 1.00 23.41 146 PRO B N 1
ATOM 3061 C CA . PRO B 1 146 ? 32.364 27.111 14.843 1.00 22.74 146 PRO B CA 1
ATOM 3062 C C . PRO B 1 146 ? 32.958 28.231 13.991 1.00 21.91 146 PRO B C 1
ATOM 3063 O O . PRO B 1 146 ? 33.289 28.029 12.823 1.00 21.40 146 PRO B O 1
ATOM 3067 N N . VAL B 1 147 ? 33.088 29.413 14.579 1.00 21.14 147 VAL B N 1
ATOM 3068 C CA . VAL B 1 147 ? 33.622 30.561 13.858 1.00 20.78 147 VAL B CA 1
ATOM 3069 C C . VAL B 1 147 ? 35.034 30.348 13.321 1.00 20.60 147 VAL B C 1
ATOM 3070 O O . VAL B 1 147 ? 35.332 30.727 12.186 1.00 20.75 147 VAL B O 1
ATOM 3074 N N . SER B 1 148 ? 35.907 29.747 14.124 1.00 19.74 148 SER B N 1
ATOM 3075 C CA . SER B 1 148 ? 37.276 29.509 13.682 1.00 19.95 148 SER B CA 1
ATOM 3076 C C . SER B 1 148 ? 37.301 28.563 12.483 1.00 19.31 148 SER B C 1
ATOM 3077 O O . SER B 1 148 ? 38.009 28.809 11.504 1.00 19.63 148 SER B O 1
ATOM 3080 N N . LEU B 1 149 ? 36.525 27.486 12.557 1.00 18.47 149 LEU B N 1
ATOM 3081 C CA . LEU B 1 149 ? 36.466 26.519 11.464 1.00 18.49 149 LEU B CA 1
ATOM 3082 C C . LEU B 1 149 ? 36.034 27.192 10.166 1.00 18.47 149 LEU B C 1
ATOM 3083 O O . LEU B 1 149 ? 36.685 27.049 9.128 1.00 18.04 149 LEU B O 1
ATOM 3088 N N . LEU B 1 150 ? 34.928 27.926 10.231 1.00 18.39 150 LEU B N 1
ATOM 3089 C CA . LEU B 1 150 ? 34.396 28.614 9.062 1.00 18.52 150 LEU B CA 1
ATOM 3090 C C . LEU B 1 150 ? 35.365 29.639 8.480 1.00 18.86 150 LEU B C 1
ATOM 3091 O O . LEU B 1 150 ? 35.480 29.759 7.263 1.00 18.73 150 LEU B O 1
ATOM 3096 N N . LYS B 1 151 ? 36.062 30.384 9.334 1.00 20.20 151 LYS B N 1
ATOM 3097 C CA . LYS B 1 151 ? 37.015 31.366 8.822 1.00 21.21 151 LYS B CA 1
ATOM 3098 C C . LYS B 1 151 ? 38.047 30.653 7.957 1.00 21.64 151 LYS B C 1
ATOM 3099 O O . LYS B 1 151 ? 38.433 31.145 6.899 1.00 21.84 151 LYS B O 1
ATOM 3105 N N . ARG B 1 152 ? 38.481 29.485 8.411 1.00 22.38 152 ARG B N 1
ATOM 3106 C CA . ARG B 1 152 ? 39.470 28.699 7.682 1.00 23.19 152 ARG B CA 1
ATOM 3107 C C . ARG B 1 152 ? 38.924 28.277 6.320 1.00 22.60 152 ARG B C 1
ATOM 3108 O O . ARG B 1 152 ? 39.621 28.367 5.310 1.00 23.70 152 ARG B O 1
ATOM 3116 N N . LEU B 1 153 ? 37.673 27.827 6.292 1.00 22.22 153 LEU B N 1
ATOM 3117 C CA . LEU B 1 153 ? 37.043 27.387 5.048 1.00 21.46 153 LEU B CA 1
ATOM 3118 C C . LEU B 1 153 ? 36.713 28.519 4.073 1.00 21.50 153 LEU B C 1
ATOM 3119 O O . LEU B 1 153 ? 36.579 28.283 2.872 1.00 21.19 153 LEU B O 1
ATOM 3124 N N . LYS B 1 154 ? 36.566 29.744 4.569 1.00 21.82 154 LYS B N 1
ATOM 3125 C CA . LYS B 1 154 ? 36.267 30.852 3.666 1.00 22.22 154 LYS B CA 1
ATOM 3126 C C . LYS B 1 154 ? 37.454 31.113 2.741 1.00 22.42 154 LYS B C 1
ATOM 3127 O O . LYS B 1 154 ? 37.293 31.629 1.635 1.00 20.55 154 LYS B O 1
ATOM 3133 N N . GLU B 1 155 ? 38.649 30.745 3.194 1.00 22.91 155 GLU B N 1
ATOM 3134 C CA . GLU B 1 155 ? 39.838 30.922 2.372 1.00 24.19 155 GLU B CA 1
ATOM 3135 C C . GLU B 1 155 ? 39.694 30.040 1.133 1.00 23.91 155 GLU B C 1
ATOM 3136 O O . GLU B 1 155 ? 40.315 30.296 0.100 1.00 24.14 155 GLU B O 1
ATOM 3142 N N . TYR B 1 156 ? 38.869 29.001 1.244 1.00 22.47 156 TYR B N 1
ATOM 3143 C CA . TYR B 1 156 ? 38.640 28.090 0.128 1.00 22.30 156 TYR B CA 1
ATOM 3144 C C . TYR B 1 156 ? 37.353 28.397 -0.639 1.00 21.31 156 TYR B C 1
ATOM 3145 O O . TYR B 1 156 ? 36.866 27.566 -1.405 1.00 21.13 156 TYR B O 1
ATOM 3154 N N . GLY B 1 157 ? 36.795 29.586 -0.422 1.00 20.84 157 GLY B N 1
ATOM 3155 C CA . GLY B 1 157 ? 35.595 29.981 -1.143 1.00 19.42 157 GLY B CA 1
ATOM 3156 C C . GLY B 1 157 ? 34.223 29.717 -0.541 1.00 19.29 157 GLY B C 1
ATOM 3157 O O . GLY B 1 157 ? 33.216 29.867 -1.238 1.00 18.98 157 GLY B O 1
ATOM 3158 N N . LEU B 1 158 ? 34.160 29.332 0.729 1.00 18.08 158 LEU B N 1
ATOM 3159 C CA . LEU B 1 158 ? 32.865 29.071 1.361 1.00 17.71 158 LEU B CA 1
ATOM 3160 C C . LEU B 1 158 ? 32.069 30.369 1.499 1.00 17.56 158 LEU B C 1
ATOM 3161 O O . LEU B 1 158 ? 32.612 31.394 1.918 1.00 16.33 158 LEU B O 1
ATOM 3166 N N . GLU B 1 159 ? 30.784 30.322 1.155 1.00 17.34 159 GLU B N 1
ATOM 3167 C CA . GLU B 1 159 ? 29.927 31.501 1.242 1.00 16.67 159 GLU B CA 1
ATOM 3168 C C . GLU B 1 159 ? 28.659 31.299 2.072 1.00 16.61 159 GLU B C 1
ATOM 3169 O O . GLU B 1 159 ? 28.150 32.245 2.680 1.00 15.77 159 GLU B O 1
ATOM 3175 N N . GLU B 1 160 ? 28.147 30.072 2.090 1.00 14.45 160 GLU B N 1
ATOM 3176 C CA . GLU B 1 160 ? 26.912 29.788 2.810 1.00 14.00 160 GLU B CA 1
ATOM 3177 C C . GLU B 1 160 ? 26.937 28.453 3.545 1.00 12.88 160 GLU B C 1
ATOM 3178 O O . GLU B 1 160 ? 27.578 27.502 3.109 1.00 11.91 160 GLU B O 1
ATOM 3184 N N . ILE B 1 161 ? 26.223 28.384 4.662 1.00 12.97 161 ILE B N 1
ATOM 3185 C CA . ILE B 1 161 ? 26.181 27.157 5.440 1.00 12.84 161 ILE B CA 1
ATOM 3186 C C . ILE B 1 161 ? 24.784 26.840 5.943 1.00 13.26 161 ILE B C 1
ATOM 3187 O O . ILE B 1 161 ? 23.870 27.662 5.879 1.00 12.26 161 ILE B O 1
ATOM 3192 N N . VAL B 1 162 ? 24.640 25.614 6.424 1.00 13.31 162 VAL B N 1
ATOM 3193 C CA . VAL B 1 162 ? 23.421 25.172 7.062 1.00 12.98 162 VAL B CA 1
ATOM 3194 C C . VAL B 1 162 ? 23.966 24.951 8.460 1.00 12.91 162 VAL B C 1
ATOM 3195 O O . VAL B 1 162 ? 24.920 24.187 8.641 1.00 13.50 162 VAL B O 1
ATOM 3199 N N . HIS B 1 163 ? 23.424 25.653 9.447 1.00 12.72 163 HIS B N 1
ATOM 3200 C CA . HIS B 1 163 ? 23.908 25.454 10.805 1.00 13.11 163 HIS B CA 1
ATOM 3201 C C . HIS B 1 163 ? 22.875 24.651 11.563 1.00 12.92 163 HIS B C 1
ATOM 3202 O O . HIS B 1 163 ? 21.784 25.141 11.842 1.00 12.38 163 HIS B O 1
ATOM 3209 N N . THR B 1 164 ? 23.232 23.419 11.901 1.00 12.86 164 THR B N 1
ATOM 3210 C CA . THR B 1 164 ? 22.329 22.545 12.626 1.00 13.58 164 THR B CA 1
ATOM 3211 C C . THR B 1 164 ? 22.782 22.347 14.058 1.00 13.80 164 THR B C 1
ATOM 3212 O O . THR B 1 164 ? 23.915 21.936 14.303 1.00 13.56 164 THR B O 1
ATOM 3216 N N . GLU B 1 165 ? 21.895 22.658 14.998 1.00 14.35 165 GLU B N 1
ATOM 3217 C CA . GLU B 1 165 ? 22.163 22.445 16.416 1.00 15.11 165 GLU B CA 1
ATOM 3218 C C . GLU B 1 165 ? 21.511 21.078 16.593 1.00 15.49 165 GLU B C 1
ATOM 3219 O O . GLU B 1 165 ? 20.307 20.963 16.824 1.00 15.15 165 GLU B O 1
ATOM 3225 N N . ILE B 1 166 ? 22.336 20.047 16.427 1.00 15.73 166 ILE B N 1
ATOM 3226 C CA . ILE B 1 166 ? 21.916 18.652 16.456 1.00 16.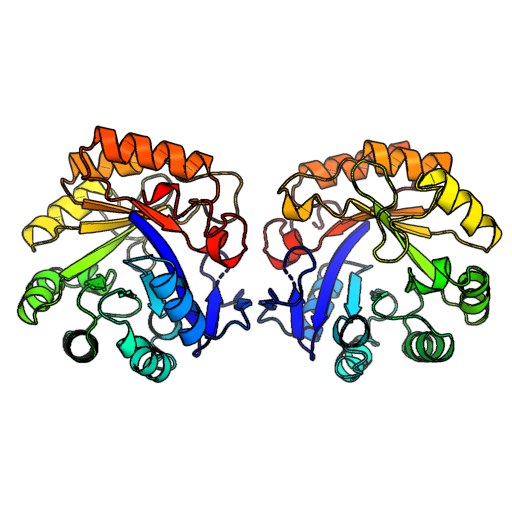28 166 ILE B CA 1
ATOM 3227 C C . ILE B 1 166 ? 21.221 18.076 17.686 1.00 16.16 166 ILE B C 1
ATOM 3228 O O . ILE B 1 166 ? 20.510 17.077 17.573 1.00 16.49 166 ILE B O 1
ATOM 3233 N N . GLU B 1 167 ? 21.407 18.700 18.842 1.00 16.33 167 GLU B N 1
ATOM 3234 C CA . GLU B 1 167 ? 20.807 18.202 20.079 1.00 16.73 167 GLU B CA 1
ATOM 3235 C C . GLU B 1 167 ? 19.376 18.660 20.346 1.00 16.90 167 GLU B C 1
ATOM 3236 O O . GLU B 1 167 ? 18.723 18.150 21.258 1.00 16.00 167 GLU B O 1
ATOM 3242 N N . LYS B 1 168 ? 18.880 19.603 19.550 1.00 16.70 168 LYS B N 1
ATOM 3243 C CA . LYS B 1 168 ? 17.540 20.151 19.759 1.00 17.28 168 LYS B CA 1
ATOM 3244 C C . LYS B 1 168 ? 16.334 19.269 19.439 1.00 17.67 168 LYS B C 1
ATOM 3245 O O . LYS B 1 168 ? 15.435 19.135 20.271 1.00 17.93 168 LYS B O 1
ATOM 3251 N N . ASP B 1 169 ? 16.295 18.690 18.241 1.00 17.91 169 ASP B N 1
ATOM 3252 C CA . ASP B 1 169 ? 15.165 17.852 17.839 1.00 19.06 169 ASP B CA 1
ATOM 3253 C C . ASP B 1 169 ? 14.799 16.800 18.881 1.00 20.69 169 ASP B C 1
ATOM 3254 O O . ASP B 1 169 ? 15.662 16.087 19.387 1.00 21.07 169 ASP B O 1
ATOM 3259 N N . GLY B 1 170 ? 13.513 16.719 19.200 1.00 22.27 170 GLY B N 1
ATOM 3260 C CA . GLY B 1 170 ? 13.046 15.741 20.167 1.00 24.58 170 GLY B CA 1
ATOM 3261 C C . GLY B 1 170 ? 13.072 16.180 21.620 1.00 25.52 170 GLY B C 1
ATOM 3262 O O . GLY B 1 170 ? 12.685 15.414 22.503 1.00 26.43 170 GLY B O 1
ATOM 3263 N N . THR B 1 171 ? 13.523 17.403 21.879 1.00 26.17 171 THR B N 1
ATOM 3264 C CA . THR B 1 171 ? 13.587 17.904 23.250 1.00 27.00 171 THR B CA 1
ATOM 3265 C C . THR B 1 171 ? 12.664 19.109 23.416 1.00 27.67 171 THR B C 1
ATOM 3266 O O . THR B 1 171 ? 12.018 19.541 22.461 1.00 27.63 171 THR B O 1
ATOM 3270 N N . LEU B 1 172 ? 12.598 19.641 24.633 1.00 28.30 172 LEU B N 1
ATOM 3271 C CA . LEU B 1 172 ? 11.762 20.808 24.907 1.00 28.70 172 LEU B CA 1
ATOM 3272 C C . LEU B 1 172 ? 12.529 22.082 24.571 1.00 28.89 172 LEU B C 1
ATOM 3273 O O . LEU B 1 172 ? 12.060 23.194 24.831 1.00 29.06 172 LEU B O 1
ATOM 3278 N N . GLN B 1 173 ? 13.714 21.911 23.993 1.00 28.55 173 GLN B N 1
ATOM 3279 C CA . GLN B 1 173 ? 14.551 23.042 23.617 1.00 27.98 173 GLN B CA 1
ATOM 3280 C C . GLN B 1 173 ? 14.425 23.350 22.130 1.00 26.87 173 GLN B C 1
ATOM 3281 O O . GLN B 1 173 ? 14.513 22.454 21.288 1.00 26.70 173 GLN B O 1
ATOM 3287 N N . GLU B 1 174 ? 14.211 24.625 21.819 1.00 25.13 174 GLU B N 1
ATOM 3288 C CA . GLU B 1 174 ? 14.088 25.080 20.441 1.00 24.10 174 GLU B CA 1
ATOM 3289 C C . GLU B 1 174 ? 15.442 25.588 19.956 1.00 21.67 174 GLU B C 1
ATOM 3290 O O . GLU B 1 174 ? 16.396 25.666 20.726 1.00 20.71 174 GLU B O 1
ATOM 3296 N N . HIS B 1 175 ? 15.528 25.939 18.679 1.00 19.64 175 HIS B N 1
ATOM 3297 C CA . HIS B 1 175 ? 16.783 26.426 18.123 1.00 17.29 175 HIS B CA 1
ATOM 3298 C C . HIS B 1 175 ? 17.265 27.670 18.864 1.00 17.45 175 HIS B C 1
ATOM 3299 O O . HIS B 1 175 ? 16.470 28.552 19.204 1.00 16.17 175 HIS B O 1
ATOM 3306 N N . ASP B 1 176 ? 18.569 27.731 19.118 1.00 17.06 176 ASP B N 1
ATOM 3307 C CA . ASP B 1 176 ? 19.169 28.879 19.794 1.00 17.52 176 ASP B CA 1
ATOM 3308 C C . ASP B 1 176 ? 19.660 29.806 18.691 1.00 17.44 176 ASP B C 1
ATOM 3309 O O . ASP B 1 176 ? 20.705 29.552 18.086 1.00 17.06 176 ASP B O 1
ATOM 3314 N N . PHE B 1 177 ? 18.914 30.874 18.426 1.00 16.92 177 PHE B N 1
ATOM 3315 C CA . PHE B 1 177 ? 19.308 31.799 17.372 1.00 17.14 177 PHE B CA 1
ATOM 3316 C C . PHE B 1 177 ? 20.371 32.809 17.761 1.00 17.93 177 PHE B C 1
ATOM 3317 O O . PHE B 1 177 ? 20.857 33.556 16.912 1.00 17.31 177 PHE B O 1
ATOM 3325 N N . SER B 1 178 ? 20.734 32.839 19.039 1.00 19.19 178 SER B N 1
ATOM 3326 C CA . SER B 1 178 ? 21.770 33.758 19.481 1.00 20.88 178 SER B CA 1
ATOM 3327 C C . SER B 1 178 ? 23.074 33.225 18.904 1.00 21.10 178 SER B C 1
ATOM 3328 O O . SER B 1 178 ? 23.895 33.979 18.377 1.00 21.23 178 SER B O 1
ATOM 3331 N N . LEU B 1 179 ? 23.244 31.909 18.999 1.00 21.51 179 LEU B N 1
ATOM 3332 C CA . LEU B 1 179 ? 24.434 31.234 18.492 1.00 20.72 179 LEU B CA 1
ATOM 3333 C C . LEU B 1 179 ? 24.502 31.393 16.975 1.00 20.24 179 LEU B C 1
ATOM 3334 O O . LEU B 1 179 ? 25.522 31.802 16.426 1.00 20.76 179 LEU B O 1
ATOM 3339 N N . THR B 1 180 ? 23.413 31.048 16.301 1.00 19.04 180 THR B N 1
ATOM 3340 C CA . THR B 1 180 ? 23.357 31.152 14.846 1.00 18.65 180 THR B CA 1
ATOM 3341 C C . THR B 1 180 ? 23.647 32.571 14.362 1.00 18.47 180 THR B C 1
ATOM 3342 O O . THR B 1 180 ? 24.385 32.764 13.396 1.00 18.00 180 THR B O 1
ATOM 3346 N N . LYS B 1 181 ? 23.071 33.562 15.035 1.00 18.57 181 LYS B N 1
ATOM 3347 C CA . LYS B 1 181 ? 23.293 34.948 14.652 1.00 18.91 181 LYS B CA 1
ATOM 3348 C C . LYS B 1 181 ? 24.775 35.289 14.803 1.00 19.30 181 LYS B C 1
ATOM 3349 O O . LYS B 1 181 ? 25.378 35.907 13.922 1.00 18.13 181 LYS B O 1
ATOM 3355 N N . LYS B 1 182 ? 25.348 34.882 15.931 1.00 19.65 182 LYS B N 1
ATOM 3356 C CA . LYS B 1 182 ? 26.756 35.122 16.221 1.00 20.28 182 LYS B CA 1
ATOM 3357 C C . LYS B 1 182 ? 27.634 34.517 15.139 1.00 19.68 182 LYS B C 1
ATOM 3358 O O . LYS B 1 182 ? 28.600 35.136 14.694 1.00 20.13 182 LYS B O 1
ATOM 3364 N N . ILE B 1 183 ? 27.299 33.296 14.732 1.00 19.46 183 ILE B N 1
ATOM 3365 C CA . ILE B 1 183 ? 28.046 32.582 13.699 1.00 19.54 183 ILE B CA 1
ATOM 3366 C C . ILE B 1 183 ? 27.967 33.283 12.349 1.00 19.52 183 ILE B C 1
ATOM 3367 O O . ILE B 1 183 ? 28.968 33.412 11.650 1.00 19.93 183 ILE B O 1
ATOM 3372 N N . ALA B 1 184 ? 26.771 33.727 11.981 1.00 19.54 184 ALA B N 1
ATOM 3373 C CA . ALA B 1 184 ? 26.578 34.404 10.705 1.00 19.84 184 ALA B CA 1
ATOM 3374 C C . ALA B 1 184 ? 27.407 35.682 10.631 1.00 19.90 184 ALA B C 1
ATOM 3375 O O . ALA B 1 184 ? 28.145 35.896 9.676 1.00 20.19 184 ALA B O 1
ATOM 3377 N N . ILE B 1 185 ? 27.287 36.521 11.653 1.00 20.51 185 ILE B N 1
ATOM 3378 C CA . ILE B 1 185 ? 28.011 37.786 11.700 1.00 21.30 185 ILE B CA 1
ATOM 3379 C C . ILE B 1 185 ? 29.522 37.635 11.846 1.00 21.42 185 ILE B C 1
ATOM 3380 O O . ILE B 1 185 ? 30.288 38.260 11.105 1.00 21.85 185 ILE B O 1
ATOM 3385 N N . GLU B 1 186 ? 29.953 36.802 12.789 1.00 21.16 186 GLU B N 1
ATOM 3386 C CA . GLU B 1 186 ? 31.379 36.616 13.035 1.00 21.76 186 GLU B CA 1
ATOM 3387 C C . GLU B 1 186 ? 32.117 35.825 11.965 1.00 21.17 186 GLU B C 1
ATOM 3388 O O . GLU B 1 186 ? 33.234 36.180 11.597 1.00 20.96 186 GLU B O 1
ATOM 3394 N N . ALA B 1 187 ? 31.504 34.757 11.462 1.00 20.56 187 ALA B N 1
ATOM 3395 C CA . ALA B 1 187 ? 32.139 33.955 10.420 1.00 20.06 187 ALA B CA 1
ATOM 3396 C C . ALA B 1 187 ? 31.917 34.629 9.069 1.00 19.46 187 ALA B C 1
ATOM 3397 O O . ALA B 1 187 ? 32.605 34.330 8.091 1.00 19.76 187 ALA B O 1
ATOM 3399 N N . GLU B 1 188 ? 30.951 35.543 9.027 1.00 19.01 188 GLU B N 1
ATOM 3400 C CA . GLU B 1 188 ? 30.635 36.285 7.812 1.00 17.96 188 GLU B CA 1
ATOM 3401 C C . GLU B 1 188 ? 30.183 35.358 6.686 1.00 17.99 188 GLU B C 1
ATOM 3402 O O . GLU B 1 188 ? 30.758 35.345 5.597 1.00 16.85 188 GLU B O 1
ATOM 3408 N N . VAL B 1 189 ? 29.143 34.580 6.966 1.00 16.60 189 VAL B N 1
ATOM 3409 C CA . VAL B 1 189 ? 28.597 33.649 5.990 1.00 15.79 189 VAL B CA 1
ATOM 3410 C C . VAL B 1 189 ? 27.074 33.680 6.025 1.00 15.04 189 VAL B C 1
ATOM 3411 O O . VAL B 1 189 ? 26.472 34.063 7.032 1.00 14.48 189 VAL B O 1
ATOM 3415 N N . LYS B 1 190 ? 26.457 33.291 4.915 1.00 14.62 190 LYS B N 1
ATOM 3416 C CA . LYS B 1 190 ? 25.005 33.227 4.843 1.00 14.43 190 LYS B CA 1
ATOM 3417 C C . LYS B 1 190 ? 24.635 31.937 5.569 1.00 13.83 190 LYS B C 1
ATOM 3418 O O . LYS B 1 190 ? 25.400 30.966 5.543 1.00 12.76 190 LYS B O 1
ATOM 3424 N N . VAL B 1 191 ? 23.483 31.932 6.231 1.00 12.92 191 VAL B N 1
ATOM 3425 C CA . VAL B 1 191 ? 23.064 30.769 7.002 1.00 12.46 191 VAL B CA 1
ATOM 3426 C C . VAL B 1 191 ? 21.596 30.375 6.918 1.00 11.94 191 VAL B C 1
ATOM 3427 O O . VAL B 1 191 ? 20.707 31.219 6.838 1.00 11.90 191 VAL B O 1
ATOM 3431 N N . LEU B 1 192 ? 21.366 29.067 6.927 1.00 11.76 192 LEU B N 1
ATOM 3432 C CA . LEU B 1 192 ? 20.028 28.501 6.972 1.00 10.70 192 LEU B CA 1
ATOM 3433 C C . LEU B 1 192 ? 20.111 27.745 8.296 1.00 10.75 192 LEU B C 1
ATOM 3434 O O . LEU B 1 192 ? 21.001 26.909 8.477 1.00 10.95 192 LEU B O 1
ATOM 3439 N N . ALA B 1 193 ? 19.217 28.062 9.227 1.00 10.49 193 ALA B N 1
ATOM 3440 C CA . ALA B 1 193 ? 19.221 27.420 10.537 1.00 10.88 193 ALA B CA 1
ATOM 3441 C C . ALA B 1 193 ? 18.393 26.136 10.581 1.00 10.69 193 ALA B C 1
ATOM 3442 O O . ALA B 1 193 ? 17.299 26.067 10.022 1.00 10.75 193 ALA B O 1
ATOM 3444 N N . ALA B 1 194 ? 18.919 25.121 11.263 1.00 10.74 194 ALA B N 1
ATOM 3445 C CA . ALA B 1 194 ? 18.217 23.850 11.378 1.00 10.35 194 ALA B CA 1
ATOM 3446 C C . ALA B 1 194 ? 18.373 23.281 12.777 1.00 10.94 194 ALA B C 1
ATOM 3447 O O . ALA B 1 194 ? 19.264 23.688 13.533 1.00 11.14 194 ALA B O 1
ATOM 3449 N N . GLY B 1 195 ? 17.512 22.323 13.108 1.00 11.66 195 GLY B N 1
ATOM 3450 C CA . GLY B 1 195 ? 17.551 21.714 14.424 1.00 11.18 195 GLY B CA 1
ATOM 3451 C C . GLY B 1 195 ? 16.748 22.561 15.387 1.00 11.81 195 GLY B C 1
ATOM 3452 O O . GLY B 1 195 ? 17.005 23.759 15.533 1.00 11.95 195 GLY B O 1
ATOM 3453 N N . GLY B 1 196 ? 15.766 21.948 16.038 1.00 11.20 196 GLY B N 1
ATOM 3454 C CA . GLY B 1 196 ? 14.946 22.683 16.985 1.00 12.44 196 GLY B CA 1
ATOM 3455 C C . GLY B 1 196 ? 14.013 23.705 16.347 1.00 13.06 196 GLY B C 1
ATOM 3456 O O . GLY B 1 196 ? 13.637 24.684 16.990 1.00 13.27 196 GLY B O 1
ATOM 3457 N N . ILE B 1 197 ? 13.652 23.492 15.084 1.00 14.16 197 ILE B N 1
ATOM 3458 C CA . ILE B 1 197 ? 12.735 24.395 14.380 1.00 15.07 197 ILE B CA 1
ATOM 3459 C C . ILE B 1 197 ? 11.379 23.700 14.451 1.00 16.10 197 ILE B C 1
ATOM 3460 O O . ILE B 1 197 ? 10.956 23.053 13.497 1.00 15.46 197 ILE B O 1
ATOM 3465 N N . SER B 1 198 ? 10.684 23.845 15.576 1.00 18.12 198 SER B N 1
ATOM 3466 C CA . SER B 1 198 ? 9.418 23.142 15.740 1.00 20.25 198 SER B CA 1
ATOM 3467 C C . SER B 1 198 ? 8.206 23.907 16.259 1.00 20.76 198 SER B C 1
ATOM 3468 O O . SER B 1 198 ? 7.183 23.295 16.566 1.00 21.40 198 SER B O 1
ATOM 3471 N N . SER B 1 199 ? 8.301 25.226 16.362 1.00 20.09 199 SER B N 1
ATOM 3472 C CA . SER B 1 199 ? 7.168 26.006 16.848 1.00 20.55 199 SER B CA 1
ATOM 3473 C C . SER B 1 199 ? 7.065 27.295 16.060 1.00 20.82 199 SER B C 1
ATOM 3474 O O . SER B 1 199 ? 8.031 27.720 15.430 1.00 19.29 199 SER B O 1
ATOM 3477 N N . GLU B 1 200 ? 5.895 27.921 16.094 1.00 21.20 200 GLU B N 1
ATOM 3478 C CA . GLU B 1 200 ? 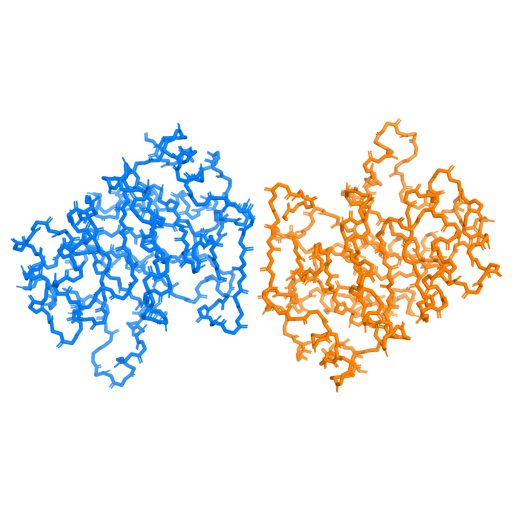5.726 29.176 15.381 1.00 22.14 200 GLU B CA 1
ATOM 3479 C C . GLU B 1 200 ? 6.619 30.197 16.075 1.00 21.97 200 GLU B C 1
ATOM 3480 O O . GLU B 1 200 ? 7.069 31.168 15.467 1.00 21.79 200 GLU B O 1
ATOM 3486 N N . ASN B 1 201 ? 6.889 29.954 17.355 1.00 22.05 201 ASN B N 1
ATOM 3487 C CA . ASN B 1 201 ? 7.739 30.840 18.135 1.00 22.45 201 ASN B CA 1
ATOM 3488 C C . ASN B 1 201 ? 9.153 30.850 17.559 1.00 21.35 201 ASN B C 1
ATOM 3489 O O . ASN B 1 201 ? 9.797 31.898 17.497 1.00 20.84 201 ASN B O 1
ATOM 3494 N N . SER B 1 202 ? 9.640 29.684 17.144 1.00 20.36 202 SER B N 1
ATOM 3495 C CA . SER B 1 202 ? 10.974 29.602 16.559 1.00 19.43 202 SER B CA 1
ATOM 3496 C C . SER B 1 202 ? 11.008 30.336 15.219 1.00 18.38 202 SER B C 1
ATOM 3497 O O . SER B 1 202 ? 12.023 30.920 14.856 1.00 17.91 202 SER B O 1
ATOM 3500 N N . LEU B 1 203 ? 9.898 30.306 14.487 1.00 16.86 203 LEU B N 1
ATOM 3501 C CA . LEU B 1 203 ? 9.823 30.995 13.202 1.00 16.19 203 LEU B CA 1
ATOM 3502 C C . LEU B 1 203 ? 9.800 32.509 13.424 1.00 16.43 203 LEU B C 1
ATOM 3503 O O . LEU B 1 203 ? 10.337 33.274 12.616 1.00 15.00 203 LEU B O 1
ATOM 3508 N N . LYS B 1 204 ? 9.178 32.937 14.520 1.00 16.40 204 LYS B N 1
ATOM 3509 C CA . LYS B 1 204 ? 9.102 34.358 14.845 1.00 17.39 204 LYS B CA 1
ATOM 3510 C C . LYS B 1 204 ? 10.494 34.872 15.196 1.00 17.14 204 LYS B C 1
ATOM 3511 O O . LYS B 1 204 ? 10.897 35.957 14.775 1.00 16.54 204 LYS B O 1
ATOM 3517 N N . THR B 1 205 ? 11.227 34.087 15.978 1.00 16.43 205 THR B N 1
ATOM 3518 C CA . THR B 1 205 ? 12.577 34.467 16.370 1.00 16.03 205 THR B CA 1
ATOM 3519 C C . THR B 1 205 ? 13.453 34.523 15.129 1.00 15.88 205 THR B C 1
ATOM 3520 O O . THR B 1 205 ? 14.227 35.460 14.945 1.00 15.57 205 THR B O 1
ATOM 3524 N N . ALA B 1 206 ? 13.331 33.511 14.277 1.00 15.16 206 ALA B N 1
ATOM 3525 C CA . ALA B 1 206 ? 14.111 33.469 13.047 1.00 15.34 206 ALA B CA 1
ATOM 3526 C C . ALA B 1 206 ? 13.850 34.724 12.214 1.00 15.58 206 ALA B C 1
ATOM 3527 O O . ALA B 1 206 ? 14.788 35.366 11.731 1.00 15.18 206 ALA B O 1
ATOM 3529 N N . GLN B 1 207 ? 12.576 35.068 12.043 1.00 15.94 207 GLN B N 1
ATOM 3530 C CA . GLN B 1 207 ? 12.208 36.249 11.261 1.00 17.67 207 GLN B CA 1
ATOM 3531 C C . GLN B 1 207 ? 12.852 37.507 11.821 1.00 17.22 207 GLN B C 1
ATOM 3532 O O . GLN B 1 207 ? 13.252 38.397 11.070 1.00 17.29 207 GLN B O 1
ATOM 3538 N N . LYS B 1 208 ? 12.950 37.584 13.143 1.00 17.50 208 LYS B N 1
ATOM 3539 C CA . LYS B 1 208 ? 13.562 38.743 13.784 1.00 18.00 208 LYS B CA 1
ATOM 3540 C C . LYS B 1 208 ? 15.061 38.800 13.488 1.00 17.75 208 LYS B C 1
ATOM 3541 O O . LYS B 1 208 ? 15.604 39.865 13.181 1.00 17.72 208 LYS B O 1
ATOM 3547 N N . VAL B 1 209 ? 15.733 37.657 13.586 1.00 16.57 209 VAL B N 1
ATOM 3548 C CA . VAL B 1 209 ? 17.168 37.610 13.321 1.00 16.40 209 VAL B CA 1
ATOM 3549 C C . VAL B 1 209 ? 17.432 37.823 11.833 1.00 16.12 209 VAL B C 1
ATOM 3550 O O . VAL B 1 209 ? 18.445 38.409 11.447 1.00 16.11 209 VAL B O 1
ATOM 3554 N N . HIS B 1 210 ? 16.511 37.335 11.008 1.00 16.05 210 HIS B N 1
ATOM 3555 C CA . HIS B 1 210 ? 16.596 37.486 9.555 1.00 16.89 210 HIS B CA 1
ATOM 3556 C C . HIS B 1 210 ? 16.640 38.987 9.261 1.00 17.71 210 HIS B C 1
ATOM 3557 O O . HIS B 1 210 ? 17.440 39.456 8.447 1.00 18.97 210 HIS B O 1
ATOM 3564 N N . THR B 1 211 ? 15.773 39.737 9.936 1.00 18.44 211 THR B N 1
ATOM 3565 C CA . THR B 1 211 ? 15.715 41.186 9.763 1.00 18.69 211 THR B CA 1
ATOM 3566 C C . THR B 1 211 ? 16.952 41.870 10.360 1.00 18.64 211 THR B C 1
ATOM 3567 O O . THR B 1 211 ? 17.565 42.731 9.726 1.00 18.59 211 THR B O 1
ATOM 3571 N N . GLU B 1 212 ? 17.320 41.479 11.577 1.00 18.37 212 GLU B N 1
ATOM 3572 C CA . GLU B 1 212 ? 18.479 42.054 12.260 1.00 18.86 212 GLU B CA 1
ATOM 3573 C C . GLU B 1 212 ? 19.791 41.897 11.493 1.00 18.06 212 GLU B C 1
ATOM 3574 O O . GLU B 1 212 ? 20.631 42.794 11.505 1.00 18.73 212 GLU B O 1
ATOM 3580 N N . THR B 1 213 ? 19.968 40.757 10.836 1.00 16.63 213 THR B N 1
ATOM 3581 C CA . THR B 1 213 ? 21.185 40.498 10.072 1.00 15.97 213 THR B CA 1
ATOM 3582 C C . THR B 1 213 ? 21.003 40.865 8.600 1.00 14.99 213 THR B C 1
ATOM 3583 O O . THR B 1 213 ? 21.782 40.449 7.747 1.00 14.49 213 THR B O 1
ATOM 3587 N N . ASN B 1 214 ? 19.972 41.653 8.317 1.00 14.57 214 ASN B N 1
ATOM 3588 C CA . ASN B 1 214 ? 19.654 42.081 6.958 1.00 14.11 214 ASN B CA 1
ATOM 3589 C C . ASN B 1 214 ? 19.678 40.929 5.955 1.00 13.92 214 ASN B C 1
ATOM 3590 O O . ASN B 1 214 ? 20.139 41.084 4.820 1.00 14.12 214 ASN B O 1
ATOM 3595 N N . GLY B 1 215 ? 19.181 39.773 6.382 1.00 13.02 215 GLY B N 1
ATOM 3596 C CA . GLY B 1 215 ? 19.133 38.623 5.500 1.00 12.53 215 GLY B CA 1
ATOM 3597 C C . GLY B 1 215 ? 20.317 37.680 5.514 1.00 12.88 215 GLY B C 1
ATOM 3598 O O . GLY B 1 215 ? 20.299 36.683 4.786 1.00 13.33 215 GLY B O 1
ATOM 3599 N N . LEU B 1 216 ? 21.344 37.976 6.309 1.00 12.55 216 LEU B N 1
ATOM 3600 C CA . LEU B 1 216 ? 22.511 37.092 6.369 1.00 14.07 216 LEU B CA 1
ATOM 3601 C C . LEU B 1 216 ? 21.977 35.739 6.813 1.00 13.09 216 LEU B C 1
ATOM 3602 O O . LEU B 1 216 ? 22.416 34.694 6.334 1.00 13.76 216 LEU B O 1
ATOM 3607 N N . LEU B 1 217 ? 21.055 35.770 7.770 1.00 13.19 217 LEU B N 1
ATOM 3608 C CA . LEU B 1 217 ? 20.387 34.546 8.193 1.00 12.72 217 LEU B CA 1
ATOM 3609 C C . LEU B 1 217 ? 19.259 34.530 7.164 1.00 12.04 217 LEU B C 1
ATOM 3610 O O . LEU B 1 217 ? 18.309 35.314 7.254 1.00 11.97 217 LEU B O 1
ATOM 3615 N N . LYS B 1 218 ? 19.396 33.659 6.171 1.00 12.16 218 LYS B N 1
ATOM 3616 C CA . LYS B 1 218 ? 18.431 33.538 5.087 1.00 11.82 218 LYS B CA 1
ATOM 3617 C C . LYS B 1 218 ? 17.084 32.963 5.487 1.00 11.69 218 LYS B C 1
ATOM 3618 O O . LYS B 1 218 ? 16.063 33.254 4.857 1.00 11.92 218 LYS B O 1
ATOM 3624 N N . GLY B 1 219 ? 17.080 32.128 6.518 1.00 11.25 219 GLY B N 1
ATOM 3625 C CA . GLY B 1 219 ? 15.836 31.516 6.938 1.00 10.78 219 GLY B CA 1
ATOM 3626 C C . GLY B 1 219 ? 16.063 30.229 7.700 1.00 10.89 219 GLY B C 1
ATOM 3627 O O . GLY B 1 219 ? 17.126 30.030 8.287 1.00 9.96 219 GLY B O 1
ATOM 3628 N N . VAL B 1 220 ? 15.073 29.343 7.672 1.00 10.80 220 VAL B N 1
ATOM 3629 C CA . VAL B 1 220 ? 15.176 28.092 8.410 1.00 10.72 220 VAL B CA 1
ATOM 3630 C C . VAL B 1 220 ? 14.840 26.851 7.601 1.00 11.40 220 VAL B C 1
ATOM 3631 O O . VAL B 1 220 ? 14.261 26.930 6.514 1.00 11.39 220 VAL B O 1
ATOM 3635 N N . ILE B 1 221 ? 15.210 25.699 8.158 1.00 11.07 221 ILE B N 1
ATOM 3636 C CA . ILE B 1 221 ? 14.928 24.412 7.545 1.00 12.08 221 ILE B CA 1
ATOM 3637 C C . ILE B 1 221 ? 14.012 23.682 8.523 1.00 12.70 221 ILE B C 1
ATOM 3638 O O . ILE B 1 221 ? 14.348 23.524 9.703 1.00 12.42 221 ILE B O 1
ATOM 3643 N N . VAL B 1 222 ? 12.844 23.272 8.040 1.00 11.47 222 VAL B N 1
ATOM 3644 C CA . VAL B 1 222 ? 11.885 22.575 8.886 1.00 13.03 222 VAL B CA 1
ATOM 3645 C C . VAL B 1 222 ? 11.808 21.111 8.480 1.00 12.73 222 VAL B C 1
ATOM 3646 O O . VAL B 1 222 ? 11.308 20.784 7.405 1.00 14.22 222 VAL B O 1
ATOM 3650 N N . GLY B 1 223 ? 12.306 20.237 9.347 1.00 13.25 223 GLY B N 1
ATOM 3651 C CA . GLY B 1 223 ? 12.294 18.817 9.051 1.00 12.86 223 GLY B CA 1
ATOM 3652 C C . GLY B 1 223 ? 11.343 18.021 9.924 1.00 13.17 223 GLY B C 1
ATOM 3653 O O . GLY B 1 223 ? 10.192 17.800 9.554 1.00 12.32 223 GLY B O 1
ATOM 3654 N N . ARG B 1 224 ? 11.832 17.588 11.082 1.00 13.30 224 ARG B N 1
ATOM 3655 C CA . ARG B 1 224 ? 11.029 16.800 12.013 1.00 14.62 224 ARG B CA 1
ATOM 3656 C C . ARG B 1 224 ? 9.634 17.379 12.226 1.00 14.53 224 ARG B C 1
ATOM 3657 O O . ARG B 1 224 ? 8.637 16.682 12.054 1.00 14.57 224 ARG B O 1
ATOM 3665 N N . ALA B 1 225 ? 9.569 18.655 12.599 1.00 14.70 225 ALA B N 1
ATOM 3666 C CA . ALA B 1 225 ? 8.288 19.313 12.855 1.00 15.00 225 ALA B CA 1
ATOM 3667 C C . ALA B 1 225 ? 7.371 19.364 11.635 1.00 15.76 225 ALA B C 1
ATOM 3668 O O . ALA B 1 225 ? 6.146 19.435 11.775 1.00 15.89 225 ALA B O 1
ATOM 3670 N N . PHE B 1 226 ? 7.965 19.335 10.443 1.00 16.33 226 PHE B N 1
ATOM 3671 C CA . PHE B 1 226 ? 7.209 19.362 9.198 1.00 17.01 226 PHE B CA 1
ATOM 3672 C C . PHE B 1 226 ? 6.619 17.980 8.940 1.00 17.52 226 PHE B C 1
ATOM 3673 O O . PHE B 1 226 ? 5.407 17.834 8.749 1.00 17.04 226 PHE B O 1
ATOM 3681 N N . LEU B 1 227 ? 7.481 16.967 8.942 1.00 17.58 227 LEU B N 1
ATOM 3682 C CA . LEU B 1 227 ? 7.047 15.594 8.704 1.00 17.98 227 LEU B CA 1
ATOM 3683 C C . LEU B 1 227 ? 6.059 15.107 9.758 1.00 18.30 227 LEU B C 1
ATOM 3684 O O . LEU B 1 227 ? 5.182 14.301 9.462 1.00 19.20 227 LEU B O 1
ATOM 3689 N N . GLU B 1 228 ? 6.196 15.605 10.982 1.00 18.42 228 GLU B N 1
ATOM 3690 C CA . GLU B 1 228 ? 5.318 15.196 12.071 1.00 19.37 228 GLU B CA 1
ATOM 3691 C C . GLU B 1 228 ? 4.044 16.024 12.157 1.00 19.80 228 GLU B C 1
ATOM 3692 O O . GLU B 1 228 ? 3.175 15.751 12.987 1.00 19.38 228 GLU B O 1
ATOM 3698 N N . GLY B 1 229 ? 3.935 17.035 11.300 1.00 19.68 229 GLY B N 1
ATOM 3699 C CA . GLY B 1 229 ? 2.750 17.875 11.301 1.00 20.65 229 GLY B CA 1
ATOM 3700 C C . GLY B 1 229 ? 2.667 18.834 12.475 1.00 20.82 229 GLY B C 1
ATOM 3701 O O . GLY B 1 229 ? 1.611 19.415 12.738 1.00 21.65 229 GLY B O 1
ATOM 3702 N N . ILE B 1 230 ? 3.774 18.994 13.190 1.00 20.50 230 ILE B N 1
ATOM 3703 C CA . ILE B 1 230 ? 3.820 19.902 14.327 1.00 20.78 230 ILE B CA 1
ATOM 3704 C C . ILE B 1 230 ? 3.702 21.323 13.782 1.00 20.94 230 ILE B C 1
ATOM 3705 O O . ILE B 1 230 ? 2.953 22.145 14.312 1.00 20.78 230 ILE B O 1
ATOM 3710 N N . LEU B 1 231 ? 4.450 21.601 12.720 1.00 20.83 231 LEU B N 1
ATOM 3711 C CA . LEU B 1 231 ? 4.400 22.896 12.048 1.00 21.23 231 LEU B CA 1
ATOM 3712 C C . LEU B 1 231 ? 3.741 22.645 10.700 1.00 21.30 231 LEU B C 1
ATOM 3713 O O . LEU B 1 231 ? 4.295 21.939 9.860 1.00 20.47 231 LEU B O 1
ATOM 3718 N N . THR B 1 232 ? 2.555 23.213 10.503 1.00 21.43 232 THR B N 1
ATOM 3719 C CA . THR B 1 232 ? 1.811 23.038 9.259 1.00 21.76 232 THR B CA 1
ATOM 3720 C C . THR B 1 232 ? 2.421 23.833 8.112 1.00 21.74 232 THR B C 1
ATOM 3721 O O . THR B 1 232 ? 3.067 24.861 8.334 1.00 20.10 232 THR B O 1
ATOM 3725 N N . VAL B 1 233 ? 2.204 23.363 6.884 1.00 22.14 233 VAL B N 1
ATOM 3726 C CA . VAL B 1 233 ? 2.725 24.055 5.712 1.00 22.50 233 VAL B CA 1
ATOM 3727 C C . VAL B 1 233 ? 2.095 25.439 5.614 1.00 22.45 233 VAL B C 1
ATOM 3728 O O . VAL B 1 233 ? 2.683 26.353 5.039 1.00 22.32 233 VAL B O 1
ATOM 3732 N N . GLU B 1 234 ? 0.895 25.590 6.170 1.00 23.16 234 GLU B N 1
ATOM 3733 C CA . GLU B 1 234 ? 0.216 26.882 6.146 1.00 23.03 234 GLU B CA 1
ATOM 3734 C C . GLU B 1 234 ? 0.974 27.873 7.021 1.00 22.53 234 GLU B C 1
ATOM 3735 O O . GLU B 1 234 ? 1.212 29.015 6.620 1.00 22.53 234 GLU B O 1
ATOM 3741 N N . VAL B 1 235 ? 1.347 27.441 8.222 1.00 21.44 235 VAL B N 1
ATOM 3742 C CA . VAL B 1 235 ? 2.087 28.317 9.120 1.00 21.07 235 VAL B CA 1
ATOM 3743 C C . VAL B 1 235 ? 3.466 28.569 8.522 1.00 21.41 235 VAL B C 1
ATOM 3744 O O . VAL B 1 235 ? 4.017 29.666 8.638 1.00 21.54 235 VAL B O 1
ATOM 3756 N N . LYS B 1 237 ? 4.371 28.556 5.206 1.00 22.21 237 LYS B N 1
ATOM 3757 C CA . LYS B 1 237 ? 4.306 29.487 4.085 1.00 23.90 237 LYS B CA 1
ATOM 3758 C C . LYS B 1 237 ? 4.038 30.916 4.546 1.00 23.93 237 LYS B C 1
ATOM 3759 O O . LYS B 1 237 ? 4.509 31.871 3.926 1.00 24.34 237 LYS B O 1
ATOM 3765 N N . ARG B 1 238 ? 3.302 31.071 5.641 1.00 24.30 238 ARG B N 1
ATOM 3766 C CA . ARG B 1 238 ? 3.015 32.408 6.142 1.00 24.63 238 ARG B CA 1
ATOM 3767 C C . ARG B 1 238 ? 4.300 33.112 6.559 1.00 24.38 238 ARG B C 1
ATOM 3768 O O . ARG B 1 238 ? 4.450 34.317 6.355 1.00 23.17 238 ARG B O 1
ATOM 3776 N N . TYR B 1 239 ? 5.229 32.361 7.143 1.00 23.72 239 TYR B N 1
ATOM 3777 C CA . TYR B 1 239 ? 6.488 32.949 7.569 1.00 23.71 239 TYR B CA 1
ATOM 3778 C C . TYR B 1 239 ? 7.506 33.021 6.450 1.00 24.49 239 TYR B C 1
ATOM 3779 O O . TYR B 1 239 ? 8.613 33.525 6.637 1.00 24.21 239 TYR B O 1
ATOM 3788 N N . ALA B 1 240 ? 7.123 32.519 5.282 1.00 25.22 240 ALA B N 1
ATOM 3789 C CA . ALA B 1 240 ? 7.990 32.546 4.119 1.00 26.95 240 ALA B CA 1
ATOM 3790 C C . ALA B 1 240 ? 7.628 33.782 3.305 1.00 28.78 240 ALA B C 1
ATOM 3791 O O . ALA B 1 240 ? 8.181 34.017 2.234 1.00 29.21 240 ALA B O 1
ATOM 3793 N N . ARG B 1 241 ? 6.689 34.566 3.830 1.00 30.70 241 ARG B N 1
ATOM 3794 C CA . ARG B 1 241 ? 6.234 35.789 3.177 1.00 32.66 241 ARG B CA 1
ATOM 3795 C C . ARG B 1 241 ? 6.085 35.581 1.673 1.00 33.79 241 ARG B C 1
ATOM 3796 O O . ARG B 1 241 ? 6.861 36.197 0.911 1.00 34.94 241 ARG B O 1
#

B-factor: mean 20.3, std 7.92, range [5.98, 53.35]

Organism: Thermotoga maritima (strain ATCC 43589 / DSM 3109 / JCM 10099 / NBRC 100826 / MSB8) (NCBI:txid243274)

InterPro domains:
  IPR006062 Histidine biosynthesis protein [PF00977] (3-231)
  IPR006063 HisA, bacterial [TIGR00007] (3-234)
  IPR011060 Ribulose-phosphate binding barrel [SSF51366] (1-239)
  IPR013785 Aldolase-type TIM barrel [G3DSA:3.20.20.70] (1-241)
  IPR023016 HisA/PriA [MF_01014] (2-239)
  IPR023016 HisA/PriA [cd04732] (2-234)
  IPR044524 Histidine biosynthesis, HisA-like [PTHR43090] (2-231)

Sequence (476 aa):
LVVPAIDLFRGKVARIKGRKENTIFYEKDPVELVEKLIEEGFTLIHVVDLSNAIENSGENLPVLEKLSEFAEHIQIGGGIRSLDYAEKLRKLGYRRQIVSSKVLEDPSFLKSLREIDVEPVFSLDTRGGRVAFKGWLAEEEIDPVSLLKRLKEYGLEEIVHTEIEKDGTLQEHDFSLTKKIAIEAEVKVLAAGGISSENSLKTAQKVHTETNGLLKGVIVGRAFLEGILTVEVKRYARLVVPAIDLFRGKVARIKGRKENTIFYEKDPVELVEKLIEEGFTLIHVVDLSNAIENSGENLPVLEKLSEFAEHIQIGGGIRSLDYAEKLRKLGYRRQIVSSKVLEDPSFLKSLREIDVEPVFSLDTRGGRVAFKGWLAEEEIDPVSLLKRLKEYGLEEIVHTEIEKDGTLQEHDFSLTKKIAIEAEVKVLAAGGISSENSLKTAQKVHTETNGLLKGVIVGRAFLEGILTVEVKRYAR

Solvent-accessible surface area: 21274 Å² total

Nearest PDB structures (foldseek):
  1qo2-assembly2_B  TM=9.916E-01  e=1.139E-42  Thermotoga maritima
  2w79-assembly1_A  TM=9.728E-01  e=2.437E-40  Thermotoga maritima
  2w79-assembly2_B  TM=9.715E-01  e=3.668E-39  Thermotoga maritima
  2cff-assembly2_B  TM=9.587E-01  e=1.836E-39  Thermotoga maritima
  4x9s-assembly1_A  TM=8.910E-01  e=3.302E-15  Streptomyces sp. Mg1

Foldseek 3Di:
DEAEEFEAELQFTKDPLPDPVDIDTDPDHPLVVVVVCVVLPQQAYEYEYACCQPVVDCSCVVVLLSCLVNQNRYEYEHNPQDLVVLLVSVVSVNQHYEDEPNCVVPLLVCVSSVVSNHQYAYEFEAEPQFGDDPVCPPPPHTHLLVVLLVSVVNPHAHYEYENSCQVVVVAADDCVSVLCNCQSSVHAYAYEHRPQDLVNQVVLVVSCVVSVNSDVYYYHYPNDSVVSCDPVSSVSND/DEAEEFEDDLQFTWDPLLDPVDIDGDPDHPQVVVVVLVVVPQQAYEYEYACCQPPVDCSCVVVLLVNLVNLNRYAYEGNPQDPVVLLVSVVSPNQHYEDEVNCVVPLLVCVSSVVSNHHYAYEFEAEPQFGDDPPDPPPDGGHLLVVLLVSVVNPHAHYEYEHSVAPPDPDADDVVSVLCNCVRSVHAYAYYHRCADLVSLVVLLVSCVVVVNSPVYYYDYPNDSVVSCDPVNVVSVD

Radius of gyration: 25.46 Å; Cα contacts (8 Å, |Δi|>4): 934; chains: 2; bounding box: 69×61×61 Å

CATH classification: 3.20.20.70

Secondary structure (DSSP, 8-state):
-EEEEEEEETTEEE--TT-GGG-EEESS-HHHHHHHHHHTT---EEEEEHHHHHH---TTHHHHHHGGGGGGGEEEESS--SHHHHHHHHHTT--EEEE-HHHHH-TTHHHHHHTTT-EEEEEEEEETTEE--TT-SS-S---HHHHHHHHHTTT--EEEEEETTHHHHT----HHHHHHHHHHHT-EEEEESS--SHHHHHHHHHHHHHTTTSEEEEEE-HHHHTTSS-S---TTT-/-EEEEEEEETTEEE--TT-GGG-EEE-S-HHHHHHHHHHTT---EEEEEHHHHHH---TTHHHHHHHGGGGGGEEEESS---HHHHHHHHHHT--EEEE-HHHHH-TTHHHHHHHTT-EEEEEEEEETTEE--TT-TT-S---HHHHHHHHHTTT--EEEEEETT-TTSS----HHHHHHHHHHHT-EEEEESS--SHHHHHHHHHHHHHTTTSEEEEEE-HHHHTTSS-S---GGG-